Protein AF-A0A857D981-F1 (afdb_monomer_lite)

Foldseek 3Di:
DDDDDDDDDDDDDDDDDPCPPPQDPDPQDFDDPPDPPPDPDDFADVQAEEEEFEQFAPADAFFGFDARCLQVVLQQVVCVVPGNQLHYYYQVRWEPLLQFPPSQDCRHSGHLLVHQAYAYGDEWFADPQLKIKDFGRYYDDPPGGIDILQDLRRAHQLHFYAEYEYNYAQPAADPPPHHCCSRHVSRYDFHFKYKFWNGFAARDSPQSNQLVLQLVQVFASLRSNQVSSQLVDPQTKIKMKGAAPDPCVRVCNNGHHRDRDRGGHDNQKMKMKIKDFDDFDFFALDDDQFFKKFFFDALVVLLDDPVVLCVLLVHDFPDDPDFDDDPLRWGKTDDPQWIWIQTSLRKIKTFDADFPQPDQQAADPVLLQVLVVVVCVSSVVPVQFHKAWTTKMFIWMKMWGPPDPIDIGDGGGFKIKTKIATDDVNFGADNRNARMWIFIAGRVRDGGMIMGRRTHTDDIGLDDPPPPDDDDPDDDDPGDGQPDSVPQVVVLVVQVVVVLVVSVVVHHHFHFPDKDWDPSFWHWGWYDDRRMTFTKTKTKMWTGRDPRIIHIDIRIDTSHD

InterPro domains:
  IPR045926 Protein of unknown function DUF6345 [PF19872] (63-268)

Secondary structure (DSSP, 8-state):
--PPPPPPPPPPP-PPP----------S-PPPTTSTT--S------SSEEEEE-SS-SS-BS---SSHHHHHHHHHHHHTTTS--SEEEEGGG--GGGTSTTTS-TTSS-SGGGSSEEEEES--EE-TT--EEEE-SS--TTSTTEEETT-TT--BSSSS--EEEEESTTTT--STT--HHHHHTTTBSS--EEEEESSPPB--TTHHHHHHHHHHTT--HHHHHHHHHHHH-SSS-EEEEEEESSHHHHHHHHHH--S-------SSEEEEEEEEEEEEPPPP-SPPSS--EEEEPPTGGG---HHHHHHHHT------SS----TTS-EEEEETTEEEEE-TTS-EEEE-S---TT--SPPPHHHHHHHHHHHHHHTTTTSSS-EEEEEEEEEEEEEE-SSTTT-EEEEEEEEEEEEEEEEETTEEB-STTSSEEEEEEETTS-EEEEEE----EEEEESS-TT--SPPPSSS-----PPPPTHHHHHHHHHHHHHHHHHHHHT--B----EEEEPTT--EEEEEEETTEEEEEEEEEEEEEEETTEEEEEEEEEEEE-

Organism: NCBI:txid2686288

pLDDT: mean 87.05, std 18.16, range [25.62, 98.88]

Structure (mmCIF, N/CA/C/O backbone):
data_AF-A0A857D981-F1
#
_entry.id   AF-A0A857D981-F1
#
loop_
_atom_site.group_PDB
_atom_site.id
_atom_site.type_symbol
_atom_site.label_atom_id
_atom_site.label_alt_id
_atom_site.label_comp_id
_atom_site.label_asym_id
_atom_site.label_entity_id
_atom_site.label_seq_id
_atom_site.pdbx_PDB_ins_code
_atom_site.Cartn_x
_atom_site.Cartn_y
_atom_site.Cartn_z
_atom_site.occupancy
_atom_site.B_iso_or_equiv
_atom_site.auth_seq_id
_atom_site.auth_comp_id
_atom_site.auth_asym_id
_atom_site.auth_atom_id
_atom_site.pdbx_PDB_model_num
ATOM 1 N N . MET A 1 1 ? 34.653 -62.152 44.344 1.00 36.41 1 MET A N 1
ATOM 2 C CA . MET A 1 1 ? 33.461 -62.925 43.938 1.00 36.41 1 MET A CA 1
ATOM 3 C C . MET A 1 1 ? 32.248 -62.003 44.052 1.00 36.41 1 MET A C 1
ATOM 5 O O . MET A 1 1 ? 31.568 -62.022 45.062 1.00 36.41 1 MET A O 1
ATOM 9 N N . THR A 1 2 ? 32.201 -60.903 43.295 1.00 33.19 2 THR A N 1
ATOM 10 C CA . THR A 1 2 ? 31.538 -60.748 41.976 1.00 33.19 2 THR A CA 1
ATOM 11 C C . THR A 1 2 ? 30.067 -61.169 41.967 1.00 33.19 2 THR A C 1
ATOM 13 O O . THR A 1 2 ? 29.713 -62.260 41.534 1.00 33.19 2 THR A O 1
ATOM 16 N N . LEU A 1 3 ? 29.230 -60.241 42.441 1.00 29.20 3 LEU A N 1
ATOM 17 C CA . LEU A 1 3 ? 27.799 -60.143 42.159 1.00 29.20 3 LEU A CA 1
ATOM 18 C C . LEU A 1 3 ? 27.627 -59.544 40.754 1.00 29.20 3 LEU A C 1
ATOM 20 O O . LEU A 1 3 ? 28.087 -58.432 40.498 1.00 29.20 3 LEU A O 1
ATOM 24 N N . ALA A 1 4 ? 27.023 -60.308 39.844 1.00 32.66 4 ALA A N 1
ATOM 25 C CA . ALA A 1 4 ? 26.772 -59.907 38.464 1.00 32.66 4 ALA A CA 1
ATOM 26 C C . ALA A 1 4 ? 25.522 -59.016 38.372 1.00 32.66 4 ALA A C 1
ATOM 28 O O . ALA A 1 4 ? 24.454 -59.369 38.871 1.00 32.66 4 ALA A O 1
ATOM 29 N N . GLN A 1 5 ? 25.697 -57.852 37.745 1.00 34.41 5 GLN A N 1
ATOM 30 C CA . GLN A 1 5 ? 24.658 -56.872 37.438 1.00 34.41 5 GLN A CA 1
ATOM 31 C C . GLN A 1 5 ? 23.772 -57.326 36.262 1.00 34.41 5 GLN A C 1
ATOM 33 O O . GLN A 1 5 ? 24.254 -58.033 35.374 1.00 34.41 5 GLN A O 1
ATOM 38 N N . PRO A 1 6 ? 22.498 -56.894 36.228 1.00 31.22 6 PRO A N 1
ATOM 39 C CA . PRO A 1 6 ? 21.569 -57.201 35.149 1.00 31.22 6 PRO A CA 1
ATOM 40 C C . PRO A 1 6 ? 21.903 -56.431 33.864 1.00 31.22 6 PRO A C 1
ATOM 42 O O . PRO A 1 6 ? 22.200 -55.236 33.870 1.00 31.22 6 PRO A O 1
ATOM 45 N N . THR A 1 7 ? 21.844 -57.172 32.764 1.00 32.50 7 THR A N 1
ATOM 46 C CA . THR A 1 7 ? 22.188 -56.815 31.389 1.00 32.50 7 THR A CA 1
ATOM 47 C C . THR A 1 7 ? 21.354 -55.645 30.862 1.00 32.50 7 THR A C 1
ATOM 49 O O . THR A 1 7 ? 20.125 -55.670 30.899 1.00 32.50 7 THR A O 1
ATOM 52 N N . GLN A 1 8 ? 22.050 -54.630 30.345 1.00 31.56 8 GLN A N 1
ATOM 53 C CA . GLN A 1 8 ? 21.482 -53.472 29.660 1.00 31.56 8 GLN A CA 1
ATOM 54 C C . GLN A 1 8 ? 20.806 -53.870 28.342 1.00 31.56 8 GLN A C 1
ATOM 56 O O . GLN A 1 8 ? 21.332 -54.659 27.558 1.00 31.56 8 GLN A O 1
ATOM 61 N N . ILE A 1 9 ? 19.641 -53.269 28.113 1.00 31.62 9 ILE A N 1
ATOM 62 C CA . ILE A 1 9 ? 18.888 -53.290 26.859 1.00 31.62 9 ILE A CA 1
ATOM 63 C C . ILE A 1 9 ? 19.724 -52.566 25.783 1.00 31.62 9 ILE A C 1
ATOM 65 O O . ILE A 1 9 ? 20.224 -51.471 26.058 1.00 31.62 9 ILE A O 1
ATOM 69 N N . PRO A 1 10 ? 19.909 -53.147 24.584 1.00 32.53 10 PRO A N 1
ATOM 70 C CA . PRO A 1 10 ? 20.712 -52.541 23.529 1.00 32.53 10 PRO A CA 1
ATOM 71 C C . PRO A 1 10 ? 20.094 -51.223 23.023 1.00 32.53 10 PRO A C 1
ATOM 73 O O . PRO A 1 10 ? 18.867 -51.110 22.951 1.00 32.53 10 PRO A O 1
ATOM 76 N N . PRO A 1 11 ? 20.925 -50.228 22.660 1.00 30.89 11 PRO A N 1
ATOM 77 C CA . PRO A 1 11 ? 20.456 -48.958 22.125 1.00 30.89 11 PRO A CA 1
ATOM 78 C C . PRO A 1 11 ? 19.740 -49.169 20.788 1.00 30.89 11 PRO A C 1
ATOM 80 O O . PRO A 1 11 ? 20.165 -49.969 19.952 1.00 30.89 11 PRO A O 1
ATOM 83 N N . ALA A 1 12 ? 18.633 -48.445 20.618 1.00 30.91 12 ALA A N 1
ATOM 84 C CA . ALA A 1 12 ? 17.802 -48.468 19.427 1.00 30.91 12 ALA A CA 1
ATOM 85 C C . ALA A 1 12 ? 18.635 -48.230 18.159 1.00 30.91 12 ALA A C 1
ATOM 87 O O . ALA A 1 12 ? 19.417 -47.283 18.067 1.00 30.91 12 ALA A O 1
ATOM 88 N N . ALA A 1 13 ? 18.440 -49.114 17.187 1.00 30.27 13 ALA A N 1
ATOM 89 C CA . ALA A 1 13 ? 19.003 -49.011 15.857 1.00 30.27 13 ALA A CA 1
ATOM 90 C C . ALA A 1 13 ? 18.522 -47.729 15.153 1.00 30.27 13 ALA A C 1
ATOM 92 O O . ALA A 1 13 ? 17.328 -47.445 15.120 1.00 30.27 13 ALA A O 1
ATOM 93 N N . ASN A 1 14 ? 19.490 -46.994 14.598 1.00 30.09 14 ASN A N 1
ATOM 94 C CA . ASN A 1 14 ? 19.421 -46.053 13.477 1.00 30.09 14 ASN A CA 1
ATOM 95 C C . ASN A 1 14 ? 18.020 -45.580 13.049 1.00 30.09 14 ASN A C 1
ATOM 97 O O . ASN A 1 14 ? 17.410 -46.138 12.138 1.00 30.09 14 ASN A O 1
ATOM 101 N N . VAL A 1 15 ? 17.577 -44.465 13.631 1.00 30.97 15 VAL A N 1
ATOM 102 C CA . VAL A 1 15 ? 16.641 -43.553 12.965 1.00 30.97 15 VAL A CA 1
ATOM 103 C C . VAL A 1 15 ? 17.463 -42.730 11.964 1.00 30.97 15 VAL A C 1
ATOM 105 O O . VAL A 1 15 ? 18.447 -42.117 12.385 1.00 30.97 15 VAL A O 1
ATOM 108 N N . PRO A 1 16 ? 17.123 -42.703 10.664 1.00 25.62 16 PRO A N 1
ATOM 109 C CA . PRO A 1 16 ? 17.765 -41.795 9.722 1.00 25.62 16 PRO A CA 1
ATOM 110 C C . PRO A 1 16 ? 17.543 -40.362 10.208 1.00 25.62 16 PRO A C 1
ATOM 112 O O . PRO A 1 16 ? 16.399 -39.931 10.363 1.00 25.62 16 PRO A O 1
ATOM 115 N N . GLN A 1 17 ? 18.626 -39.632 10.481 1.00 28.70 17 GLN A N 1
ATOM 116 C CA . GLN A 1 17 ? 18.555 -38.183 10.617 1.00 28.70 17 GLN A CA 1
ATOM 117 C C . GLN A 1 17 ? 17.920 -37.650 9.332 1.00 28.70 17 GLN A C 1
ATOM 119 O O . GLN A 1 17 ? 18.423 -37.914 8.242 1.00 28.70 17 GLN A O 1
ATOM 124 N N . SER A 1 18 ? 16.791 -36.949 9.445 1.00 29.05 18 SER A N 1
ATOM 125 C CA . SER A 1 18 ? 16.273 -36.182 8.322 1.00 29.05 18 SER A CA 1
ATOM 126 C C . SER A 1 18 ? 17.322 -35.124 7.999 1.00 29.05 18 SER A C 1
ATOM 128 O O . SER A 1 18 ? 17.497 -34.171 8.763 1.00 29.05 18 SER A O 1
ATOM 130 N N . GLU A 1 19 ? 18.049 -35.329 6.906 1.00 27.36 19 GLU A N 1
ATOM 131 C CA . GLU A 1 19 ? 18.905 -34.325 6.293 1.00 27.36 19 GLU A CA 1
ATOM 132 C C . GLU A 1 19 ? 18.017 -33.137 5.918 1.00 27.36 19 GLU A C 1
ATOM 134 O O . GLU A 1 19 ? 17.393 -33.084 4.861 1.00 27.36 19 GLU A O 1
ATOM 139 N N . THR A 1 20 ? 17.908 -32.184 6.838 1.00 30.78 20 THR A N 1
ATOM 140 C CA . THR A 1 20 ? 17.583 -30.813 6.467 1.00 30.78 20 THR A CA 1
ATOM 141 C C . THR A 1 20 ? 18.778 -30.364 5.634 1.00 30.78 20 THR A C 1
ATOM 143 O O . THR A 1 20 ? 19.887 -30.403 6.170 1.00 30.78 20 THR A O 1
ATOM 146 N N . PRO A 1 21 ? 18.623 -30.001 4.349 1.00 27.59 21 PRO A N 1
ATOM 147 C CA . PRO A 1 21 ? 19.753 -29.507 3.582 1.00 27.59 21 PRO A CA 1
ATOM 148 C C . PRO A 1 21 ? 20.303 -28.280 4.310 1.00 27.59 21 PRO A C 1
ATOM 150 O O . PRO A 1 21 ? 19.577 -27.298 4.491 1.00 27.59 21 PRO A O 1
ATOM 153 N N . GLU A 1 22 ? 21.554 -28.339 4.766 1.00 27.67 22 GLU A N 1
ATOM 154 C CA . GLU A 1 22 ? 22.279 -27.138 5.160 1.00 27.67 22 GLU A CA 1
ATOM 155 C C . GLU A 1 22 ? 22.317 -26.229 3.931 1.00 27.67 22 GLU A C 1
ATOM 157 O O . GLU A 1 22 ? 22.969 -26.527 2.930 1.00 27.67 22 GLU A O 1
ATOM 162 N N . ILE A 1 23 ? 21.539 -25.147 3.979 1.00 33.31 23 ILE A N 1
ATOM 163 C CA . ILE A 1 23 ? 21.572 -24.103 2.960 1.00 33.31 23 ILE A CA 1
ATOM 164 C C . ILE A 1 23 ? 22.966 -23.475 3.063 1.00 33.31 23 ILE A C 1
ATOM 166 O O . ILE A 1 23 ? 23.283 -22.922 4.121 1.00 33.31 23 ILE A O 1
ATOM 170 N N . PRO A 1 24 ? 23.810 -23.546 2.018 1.00 28.92 24 PRO A N 1
ATOM 171 C CA . PRO A 1 24 ? 25.131 -22.943 2.066 1.00 28.92 24 PRO A CA 1
ATOM 172 C C . PRO A 1 24 ? 24.987 -21.448 2.353 1.00 28.92 24 PRO A C 1
ATOM 174 O O . PRO A 1 24 ? 24.271 -20.736 1.644 1.00 28.92 24 PRO A O 1
ATOM 177 N N . SER A 1 25 ? 25.667 -20.959 3.389 1.00 31.38 25 SER A N 1
ATOM 178 C CA . SER A 1 25 ? 25.792 -19.528 3.640 1.00 31.38 25 SER A CA 1
ATOM 179 C C . SER A 1 25 ? 26.698 -18.922 2.568 1.00 31.38 25 SER A C 1
ATOM 181 O O . SER A 1 25 ? 27.924 -18.959 2.685 1.00 31.38 25 SER A O 1
ATOM 183 N N . VAL A 1 26 ? 26.104 -18.393 1.501 1.00 37.59 26 VAL A N 1
ATOM 184 C CA . VAL A 1 26 ? 26.819 -17.528 0.555 1.00 37.59 26 VAL A CA 1
ATOM 185 C C . VAL A 1 26 ? 27.174 -16.227 1.295 1.00 37.59 26 VAL A C 1
ATOM 187 O O . VAL A 1 26 ? 26.309 -15.693 1.998 1.00 37.59 26 VAL A O 1
ATOM 190 N N . PRO A 1 27 ? 28.417 -15.717 1.209 1.00 36.06 27 PRO A N 1
ATOM 191 C CA . PRO A 1 27 ? 28.776 -14.447 1.831 1.00 36.06 27 PRO A CA 1
ATOM 192 C C . PRO A 1 27 ? 27.839 -13.333 1.343 1.00 36.06 27 PRO A C 1
ATOM 194 O O . PRO A 1 27 ? 27.668 -13.142 0.145 1.00 36.06 27 PRO A O 1
ATOM 197 N N . LEU A 1 28 ? 27.250 -12.584 2.278 1.00 41.31 28 LEU A N 1
ATOM 198 C CA . LEU A 1 28 ? 26.289 -11.493 2.039 1.00 41.31 28 LEU A CA 1
ATOM 199 C C . LEU A 1 28 ? 26.905 -10.218 1.424 1.00 41.31 28 LEU A C 1
ATOM 201 O O . LEU A 1 28 ? 26.258 -9.175 1.394 1.00 41.31 28 LEU A O 1
ATOM 205 N N . PHE A 1 29 ? 28.139 -10.284 0.931 1.00 41.31 29 PHE A N 1
ATOM 206 C CA . PHE A 1 29 ? 28.856 -9.146 0.368 1.00 41.31 29 PHE A CA 1
ATOM 207 C C . PHE A 1 29 ? 29.252 -9.478 -1.064 1.00 41.31 29 PHE A C 1
ATOM 209 O O . PHE A 1 29 ? 30.314 -10.044 -1.306 1.00 41.31 29 PHE A O 1
ATOM 216 N N . ALA A 1 30 ? 28.379 -9.155 -2.014 1.00 46.97 30 ALA A N 1
ATOM 217 C CA . ALA A 1 30 ? 28.773 -9.120 -3.411 1.00 46.97 30 ALA A CA 1
ATOM 218 C C . ALA A 1 30 ? 29.708 -7.907 -3.616 1.00 46.97 30 ALA A C 1
ATOM 220 O O . ALA A 1 30 ? 29.461 -6.811 -3.095 1.00 46.97 30 ALA A O 1
ATOM 221 N N . GLU A 1 31 ? 30.836 -8.120 -4.286 1.00 53.81 31 GLU A N 1
ATOM 222 C CA . GLU A 1 31 ? 31.901 -7.125 -4.419 1.00 53.81 31 GLU A CA 1
ATOM 223 C C . GLU A 1 31 ? 31.545 -6.079 -5.483 1.00 53.81 31 GLU A C 1
ATOM 225 O O . GLU A 1 31 ? 30.901 -6.380 -6.481 1.00 53.81 31 GLU A O 1
ATOM 230 N N . ASN A 1 32 ? 31.963 -4.827 -5.270 1.00 56.25 32 ASN A N 1
ATOM 231 C CA . ASN A 1 32 ? 31.886 -3.797 -6.307 1.00 56.25 32 ASN A CA 1
ATOM 232 C C . ASN A 1 32 ? 32.666 -4.289 -7.544 1.00 56.25 32 ASN A C 1
ATOM 234 O O . ASN A 1 32 ? 33.838 -4.636 -7.361 1.00 56.25 32 ASN A O 1
ATOM 238 N N . PRO A 1 33 ? 32.097 -4.237 -8.768 1.00 53.44 33 PRO A N 1
ATOM 239 C CA . PRO A 1 33 ? 32.754 -4.700 -9.999 1.00 53.44 33 PRO A CA 1
ATOM 240 C C . PRO A 1 33 ? 34.160 -4.126 -10.237 1.00 53.44 33 PRO A C 1
ATOM 242 O O . PRO A 1 33 ? 34.922 -4.662 -11.035 1.00 53.44 33 PRO A O 1
ATOM 245 N N . LEU A 1 34 ? 34.510 -3.017 -9.574 1.00 52.47 34 LEU A N 1
ATOM 246 C CA . LEU A 1 34 ? 35.788 -2.316 -9.712 1.00 52.47 34 LEU A CA 1
ATOM 247 C C . LEU A 1 34 ? 36.573 -2.174 -8.390 1.00 52.47 34 LEU A C 1
ATOM 249 O O . LEU A 1 34 ? 37.503 -1.369 -8.308 1.00 52.47 34 LEU A O 1
ATOM 253 N N . GLY A 1 35 ? 36.215 -2.916 -7.337 1.00 49.78 35 GLY A N 1
ATOM 254 C CA . GLY A 1 35 ? 37.035 -3.009 -6.125 1.00 49.78 35 GLY A CA 1
ATOM 255 C C . GLY A 1 35 ? 38.354 -3.745 -6.399 1.00 49.78 35 GLY A C 1
ATOM 256 O O . GLY A 1 35 ? 38.387 -4.691 -7.182 1.00 49.78 35 GLY A O 1
ATOM 257 N N . GLN A 1 36 ? 39.449 -3.346 -5.738 1.00 41.22 36 GLN A N 1
ATOM 258 C CA . GLN A 1 36 ? 40.773 -3.994 -5.855 1.00 41.22 36 GLN A CA 1
ATOM 259 C C . GLN A 1 36 ? 40.801 -5.483 -5.450 1.00 41.22 36 GLN A C 1
ATOM 261 O O . GLN A 1 36 ? 41.834 -6.127 -5.610 1.00 41.22 36 GLN A O 1
ATOM 266 N N . ASP A 1 37 ? 39.681 -6.025 -4.976 1.00 44.00 37 ASP A N 1
ATOM 267 C CA . ASP A 1 37 ? 39.526 -7.403 -4.527 1.00 44.00 37 ASP A CA 1
ATOM 268 C C . ASP A 1 37 ? 38.665 -8.264 -5.461 1.00 44.00 37 ASP A C 1
ATOM 270 O O . ASP A 1 37 ? 38.254 -9.322 -5.012 1.00 44.00 37 ASP A O 1
ATOM 274 N N . SER A 1 38 ? 38.433 -7.887 -6.733 1.00 44.28 38 SER A N 1
ATOM 275 C CA . SER A 1 38 ? 37.746 -8.763 -7.709 1.00 44.28 38 SER A CA 1
ATOM 276 C C . SER A 1 38 ? 38.535 -10.058 -7.954 1.00 44.28 38 SER A C 1
ATOM 278 O O . SER A 1 38 ? 39.293 -10.221 -8.910 1.00 44.28 38 SER A O 1
ATOM 280 N N . LYS A 1 39 ? 38.398 -11.005 -7.031 1.00 44.44 39 LYS A N 1
ATOM 281 C CA . LYS A 1 39 ? 38.874 -12.367 -7.197 1.00 44.44 39 LYS A CA 1
ATOM 282 C C . LYS A 1 39 ? 37.887 -13.032 -8.130 1.00 44.44 39 LYS A C 1
ATOM 284 O O . LYS A 1 39 ? 36.700 -13.071 -7.833 1.00 44.44 39 LYS A O 1
ATOM 289 N N . ASP A 1 40 ? 38.395 -13.567 -9.234 1.00 47.47 40 ASP A N 1
ATOM 290 C CA . ASP A 1 40 ? 37.682 -14.456 -10.151 1.00 47.47 40 ASP A CA 1
ATOM 291 C C . ASP A 1 40 ? 37.003 -15.609 -9.377 1.00 47.47 40 ASP A C 1
ATOM 293 O O . ASP A 1 40 ? 37.569 -16.688 -9.192 1.00 47.47 40 ASP A O 1
ATOM 297 N N . GLY A 1 41 ? 35.796 -15.365 -8.867 1.00 44.03 41 GLY A N 1
ATOM 298 C CA . GLY A 1 41 ? 35.116 -16.213 -7.899 1.00 44.03 41 GLY A CA 1
ATOM 299 C C . GLY A 1 41 ? 33.606 -16.136 -8.080 1.00 44.03 41 GLY A C 1
ATOM 300 O O . GLY A 1 41 ? 32.998 -15.117 -7.792 1.00 44.03 41 GLY A O 1
ATOM 301 N N . LEU A 1 42 ? 33.030 -17.242 -8.563 1.00 43.75 42 LEU A N 1
ATOM 302 C CA . LEU A 1 42 ? 31.592 -17.521 -8.705 1.00 43.75 42 LEU A CA 1
ATOM 303 C C . LEU A 1 42 ? 30.757 -16.385 -9.329 1.00 43.75 42 LEU A C 1
ATOM 305 O O . LEU A 1 42 ? 30.109 -15.605 -8.640 1.00 43.75 42 LEU A O 1
ATOM 309 N N . ARG A 1 43 ? 30.683 -16.383 -10.665 1.00 52.44 43 ARG A N 1
ATOM 310 C CA . ARG A 1 43 ? 29.620 -15.674 -11.391 1.00 52.44 43 ARG A CA 1
ATOM 311 C C . ARG A 1 43 ? 28.283 -16.405 -11.200 1.00 52.44 43 ARG A C 1
ATOM 313 O O . ARG A 1 43 ? 28.212 -17.618 -11.415 1.00 52.44 43 ARG A O 1
ATOM 320 N N . GLY A 1 44 ? 27.246 -15.660 -10.824 1.00 59.25 44 GLY A N 1
ATOM 321 C CA . GLY A 1 44 ? 25.852 -16.101 -10.749 1.00 59.25 44 GLY A CA 1
ATOM 322 C C . GLY A 1 44 ? 25.337 -16.415 -9.337 1.00 59.25 44 GLY A C 1
ATOM 323 O O . GLY A 1 44 ? 25.947 -17.169 -8.582 1.00 59.25 44 GLY A O 1
ATOM 324 N N . GLY A 1 45 ? 24.163 -15.864 -8.999 1.00 68.62 45 GLY A N 1
ATOM 325 C CA . GLY A 1 45 ? 23.403 -16.180 -7.780 1.00 68.62 45 GLY A CA 1
ATOM 326 C C . GLY A 1 45 ? 22.200 -17.104 -8.033 1.00 68.62 45 GLY A C 1
ATOM 327 O O . GLY A 1 45 ? 22.041 -17.681 -9.110 1.00 68.62 45 GLY A O 1
ATOM 328 N N . ALA A 1 46 ? 21.288 -17.219 -7.057 1.00 80.62 46 ALA A N 1
ATOM 329 C CA . ALA A 1 46 ? 20.008 -17.929 -7.244 1.00 80.62 46 ALA A CA 1
ATOM 330 C C . ALA A 1 46 ? 19.142 -17.299 -8.356 1.00 80.62 46 ALA A C 1
ATOM 332 O O . ALA A 1 46 ? 18.267 -17.947 -8.939 1.00 80.62 46 ALA A O 1
ATOM 333 N N . ASN A 1 47 ? 19.424 -16.034 -8.668 1.00 88.44 47 ASN A N 1
ATOM 334 C CA . ASN A 1 47 ? 18.813 -15.202 -9.690 1.00 88.44 47 ASN A CA 1
ATOM 335 C C . ASN A 1 47 ? 17.302 -15.106 -9.503 1.00 88.44 47 ASN A C 1
ATOM 337 O O . ASN A 1 47 ? 16.506 -15.321 -10.426 1.00 88.44 47 ASN A O 1
ATOM 341 N N . LEU A 1 48 ? 16.923 -14.871 -8.247 1.00 93.06 48 LEU A N 1
ATOM 342 C CA . LEU A 1 48 ? 15.541 -14.824 -7.794 1.00 93.06 48 LEU A CA 1
ATOM 343 C C . LEU A 1 48 ? 15.254 -13.522 -7.064 1.00 93.06 48 LEU A C 1
ATOM 345 O O . LEU A 1 48 ? 14.364 -12.795 -7.495 1.00 93.06 48 LEU A O 1
ATOM 349 N N . TYR A 1 49 ? 16.009 -13.222 -6.008 1.00 96.25 49 TYR A N 1
ATOM 350 C CA . TYR A 1 49 ? 15.677 -12.147 -5.078 1.00 96.25 49 TYR A CA 1
ATOM 351 C C . TYR A 1 49 ? 16.894 -11.294 -4.755 1.00 96.25 49 TYR A C 1
ATOM 353 O O . TYR A 1 49 ? 17.957 -11.824 -4.431 1.00 96.25 49 TYR A O 1
ATOM 361 N N . GLY A 1 50 ? 16.714 -9.982 -4.796 1.00 96.12 50 GLY A N 1
ATOM 362 C CA . GLY A 1 50 ? 17.719 -9.014 -4.381 1.00 96.12 50 GLY A CA 1
ATOM 363 C C . GLY A 1 50 ? 17.063 -7.735 -3.894 1.00 96.12 50 GLY A C 1
ATOM 364 O O . GLY A 1 50 ? 15.879 -7.493 -4.153 1.00 96.12 50 GLY A O 1
ATOM 365 N N . GLY A 1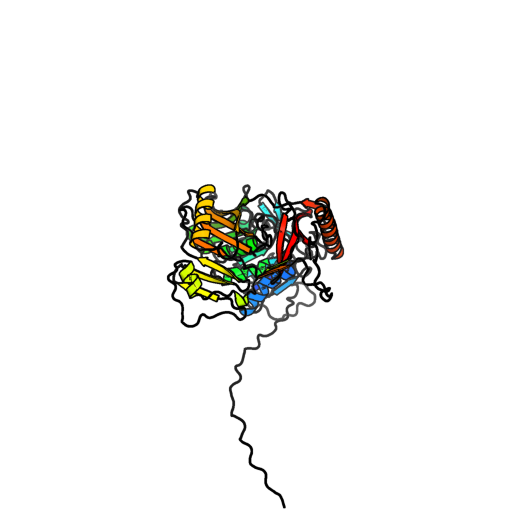 51 ? 17.815 -6.911 -3.177 1.00 97.31 51 GLY A N 1
ATOM 366 C CA . GLY A 1 51 ? 17.277 -5.638 -2.733 1.00 97.31 51 GLY A CA 1
ATOM 367 C C . GLY A 1 51 ? 18.302 -4.615 -2.289 1.00 97.31 51 GLY A C 1
ATOM 368 O O . GLY A 1 51 ? 19.480 -4.908 -2.073 1.00 97.31 51 GLY A O 1
ATOM 369 N N . CYS A 1 52 ? 17.817 -3.391 -2.139 1.00 98.19 52 CYS A N 1
ATOM 370 C CA . CYS A 1 52 ? 18.566 -2.248 -1.658 1.00 98.19 52 CYS A CA 1
ATOM 371 C C . CYS A 1 52 ? 17.753 -1.473 -0.620 1.00 98.19 52 CYS A C 1
ATOM 373 O O . CYS A 1 52 ? 16.529 -1.367 -0.716 1.00 98.19 52 CYS A O 1
ATOM 375 N N . SER A 1 53 ? 18.446 -0.885 0.348 1.00 98.12 53 SER A N 1
ATOM 376 C CA . SER A 1 53 ? 17.849 0.052 1.303 1.00 98.12 53 SER A CA 1
ATOM 377 C C . SER A 1 53 ? 18.814 1.181 1.625 1.00 98.12 53 SER A C 1
ATOM 379 O O . SER A 1 53 ? 19.991 0.910 1.866 1.00 98.12 53 SER A O 1
ATOM 381 N N . ILE A 1 54 ? 18.334 2.420 1.633 1.00 96.38 54 ILE A N 1
ATOM 382 C CA . ILE A 1 54 ? 19.166 3.607 1.843 1.00 96.38 54 ILE A CA 1
ATOM 383 C C . ILE A 1 54 ? 18.570 4.478 2.947 1.00 96.38 54 ILE A C 1
ATOM 385 O O . ILE A 1 54 ? 17.507 5.075 2.768 1.00 96.38 54 ILE A O 1
ATOM 389 N N . GLU A 1 55 ? 19.301 4.616 4.051 1.00 94.00 55 GLU A N 1
ATOM 390 C CA . GLU A 1 55 ? 18.985 5.558 5.125 1.00 94.00 55 GLU A CA 1
ATOM 391 C C . GLU A 1 55 ? 19.922 6.749 5.136 1.00 94.00 55 GLU A C 1
ATOM 393 O O . GLU A 1 55 ? 19.472 7.860 5.402 1.00 94.00 55 GLU A O 1
ATOM 398 N N . VAL A 1 56 ? 21.201 6.543 4.823 1.00 91.56 56 VAL A N 1
ATOM 399 C CA . VAL A 1 56 ? 22.218 7.597 4.886 1.00 91.56 56 VAL A CA 1
ATOM 400 C C . VAL A 1 56 ? 22.979 7.738 3.575 1.00 91.56 56 VAL A C 1
ATOM 402 O O . VAL A 1 56 ? 23.233 6.772 2.854 1.00 91.56 56 VAL A O 1
ATOM 405 N N . GLY A 1 57 ? 23.364 8.975 3.258 1.00 88.69 57 GLY A N 1
ATOM 406 C CA . GLY A 1 57 ? 24.193 9.299 2.100 1.00 88.69 57 GLY A CA 1
ATOM 407 C C . GLY A 1 57 ? 25.689 9.238 2.409 1.00 88.69 57 GLY A C 1
ATOM 408 O O . GLY A 1 57 ? 26.198 10.010 3.220 1.00 88.69 57 GLY A O 1
ATOM 409 N N . CYS A 1 58 ? 26.421 8.383 1.703 1.00 89.81 58 CYS A N 1
ATOM 410 C CA . CYS A 1 58 ? 27.875 8.244 1.755 1.00 89.81 58 CYS A CA 1
ATOM 411 C C . CYS A 1 58 ? 28.576 9.107 0.695 1.00 89.81 58 CYS A C 1
ATOM 413 O O . CYS A 1 58 ? 29.269 8.605 -0.193 1.00 89.81 58 CYS A O 1
ATOM 415 N N . GLY A 1 59 ? 28.381 10.424 0.788 1.00 86.44 59 GLY A N 1
ATOM 416 C CA . GLY A 1 59 ? 28.885 11.409 -0.181 1.00 86.44 59 GLY A CA 1
ATOM 417 C C . GLY A 1 59 ? 27.815 11.951 -1.132 1.00 86.44 59 GLY A C 1
ATOM 418 O O . GLY A 1 59 ? 28.095 12.871 -1.896 1.00 86.44 59 GLY A O 1
ATOM 419 N N . CYS A 1 60 ? 26.591 11.431 -1.049 1.00 90.06 60 CYS A N 1
ATOM 420 C CA . CYS A 1 60 ? 25.406 11.981 -1.699 1.00 90.06 60 CYS A CA 1
ATOM 421 C C . CYS A 1 60 ? 24.504 12.697 -0.689 1.00 90.06 60 CYS A C 1
ATOM 423 O O . CYS A 1 60 ? 24.500 12.363 0.495 1.00 90.06 60 CYS A O 1
ATOM 425 N N . SER A 1 61 ? 23.745 13.689 -1.164 1.00 86.94 61 SER A N 1
ATOM 426 C CA . SER A 1 61 ? 22.872 14.513 -0.325 1.00 86.94 61 SER A CA 1
ATOM 427 C C . SER A 1 61 ? 21.411 14.394 -0.747 1.00 86.94 61 SER A C 1
ATOM 429 O O . SER A 1 61 ? 21.000 15.030 -1.718 1.00 86.94 61 SER A O 1
ATOM 431 N N . PHE A 1 62 ? 20.629 13.609 -0.008 1.00 86.44 62 PHE A N 1
ATOM 432 C CA . PHE A 1 62 ? 19.204 13.383 -0.288 1.00 86.44 62 PHE A CA 1
ATOM 433 C C . PHE A 1 62 ? 18.312 13.343 0.961 1.00 86.44 62 PHE A C 1
ATOM 435 O O . PHE A 1 62 ? 17.101 13.206 0.810 1.00 86.44 62 PHE A O 1
ATOM 442 N N . GLY A 1 63 ? 18.880 13.518 2.160 1.00 87.81 63 GLY A N 1
ATOM 443 C CA . GLY A 1 63 ? 18.131 13.421 3.410 1.00 87.81 63 GLY A CA 1
ATOM 444 C C . GLY A 1 63 ? 18.286 12.073 4.094 1.00 87.81 63 GLY A C 1
ATOM 445 O O . GLY A 1 63 ? 18.278 11.034 3.441 1.00 87.81 63 GLY A O 1
ATOM 446 N N . THR A 1 64 ? 18.425 12.095 5.417 1.00 91.19 64 THR A N 1
ATOM 447 C CA . THR A 1 64 ? 18.526 10.869 6.211 1.00 91.19 64 THR A CA 1
ATOM 448 C C . THR A 1 64 ? 17.146 10.304 6.539 1.00 91.19 64 THR A C 1
ATOM 450 O O . THR A 1 64 ? 16.252 11.039 6.967 1.00 91.19 64 THR A O 1
ATOM 453 N N . LEU A 1 65 ? 16.993 8.988 6.380 1.00 93.50 65 LEU A N 1
ATOM 454 C CA . LEU A 1 65 ? 15.803 8.215 6.747 1.00 93.50 65 LEU A CA 1
ATOM 455 C C . LEU A 1 65 ? 16.074 7.317 7.960 1.00 93.50 65 LEU A C 1
ATOM 457 O O . LEU A 1 65 ? 17.199 7.244 8.462 1.00 93.50 65 LEU A O 1
ATOM 461 N N . ARG A 1 66 ? 15.023 6.675 8.476 1.00 92.38 66 ARG A N 1
ATOM 462 C CA . ARG A 1 66 ? 15.094 5.866 9.696 1.00 92.38 66 ARG A CA 1
ATOM 463 C C . ARG A 1 66 ? 14.749 4.394 9.515 1.00 92.38 66 ARG A C 1
ATOM 465 O O . ARG A 1 66 ? 15.205 3.624 10.352 1.00 92.38 66 ARG A O 1
ATOM 472 N N . TYR A 1 67 ? 13.885 4.053 8.558 1.00 96.25 67 TYR A N 1
ATOM 473 C CA . TYR A 1 67 ? 13.243 2.736 8.546 1.00 96.25 67 TYR A CA 1
ATOM 474 C C . TYR A 1 67 ? 13.316 1.992 7.211 1.00 96.25 67 TYR A C 1
ATOM 476 O O . TYR A 1 67 ? 12.549 1.055 6.971 1.00 96.25 67 TYR A O 1
ATOM 484 N N . THR A 1 68 ? 14.198 2.409 6.305 1.00 97.38 68 THR A N 1
ATOM 485 C CA . THR A 1 68 ? 14.277 1.769 4.982 1.00 97.38 68 THR A CA 1
ATOM 486 C C . THR A 1 68 ? 14.956 0.409 5.057 1.00 97.38 68 THR A C 1
ATOM 488 O O . THR A 1 68 ? 14.659 -0.474 4.247 1.00 97.38 68 THR A O 1
ATOM 491 N N . HIS A 1 69 ? 15.844 0.214 6.038 1.00 98.00 69 HIS A N 1
ATOM 492 C CA . HIS A 1 69 ? 16.483 -1.071 6.271 1.00 98.00 69 HIS A CA 1
ATOM 493 C C . HIS A 1 69 ? 15.473 -2.100 6.758 1.00 98.00 69 HIS A C 1
ATOM 495 O O . HIS A 1 69 ? 15.383 -3.170 6.165 1.00 98.00 69 HIS A O 1
ATOM 501 N N . GLU A 1 70 ? 14.684 -1.778 7.781 1.00 98.44 70 GLU A N 1
ATOM 502 C CA . GLU A 1 70 ? 13.648 -2.664 8.308 1.00 98.44 70 GLU A CA 1
ATOM 503 C C . GLU A 1 70 ? 12.565 -2.957 7.267 1.00 98.44 70 GLU A C 1
ATOM 505 O O . GLU A 1 70 ? 12.125 -4.102 7.156 1.00 98.44 70 GLU A O 1
ATOM 510 N N . ASP A 1 71 ? 12.192 -1.962 6.457 1.00 98.56 71 ASP A N 1
ATOM 511 C CA . ASP A 1 71 ? 11.252 -2.147 5.355 1.00 98.56 71 ASP A CA 1
ATOM 512 C C . ASP A 1 71 ? 11.747 -3.204 4.350 1.00 98.56 71 ASP A C 1
ATOM 514 O O . ASP A 1 71 ? 11.093 -4.234 4.135 1.00 98.56 71 ASP A O 1
ATOM 518 N N . ALA A 1 72 ? 12.939 -2.998 3.775 1.00 98.62 72 ALA A N 1
ATOM 519 C CA . ALA A 1 72 ? 13.525 -3.959 2.841 1.00 98.62 72 ALA A CA 1
ATOM 520 C C . ALA A 1 72 ? 13.773 -5.321 3.503 1.00 98.62 72 ALA A C 1
ATOM 522 O O . ALA A 1 72 ? 13.496 -6.366 2.910 1.00 98.62 72 ALA A O 1
ATOM 523 N N . GLN A 1 73 ? 14.238 -5.322 4.752 1.00 98.50 73 GLN A N 1
ATOM 524 C CA . GLN A 1 73 ? 14.495 -6.530 5.522 1.00 98.50 73 GLN A CA 1
ATOM 525 C C . GLN A 1 73 ? 13.221 -7.366 5.699 1.00 98.50 73 GLN A C 1
ATOM 527 O O . GLN A 1 73 ? 13.278 -8.583 5.512 1.00 98.50 73 GLN A O 1
ATOM 532 N N . GLY A 1 74 ? 12.077 -6.737 5.985 1.00 97.81 74 GLY A N 1
ATOM 533 C CA . GLY A 1 74 ? 10.787 -7.415 6.109 1.00 97.81 74 GLY A CA 1
ATOM 534 C C . GLY A 1 74 ? 10.343 -8.106 4.817 1.00 97.81 74 GLY A C 1
ATOM 535 O O . GLY A 1 74 ? 9.786 -9.206 4.866 1.00 97.81 74 GLY A O 1
ATOM 536 N N . TRP A 1 75 ? 10.638 -7.512 3.655 1.00 98.56 75 TRP A N 1
ATOM 537 C CA . TRP A 1 75 ? 10.386 -8.154 2.363 1.00 98.56 75 TRP A CA 1
ATOM 538 C C . TRP A 1 75 ? 11.344 -9.328 2.117 1.00 98.56 75 TRP A C 1
ATOM 540 O O . TRP A 1 75 ? 10.920 -10.424 1.737 1.00 98.56 75 TRP A O 1
ATOM 550 N N . LEU A 1 76 ? 12.638 -9.105 2.358 1.00 98.12 76 LEU A N 1
ATOM 551 C CA . LEU A 1 76 ? 13.711 -10.050 2.057 1.00 98.12 76 LEU A CA 1
ATOM 552 C C . LEU A 1 76 ? 13.682 -11.293 2.959 1.00 98.12 76 LEU A C 1
ATOM 554 O O . LEU A 1 76 ? 13.891 -12.405 2.477 1.00 98.12 76 LEU A O 1
ATOM 558 N N . ASP A 1 77 ? 13.373 -11.149 4.248 1.00 97.31 77 ASP A N 1
ATOM 559 C CA . ASP A 1 77 ? 13.283 -12.290 5.173 1.00 97.31 77 ASP A CA 1
ATOM 560 C C . ASP A 1 77 ? 12.152 -13.251 4.835 1.00 97.31 77 ASP A C 1
ATOM 562 O O . ASP A 1 77 ? 12.225 -14.443 5.146 1.00 97.31 77 ASP A O 1
ATOM 566 N N . TYR A 1 78 ? 11.100 -12.765 4.179 1.00 96.31 78 TYR A N 1
ATOM 567 C CA . TYR A 1 78 ? 10.045 -13.644 3.715 1.00 96.31 78 TYR A CA 1
ATOM 568 C C . TYR A 1 78 ? 10.521 -14.514 2.547 1.00 96.31 78 TYR A C 1
ATOM 570 O O . TYR A 1 78 ? 10.360 -15.733 2.596 1.00 96.31 78 TYR A O 1
ATOM 578 N N . VAL A 1 79 ? 11.143 -13.917 1.525 1.00 96.06 79 VAL A N 1
ATOM 579 C CA . VAL A 1 79 ? 11.574 -14.658 0.326 1.00 96.06 79 VAL A CA 1
ATOM 580 C C . VAL A 1 79 ? 12.763 -15.591 0.587 1.00 96.06 79 VAL A C 1
ATOM 582 O O . VAL A 1 79 ? 12.841 -16.656 -0.029 1.00 96.06 79 VAL A O 1
ATOM 585 N N . LYS A 1 80 ? 13.617 -15.269 1.574 1.00 94.12 80 LYS A N 1
ATOM 586 C CA . LYS A 1 80 ? 14.718 -16.135 2.049 1.00 94.12 80 LYS A CA 1
ATOM 587 C C . LYS A 1 80 ? 14.267 -17.526 2.496 1.00 94.12 80 LYS A C 1
ATOM 589 O O . LYS A 1 80 ? 15.062 -18.459 2.486 1.00 94.12 80 LYS A O 1
ATOM 594 N N . LYS A 1 81 ? 12.993 -17.686 2.870 1.00 93.25 81 LYS A N 1
ATOM 595 C CA . LYS A 1 81 ? 12.410 -18.987 3.238 1.00 93.25 81 LYS A CA 1
ATOM 596 C C . LYS A 1 81 ? 12.345 -19.961 2.058 1.00 93.25 81 LYS A C 1
ATOM 598 O O . LYS A 1 81 ? 12.216 -21.159 2.287 1.00 93.25 81 LYS A O 1
ATOM 603 N N . PHE A 1 82 ? 12.395 -19.454 0.824 1.00 91.88 82 PHE A N 1
ATOM 604 C CA . PHE A 1 82 ? 12.249 -20.247 -0.399 1.00 91.88 82 PHE A CA 1
ATOM 605 C C . PHE A 1 82 ? 13.552 -20.370 -1.192 1.00 91.88 82 PHE A C 1
ATOM 607 O O . PHE A 1 82 ? 13.787 -21.405 -1.808 1.00 91.88 82 PHE A O 1
ATOM 614 N N . ALA A 1 83 ? 14.387 -19.329 -1.198 1.00 90.81 83 ALA A N 1
ATOM 615 C CA . ALA A 1 83 ? 15.688 -19.342 -1.860 1.00 90.81 83 ALA A CA 1
ATOM 616 C C . ALA A 1 83 ? 16.644 -18.325 -1.218 1.00 90.81 83 ALA A C 1
ATOM 618 O O . ALA A 1 83 ? 16.177 -17.295 -0.724 1.00 90.81 83 ALA A O 1
ATOM 619 N N . PRO A 1 84 ? 17.969 -18.562 -1.253 1.00 89.62 84 PRO A N 1
ATOM 620 C CA . PRO A 1 84 ? 18.935 -17.563 -0.811 1.00 89.62 84 PRO A CA 1
ATOM 621 C C . PRO A 1 84 ? 18.831 -16.288 -1.660 1.00 89.62 84 PRO A C 1
ATOM 623 O O . PRO A 1 84 ? 18.474 -16.334 -2.840 1.00 89.62 84 PRO A O 1
ATOM 626 N N . LEU A 1 85 ? 19.150 -15.145 -1.049 1.00 90.25 85 LEU A N 1
ATOM 627 C CA . LEU A 1 85 ? 19.257 -13.884 -1.781 1.00 90.25 85 LEU A CA 1
ATOM 628 C C . LEU A 1 85 ? 20.476 -13.909 -2.702 1.00 90.25 85 LEU A C 1
ATOM 630 O O . LEU A 1 85 ? 21.510 -14.465 -2.338 1.00 90.25 85 LEU A O 1
ATOM 634 N N . ASN A 1 86 ? 20.375 -13.229 -3.842 1.00 90.56 86 ASN A N 1
ATOM 635 C CA . ASN A 1 86 ? 21.551 -12.862 -4.624 1.00 90.56 86 ASN A CA 1
ATOM 636 C C . ASN A 1 86 ? 22.367 -11.802 -3.882 1.00 90.56 86 ASN A C 1
ATOM 638 O O . ASN A 1 86 ? 23.563 -11.970 -3.684 1.00 90.56 86 ASN A O 1
ATOM 642 N N . PHE A 1 87 ? 21.698 -10.738 -3.435 1.00 91.38 87 PHE A N 1
ATOM 643 C CA . PHE A 1 87 ? 22.330 -9.631 -2.732 1.00 91.38 87 PHE A CA 1
ATOM 644 C C . PHE A 1 87 ? 21.334 -8.878 -1.851 1.00 91.38 87 PHE A C 1
ATOM 646 O O . PHE A 1 87 ? 20.122 -8.882 -2.087 1.00 91.38 87 PHE A O 1
ATOM 653 N N . TRP A 1 88 ? 21.872 -8.169 -0.864 1.00 93.94 88 TRP A N 1
ATOM 654 C CA . TRP A 1 88 ? 21.190 -7.064 -0.206 1.00 93.94 88 TRP A CA 1
ATOM 655 C C . TRP A 1 88 ? 22.209 -5.978 0.122 1.00 93.94 88 TRP A C 1
ATOM 657 O O . TRP A 1 88 ? 23.097 -6.190 0.944 1.00 93.94 88 TRP A O 1
ATOM 667 N N . TYR A 1 89 ? 22.086 -4.823 -0.532 1.00 95.31 89 TYR A N 1
ATOM 668 C CA . TYR A 1 89 ? 22.968 -3.684 -0.283 1.00 95.31 89 TYR A CA 1
ATOM 669 C C . TYR A 1 89 ? 22.293 -2.621 0.574 1.00 95.31 89 TYR A C 1
ATOM 671 O O . TYR A 1 89 ? 21.124 -2.279 0.379 1.00 95.31 89 TYR A O 1
ATOM 679 N N . GLN A 1 90 ? 23.068 -2.062 1.498 1.00 95.44 90 GLN A N 1
ATOM 680 C CA . GLN A 1 90 ? 22.642 -0.984 2.379 1.00 95.44 90 GLN A CA 1
ATOM 681 C C . GLN A 1 90 ? 23.553 0.227 2.202 1.00 95.44 90 GLN A C 1
ATOM 683 O O . GLN A 1 90 ? 24.761 0.070 1.991 1.00 95.44 90 GLN A O 1
ATOM 688 N N . ASP A 1 91 ? 22.962 1.420 2.269 1.00 94.31 91 ASP A N 1
ATOM 689 C CA . ASP A 1 91 ? 23.660 2.708 2.255 1.00 94.31 91 ASP A CA 1
ATOM 690 C C . ASP A 1 91 ? 24.778 2.758 1.213 1.00 94.31 91 ASP A C 1
ATOM 692 O O . ASP A 1 91 ? 24.492 2.612 0.030 1.00 94.31 91 ASP A O 1
ATOM 696 N N . CYS A 1 92 ? 26.045 2.921 1.618 1.00 91.31 92 CYS A N 1
ATOM 697 C CA . CYS A 1 92 ? 27.185 3.114 0.719 1.00 91.31 92 CYS A CA 1
ATOM 698 C C . CYS A 1 92 ? 27.363 1.995 -0.323 1.00 91.31 92 CYS A C 1
ATOM 700 O O . CYS A 1 92 ? 28.054 2.201 -1.328 1.00 91.31 92 CYS A O 1
ATOM 702 N N . GLY A 1 93 ? 26.802 0.809 -0.068 1.00 91.56 93 GLY A N 1
ATOM 703 C CA . GLY A 1 93 ? 26.768 -0.300 -1.020 1.00 91.56 93 GLY A CA 1
ATOM 704 C C . GLY A 1 93 ? 25.820 -0.054 -2.197 1.00 91.56 93 GLY A C 1
ATOM 705 O O . GLY A 1 93 ? 25.970 -0.683 -3.235 1.00 91.56 93 GLY A O 1
ATOM 706 N N . VAL A 1 94 ? 24.883 0.885 -2.065 1.00 94.56 94 VAL A N 1
ATOM 707 C CA . VAL A 1 94 ? 23.902 1.245 -3.087 1.00 94.56 94 VAL A CA 1
ATOM 708 C C . VAL A 1 94 ? 24.417 2.415 -3.926 1.00 94.56 94 VAL A C 1
ATOM 710 O O . VAL A 1 94 ? 24.493 3.563 -3.476 1.00 94.56 94 VAL A O 1
ATOM 713 N N . GLN A 1 95 ? 24.782 2.099 -5.163 1.00 94.38 95 GLN A N 1
ATOM 714 C CA . GLN A 1 95 ? 25.439 2.985 -6.121 1.00 94.38 95 GLN A CA 1
ATOM 715 C C . GLN A 1 95 ? 24.808 2.833 -7.516 1.00 94.38 95 GLN A C 1
ATOM 717 O O . GLN A 1 95 ? 24.201 1.797 -7.789 1.00 94.38 95 GLN A O 1
ATOM 722 N N . PRO A 1 96 ? 24.983 3.819 -8.420 1.00 94.19 96 PRO A N 1
ATOM 723 C CA . PRO A 1 96 ? 24.377 3.801 -9.755 1.00 94.19 96 PRO A CA 1
ATOM 724 C C . PRO A 1 96 ? 24.622 2.536 -10.590 1.00 94.19 96 PRO A C 1
ATOM 726 O O . PRO A 1 96 ? 23.727 2.124 -11.320 1.00 94.19 96 PRO A O 1
ATOM 729 N N . TRP A 1 97 ? 25.790 1.897 -10.472 1.00 89.81 97 TRP A N 1
ATOM 730 C CA . TRP A 1 97 ? 26.131 0.699 -11.255 1.00 89.81 97 TRP A CA 1
ATOM 731 C C . TRP A 1 97 ? 25.187 -0.485 -11.023 1.00 89.81 97 TRP A C 1
ATOM 733 O O . TRP A 1 97 ? 25.047 -1.313 -11.907 1.00 89.81 97 TRP A O 1
ATOM 743 N N . LEU A 1 98 ? 24.489 -0.547 -9.883 1.00 93.06 98 LEU A N 1
ATOM 744 C CA . LEU A 1 98 ? 23.485 -1.587 -9.621 1.00 93.06 98 LEU A CA 1
ATOM 745 C C . LEU A 1 98 ? 22.269 -1.508 -10.553 1.00 93.06 98 LEU A C 1
ATOM 747 O O . LEU A 1 98 ? 21.470 -2.435 -10.575 1.00 93.06 98 LEU A O 1
ATOM 751 N N . TYR A 1 99 ? 22.084 -0.381 -11.237 1.00 95.44 99 TYR A N 1
ATOM 752 C CA . TYR A 1 99 ? 20.879 -0.068 -12.003 1.00 95.44 99 TYR A CA 1
ATOM 753 C C . TYR A 1 99 ? 21.170 0.236 -13.470 1.00 95.44 99 TYR A C 1
ATOM 755 O O . TYR A 1 99 ? 20.235 0.359 -14.256 1.00 95.44 99 TYR A O 1
ATOM 763 N N . TYR A 1 100 ? 22.436 0.471 -13.811 1.00 94.44 100 TYR A N 1
ATOM 764 C CA . TYR A 1 100 ? 22.846 0.956 -15.117 1.00 94.44 100 TYR A CA 1
ATOM 765 C C . TYR A 1 100 ? 23.701 -0.073 -15.846 1.00 94.44 100 TYR A C 1
ATOM 767 O O . TYR A 1 100 ? 24.688 -0.587 -15.320 1.00 94.44 100 TYR A O 1
ATOM 775 N N . GLU A 1 101 ? 23.366 -0.282 -17.113 1.00 90.00 101 GLU A N 1
ATOM 776 C CA . GLU A 1 101 ? 24.197 -1.013 -18.062 1.00 90.00 101 GLU A CA 1
ATOM 777 C C . GLU A 1 101 ? 25.583 -0.346 -18.214 1.00 90.00 101 GLU A C 1
ATOM 779 O O . GLU A 1 101 ? 25.694 0.889 -18.163 1.00 90.00 101 GLU A O 1
ATOM 784 N N . PRO A 1 102 ? 26.659 -1.124 -18.439 1.00 87.88 102 PRO A N 1
ATOM 785 C CA . PRO A 1 102 ? 26.687 -2.582 -18.605 1.00 87.88 102 PRO A CA 1
ATOM 786 C C . PRO A 1 102 ? 26.883 -3.382 -17.301 1.00 87.88 102 PRO A C 1
ATOM 788 O O . PRO A 1 102 ? 27.314 -4.524 -17.368 1.00 87.88 102 PRO A O 1
ATOM 791 N N . TYR A 1 103 ? 26.693 -2.775 -16.125 1.00 87.00 103 TYR A N 1
ATOM 792 C CA . TYR A 1 103 ? 27.017 -3.408 -14.832 1.00 87.00 103 TYR A CA 1
ATOM 793 C C . TYR A 1 103 ? 25.801 -4.030 -14.145 1.00 87.00 103 TYR A C 1
ATOM 795 O O . TYR A 1 103 ? 25.947 -4.849 -13.241 1.00 87.00 103 TYR A O 1
ATOM 803 N N . ASP A 1 104 ? 24.606 -3.611 -14.550 1.00 83.94 104 ASP A N 1
ATOM 804 C CA . ASP A 1 104 ? 23.359 -4.271 -14.206 1.00 83.94 104 ASP A CA 1
ATOM 805 C C . ASP A 1 104 ? 23.159 -5.487 -15.120 1.00 83.94 104 ASP A C 1
ATOM 807 O O . ASP A 1 104 ? 22.465 -5.385 -16.128 1.00 83.94 104 ASP A O 1
ATOM 811 N N . ASP A 1 105 ? 23.824 -6.604 -14.805 1.00 81.81 105 ASP A N 1
ATOM 812 C CA . ASP A 1 105 ? 23.792 -7.810 -15.636 1.00 81.81 105 ASP A CA 1
ATOM 813 C C . ASP A 1 105 ? 23.432 -9.092 -14.875 1.00 81.81 105 ASP A C 1
ATOM 815 O O . ASP A 1 105 ? 23.596 -9.222 -13.663 1.00 81.81 105 ASP A O 1
ATOM 819 N N . TRP A 1 106 ? 22.937 -10.085 -15.611 1.00 79.00 106 TRP A N 1
ATOM 820 C CA . TRP A 1 106 ? 22.451 -11.339 -15.056 1.00 79.00 106 TRP A CA 1
ATOM 821 C C . TRP A 1 106 ? 23.517 -12.339 -14.644 1.00 79.00 106 TRP A C 1
ATOM 823 O O . TRP A 1 106 ? 23.192 -13.332 -13.979 1.00 79.00 106 TRP A O 1
ATOM 833 N N . GLN A 1 107 ? 24.738 -12.168 -15.142 1.00 78.50 107 GLN A N 1
ATOM 834 C CA . GLN A 1 107 ? 25.842 -13.086 -14.897 1.00 78.50 107 GLN A CA 1
ATOM 835 C C . GLN A 1 107 ? 26.433 -12.861 -13.514 1.00 78.50 107 GLN A C 1
ATOM 837 O O . GLN A 1 107 ? 26.995 -13.796 -12.938 1.00 78.50 107 GLN A O 1
ATOM 842 N N . ASP A 1 108 ? 26.266 -11.663 -12.975 1.00 77.94 108 ASP A N 1
ATOM 843 C CA . ASP A 1 108 ? 26.763 -11.294 -11.670 1.00 77.94 108 ASP A CA 1
ATOM 844 C C . ASP A 1 108 ? 25.804 -11.667 -10.526 1.00 77.94 108 ASP A C 1
ATOM 846 O O . ASP A 1 108 ? 24.691 -12.180 -10.688 1.00 77.94 108 ASP A O 1
ATOM 850 N N . THR A 1 109 ? 26.300 -11.506 -9.301 1.00 78.06 109 THR A N 1
ATOM 851 C CA . THR A 1 109 ? 25.532 -11.740 -8.068 1.00 78.06 109 THR A CA 1
ATOM 852 C C . THR A 1 109 ? 24.817 -10.479 -7.581 1.00 78.06 109 THR A C 1
ATOM 854 O O . THR A 1 109 ? 24.133 -10.526 -6.562 1.00 78.06 109 THR A O 1
ATOM 857 N N . TYR A 1 110 ? 24.932 -9.374 -8.315 1.00 82.50 110 TYR A N 1
ATOM 858 C CA . TYR A 1 110 ? 24.385 -8.049 -8.030 1.00 82.50 110 TYR A CA 1
ATOM 859 C C . TYR A 1 110 ? 23.669 -7.485 -9.260 1.00 82.50 110 TYR A C 1
ATOM 861 O O . TYR A 1 110 ? 23.773 -8.056 -10.332 1.00 82.50 110 TYR A O 1
ATOM 869 N N . GLY A 1 111 ? 22.991 -6.345 -9.116 1.00 91.00 111 GLY A N 1
ATOM 870 C CA . GLY A 1 111 ? 22.265 -5.700 -10.215 1.00 91.00 111 GLY A CA 1
ATOM 871 C C . GLY A 1 111 ? 20.764 -5.977 -10.157 1.00 91.00 111 GLY A C 1
ATOM 872 O O . GLY A 1 111 ? 20.323 -7.048 -9.727 1.00 91.00 111 GLY A O 1
ATOM 873 N N . VAL A 1 112 ? 19.955 -4.990 -10.531 1.00 94.75 112 VAL A N 1
ATOM 874 C CA . VAL A 1 112 ? 18.498 -5.134 -10.614 1.00 94.75 112 VAL A CA 1
ATOM 875 C C . VAL A 1 112 ? 18.109 -6.263 -11.570 1.00 94.75 112 VAL A C 1
ATOM 877 O O . VAL A 1 112 ? 17.286 -7.099 -11.192 1.00 94.75 112 VAL A O 1
ATOM 880 N N . ASP A 1 113 ? 18.712 -6.338 -12.756 1.00 93.75 113 ASP A N 1
ATOM 881 C CA . ASP A 1 113 ? 18.428 -7.327 -13.799 1.00 93.75 113 ASP A CA 1
ATOM 882 C C . ASP A 1 113 ? 19.096 -8.698 -13.568 1.00 93.75 113 ASP A C 1
ATOM 884 O O . ASP A 1 113 ? 18.833 -9.650 -14.309 1.00 93.75 113 ASP A O 1
ATOM 888 N N . ALA A 1 114 ? 19.844 -8.866 -12.466 1.00 92.94 114 ALA A N 1
ATOM 889 C CA . ALA A 1 114 ? 20.337 -10.168 -12.001 1.00 92.94 114 ALA A CA 1
ATOM 890 C C . ALA A 1 114 ? 19.302 -11.019 -11.267 1.00 92.94 114 ALA A C 1
ATOM 892 O O . ALA A 1 114 ? 19.434 -12.245 -11.151 1.00 92.94 114 ALA A O 1
ATOM 893 N N . VAL A 1 115 ? 18.239 -10.394 -10.770 1.00 95.50 115 VAL A N 1
ATOM 894 C CA . VAL A 1 115 ? 17.220 -11.049 -9.947 1.00 95.50 115 VAL A CA 1
ATOM 895 C C . VAL A 1 115 ? 15.863 -10.988 -10.618 1.00 95.50 115 VAL A C 1
ATOM 897 O O . VAL A 1 115 ? 15.577 -10.089 -11.389 1.00 95.50 115 VAL A O 1
ATOM 900 N N . MET A 1 116 ? 14.986 -11.946 -10.322 1.00 97.19 116 MET A N 1
ATOM 901 C CA . MET A 1 116 ? 13.622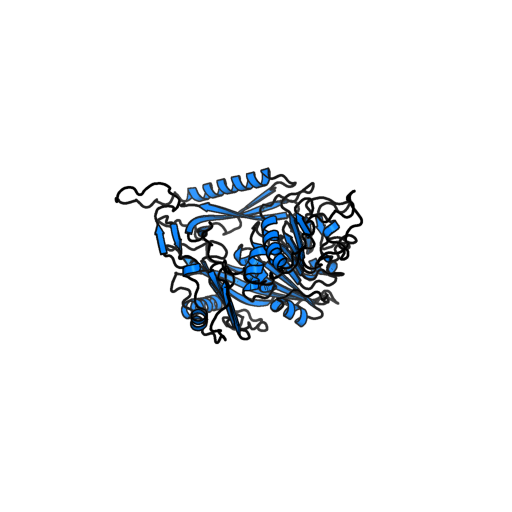 -11.947 -10.859 1.00 97.19 116 MET A CA 1
ATOM 902 C C . MET A 1 116 ? 12.729 -10.908 -10.169 1.00 97.19 116 MET A C 1
ATOM 904 O O . MET A 1 116 ? 11.890 -10.281 -10.820 1.00 97.19 116 MET A O 1
ATOM 908 N N . ALA A 1 117 ? 12.890 -10.743 -8.857 1.00 98.38 117 ALA A N 1
ATOM 909 C CA . ALA A 1 117 ? 12.176 -9.764 -8.058 1.00 98.38 117 ALA A CA 1
ATOM 910 C C . ALA A 1 117 ? 13.164 -8.918 -7.249 1.00 98.38 117 ALA A C 1
ATOM 912 O O . ALA A 1 117 ? 13.979 -9.446 -6.487 1.00 98.38 117 ALA A O 1
ATOM 913 N N . PHE A 1 118 ? 13.060 -7.605 -7.427 1.00 98.56 118 PHE A N 1
ATOM 914 C CA . PHE A 1 118 ? 13.938 -6.611 -6.832 1.00 98.56 118 PHE A CA 1
ATOM 915 C C . PHE A 1 118 ? 13.149 -5.671 -5.916 1.00 98.56 118 PHE A C 1
ATOM 917 O O . PHE A 1 118 ? 12.085 -5.180 -6.302 1.00 98.56 118 PHE A O 1
ATOM 924 N N . TYR A 1 119 ? 13.677 -5.409 -4.719 1.00 98.81 119 TYR A N 1
ATOM 925 C CA . TYR A 1 119 ? 13.081 -4.490 -3.748 1.00 98.81 119 TYR A CA 1
ATOM 926 C C . TYR A 1 119 ? 14.018 -3.329 -3.427 1.00 98.81 119 TYR A C 1
ATOM 928 O O . TYR A 1 119 ? 15.137 -3.548 -2.973 1.00 98.81 119 TYR A O 1
ATOM 936 N N . HIS A 1 120 ? 13.552 -2.095 -3.594 1.00 98.69 120 HIS A N 1
ATOM 937 C CA . HIS A 1 120 ? 14.275 -0.891 -3.199 1.00 98.69 120 HIS A CA 1
ATOM 938 C C . HIS A 1 120 ? 13.465 -0.089 -2.178 1.00 98.69 120 HIS A C 1
ATOM 940 O O . HIS A 1 120 ? 12.339 0.311 -2.474 1.00 98.69 120 HIS A O 1
ATOM 946 N N . SER A 1 121 ? 14.056 0.218 -1.022 1.00 98.56 121 SER A N 1
ATOM 947 C CA . SER A 1 121 ? 13.505 1.171 -0.049 1.00 98.56 121 SER A CA 1
ATOM 948 C C . SER A 1 121 ? 14.414 2.383 0.115 1.00 98.56 121 SER A C 1
ATOM 950 O O . SER A 1 121 ? 15.629 2.252 0.255 1.00 98.56 121 SER A O 1
ATOM 952 N N . GLY A 1 122 ? 13.826 3.576 0.081 1.00 97.00 122 GLY A N 1
ATOM 953 C CA . GLY A 1 122 ? 14.592 4.817 0.092 1.00 97.00 122 GLY A CA 1
ATOM 954 C C . GLY A 1 122 ? 13.768 6.069 -0.189 1.00 97.00 122 GLY A C 1
ATOM 955 O O . GLY A 1 122 ? 12.532 6.108 -0.074 1.00 97.00 122 GLY A O 1
ATOM 956 N N . HIS A 1 123 ? 14.483 7.116 -0.588 1.00 96.50 123 HIS A N 1
ATOM 957 C CA . HIS A 1 123 ? 13.898 8.298 -1.206 1.00 96.50 123 HIS A CA 1
ATOM 958 C C . HIS A 1 123 ? 13.566 8.049 -2.675 1.00 96.50 123 HIS A C 1
ATOM 960 O O . HIS A 1 123 ? 14.077 7.134 -3.302 1.00 96.50 123 HIS A O 1
ATOM 966 N N . GLY A 1 124 ? 12.708 8.895 -3.227 1.00 96.88 124 GLY A N 1
ATOM 967 C CA . GLY A 1 124 ? 12.409 8.972 -4.649 1.00 96.88 124 GLY A CA 1
ATOM 968 C C . GLY A 1 124 ? 11.736 10.306 -4.929 1.00 96.88 124 GLY A C 1
ATOM 969 O O . GLY A 1 124 ? 11.295 10.994 -3.999 1.00 96.88 124 GLY A O 1
ATOM 970 N N . GLY A 1 125 ? 11.671 10.687 -6.192 1.00 96.56 125 GLY A N 1
ATOM 971 C CA . GLY A 1 125 ? 10.891 11.837 -6.606 1.00 96.56 125 GLY A CA 1
ATOM 972 C C . GLY A 1 125 ? 10.630 11.817 -8.102 1.00 96.56 125 GLY A C 1
ATOM 973 O O . GLY A 1 125 ? 11.263 11.074 -8.846 1.00 96.56 125 GLY A O 1
ATOM 974 N N . MET A 1 126 ? 9.664 12.611 -8.544 1.00 97.25 126 MET A N 1
ATOM 975 C CA . MET A 1 126 ? 9.329 12.726 -9.958 1.00 97.25 126 MET A CA 1
ATOM 976 C C . MET A 1 126 ? 9.055 14.180 -10.302 1.00 97.25 126 MET A C 1
ATOM 978 O O . MET A 1 126 ? 8.293 14.856 -9.607 1.00 97.25 126 MET A O 1
ATOM 982 N N . ASP A 1 127 ? 9.663 14.644 -11.388 1.00 95.06 127 ASP A N 1
ATOM 983 C CA . ASP A 1 127 ? 9.454 15.997 -11.883 1.00 95.06 127 ASP A CA 1
ATOM 984 C C . ASP A 1 127 ? 8.135 16.131 -12.675 1.00 95.06 127 ASP A C 1
ATOM 986 O O . ASP A 1 127 ? 7.406 15.165 -12.922 1.00 95.06 127 ASP A O 1
ATOM 990 N N . ALA A 1 128 ? 7.816 17.352 -13.107 1.00 93.88 128 ALA A N 1
ATOM 991 C CA . ALA A 1 128 ? 6.629 17.620 -13.923 1.00 93.88 128 ALA A CA 1
ATOM 992 C C . ALA A 1 128 ? 6.699 16.992 -15.332 1.00 93.88 128 ALA A C 1
ATOM 994 O O . ALA A 1 128 ? 5.665 16.812 -15.985 1.00 93.88 128 ALA A O 1
ATOM 995 N N . ASN A 1 129 ? 7.898 16.627 -15.800 1.00 94.25 129 ASN A N 1
ATOM 996 C CA . ASN A 1 129 ? 8.106 15.948 -17.076 1.00 94.25 129 ASN A CA 1
ATOM 997 C C . ASN A 1 129 ? 7.837 14.439 -16.992 1.00 94.25 129 ASN A C 1
ATOM 999 O O . ASN A 1 129 ? 7.756 13.783 -18.031 1.00 94.25 129 ASN A O 1
ATOM 1003 N N . GLY A 1 130 ? 7.600 13.911 -15.789 1.00 95.56 130 GLY A N 1
ATOM 1004 C CA . GLY A 1 130 ? 7.395 12.488 -15.553 1.00 95.56 130 GLY A CA 1
ATOM 1005 C C . GLY A 1 130 ? 8.702 11.713 -15.432 1.00 95.56 130 GLY A C 1
ATOM 1006 O O . GLY A 1 130 ? 8.659 10.485 -15.449 1.00 95.56 130 GLY A O 1
ATOM 1007 N N . VAL A 1 131 ? 9.839 12.404 -15.298 1.00 97.06 131 VAL A N 1
ATOM 1008 C CA . VAL A 1 131 ? 11.138 11.787 -15.038 1.00 97.06 131 VAL A CA 1
ATOM 1009 C C . VAL A 1 131 ? 11.223 11.491 -13.549 1.00 97.06 131 VAL A C 1
ATOM 1011 O O . VAL A 1 131 ? 11.322 12.390 -12.713 1.00 97.06 131 VAL A O 1
ATOM 1014 N N . PHE A 1 132 ? 11.161 10.207 -13.221 1.00 97.88 132 PHE A N 1
ATOM 1015 C CA . PHE A 1 132 ? 11.482 9.704 -11.896 1.00 97.88 132 PHE A CA 1
ATOM 1016 C C . PHE A 1 132 ? 12.994 9.724 -11.671 1.00 97.88 132 PHE A C 1
ATOM 1018 O O . PHE A 1 132 ? 13.757 9.338 -12.564 1.00 97.88 132 PHE A O 1
ATOM 1025 N N . TYR A 1 133 ? 13.402 10.141 -10.479 1.00 96.50 133 TYR A N 1
ATOM 1026 C CA . TYR A 1 133 ? 14.778 10.174 -10.018 1.00 96.50 133 TYR A CA 1
ATOM 1027 C C . TYR A 1 133 ? 14.888 9.486 -8.652 1.00 96.50 133 TYR A C 1
ATOM 1029 O O . TYR A 1 133 ? 14.060 9.679 -7.756 1.00 96.50 133 TYR A O 1
ATOM 1037 N N . LEU A 1 134 ? 15.920 8.658 -8.505 1.00 96.19 134 LEU A N 1
ATOM 1038 C CA . LEU A 1 134 ? 16.154 7.830 -7.327 1.00 96.19 134 LEU A CA 1
ATOM 1039 C C . LEU A 1 134 ? 17.584 8.070 -6.827 1.00 96.19 134 LEU A C 1
ATOM 1041 O O . LEU A 1 134 ? 18.539 7.762 -7.549 1.00 96.19 134 LEU A O 1
ATOM 1045 N N . PRO A 1 135 ? 17.757 8.649 -5.628 1.00 95.06 135 PRO A N 1
ATOM 1046 C CA . PRO A 1 135 ? 19.074 8.958 -5.109 1.00 95.06 135 PRO A CA 1
ATOM 1047 C C . PRO A 1 135 ? 19.760 7.686 -4.618 1.00 95.06 135 PRO A C 1
ATOM 1049 O O . PRO A 1 135 ? 19.166 6.863 -3.927 1.00 95.06 135 PRO A O 1
ATOM 1052 N N . MET A 1 136 ? 21.032 7.561 -4.957 1.00 94.94 136 MET A N 1
ATOM 1053 C CA . MET A 1 136 ? 21.954 6.549 -4.465 1.00 94.94 136 MET A CA 1
ATOM 1054 C C . MET A 1 136 ? 22.708 7.090 -3.254 1.00 94.94 136 MET A C 1
ATOM 1056 O O . MET A 1 136 ? 22.854 8.303 -3.083 1.00 94.94 136 MET A O 1
ATOM 1060 N N . SER A 1 137 ? 23.236 6.197 -2.419 1.00 92.62 137 SER A N 1
ATOM 1061 C CA . SER A 1 137 ? 23.969 6.621 -1.226 1.00 92.62 137 SER A CA 1
ATOM 1062 C C . SER A 1 137 ? 25.340 7.198 -1.567 1.00 92.62 137 SER A C 1
ATOM 1064 O O . SER A 1 137 ? 25.795 8.151 -0.934 1.00 92.62 137 SER A O 1
ATOM 1066 N N . LYS A 1 138 ? 26.006 6.635 -2.577 1.00 91.88 138 LYS A N 1
ATOM 1067 C CA . LYS A 1 138 ? 27.379 6.981 -2.943 1.00 91.88 138 LYS A CA 1
ATOM 1068 C C . LYS A 1 138 ? 27.480 7.241 -4.448 1.00 91.88 138 LYS A C 1
ATOM 1070 O O . LYS A 1 138 ? 26.852 6.511 -5.219 1.00 91.88 138 LYS A O 1
ATOM 1075 N N . PRO A 1 139 ? 28.262 8.249 -4.885 1.00 90.75 139 PRO A N 1
ATOM 1076 C CA . PRO A 1 139 ? 28.467 8.461 -6.303 1.00 90.75 139 PRO A CA 1
ATOM 1077 C C . PRO A 1 139 ? 29.297 7.331 -6.903 1.00 90.75 139 PRO A C 1
ATOM 1079 O O . PRO A 1 139 ? 30.117 6.713 -6.217 1.00 90.75 139 PRO A O 1
ATOM 1082 N N . TRP A 1 140 ? 29.129 7.102 -8.199 1.00 86.88 140 TRP A N 1
ATOM 1083 C CA . TRP A 1 140 ? 29.938 6.130 -8.921 1.00 86.88 140 TRP A CA 1
ATOM 1084 C C . TRP A 1 140 ? 30.337 6.649 -10.300 1.00 86.88 140 TRP A C 1
ATOM 1086 O O . TRP A 1 140 ? 29.491 7.080 -11.085 1.00 86.88 140 TRP A O 1
ATOM 1096 N N . GLY A 1 141 ? 31.646 6.634 -10.569 1.00 83.50 141 GLY A N 1
ATOM 1097 C CA . GLY A 1 141 ? 32.221 7.182 -11.794 1.00 83.50 141 GLY A CA 1
ATOM 1098 C C . GLY A 1 141 ? 31.706 8.594 -12.092 1.00 83.50 141 GLY A C 1
ATOM 1099 O O . GLY A 1 141 ? 31.711 9.466 -11.223 1.00 83.50 141 GLY A O 1
ATOM 1100 N N . ASN A 1 142 ? 31.220 8.785 -13.319 1.00 85.12 142 ASN A N 1
ATOM 1101 C CA . ASN A 1 142 ? 30.627 10.041 -13.786 1.00 85.12 142 ASN A CA 1
ATOM 1102 C C . ASN A 1 142 ? 29.089 10.077 -13.665 1.00 85.12 142 ASN A C 1
ATOM 1104 O O . ASN A 1 142 ? 28.485 11.070 -14.060 1.00 85.12 142 ASN A O 1
ATOM 1108 N N . GLU A 1 143 ? 28.445 9.032 -13.127 1.00 86.06 143 GLU A N 1
ATOM 1109 C CA . GLU A 1 143 ? 26.974 8.954 -13.009 1.00 86.06 143 GLU A CA 1
ATOM 1110 C C . GLU A 1 143 ? 26.424 9.799 -11.848 1.00 86.06 143 GLU A C 1
ATOM 1112 O O . GLU A 1 143 ? 25.227 10.070 -11.765 1.00 86.06 143 GLU A O 1
ATOM 1117 N N . GLY A 1 144 ? 27.295 10.230 -10.932 1.00 90.31 144 GLY A N 1
ATOM 1118 C CA . GLY A 1 144 ? 26.896 11.003 -9.762 1.00 90.31 144 GLY A CA 1
ATOM 11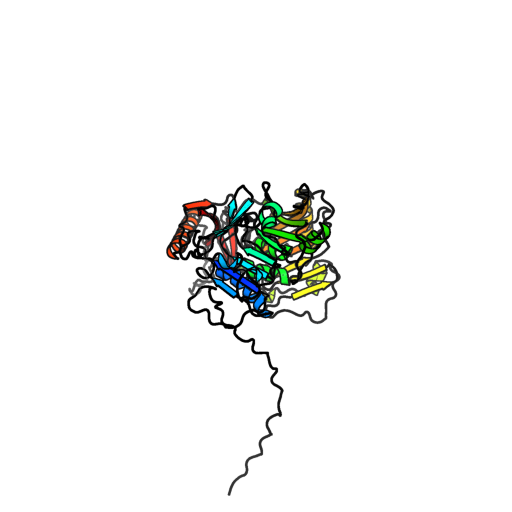19 C C . GLY A 1 144 ? 26.032 10.193 -8.794 1.00 90.31 144 GLY A C 1
ATOM 1120 O O . GLY A 1 144 ? 26.249 9.001 -8.603 1.00 90.31 144 GLY A O 1
ATOM 1121 N N . CYS A 1 145 ? 25.090 10.868 -8.135 1.00 91.44 145 CYS A N 1
ATOM 1122 C CA . CYS A 1 145 ? 24.346 10.364 -6.976 1.00 91.44 145 CYS A CA 1
ATOM 1123 C C . CYS A 1 145 ? 22.901 9.953 -7.264 1.00 91.44 145 CYS A C 1
ATOM 1125 O O . CYS A 1 145 ? 22.171 9.657 -6.326 1.00 91.44 145 CYS A O 1
ATOM 1127 N N . THR A 1 146 ? 22.451 9.984 -8.514 1.00 93.75 146 THR A N 1
ATOM 1128 C CA . THR A 1 146 ? 21.027 9.848 -8.830 1.00 93.75 146 THR A CA 1
ATOM 1129 C C . THR A 1 146 ? 20.867 9.025 -10.090 1.00 93.75 146 THR A C 1
ATOM 1131 O O . THR A 1 146 ? 21.430 9.381 -11.123 1.00 93.75 146 THR A O 1
ATOM 1134 N N . ILE A 1 147 ? 20.061 7.966 -10.024 1.00 95.44 147 ILE A N 1
ATOM 1135 C CA . ILE A 1 147 ? 19.584 7.307 -11.239 1.00 95.44 147 ILE A CA 1
ATOM 1136 C C . ILE A 1 147 ? 18.320 8.010 -11.735 1.00 95.44 147 ILE A C 1
ATOM 1138 O O . ILE A 1 147 ? 17.530 8.515 -10.931 1.00 95.44 147 ILE A O 1
ATOM 1142 N N . VAL A 1 148 ? 18.104 8.037 -13.046 1.00 96.19 148 VAL A N 1
ATOM 1143 C CA . VAL A 1 148 ? 16.922 8.663 -13.647 1.00 96.19 148 VAL A CA 1
ATOM 1144 C C . VAL A 1 148 ? 16.252 7.724 -14.640 1.00 96.19 148 VAL A C 1
ATOM 1146 O O . VAL A 1 148 ? 16.906 7.084 -15.456 1.00 96.19 148 VAL A O 1
ATOM 1149 N N . SER A 1 149 ? 14.924 7.675 -14.585 1.00 96.62 149 SER A N 1
ATOM 1150 C CA . SER A 1 149 ? 14.080 6.836 -15.458 1.00 96.62 149 SER A CA 1
ATOM 1151 C C . SER A 1 149 ? 14.227 7.122 -16.956 1.00 96.62 149 SER A C 1
ATOM 1153 O O . SER A 1 149 ? 13.948 6.250 -17.774 1.00 96.62 149 SER A O 1
ATOM 1155 N N . SER A 1 150 ? 14.679 8.325 -17.316 1.00 94.38 150 SER A N 1
ATOM 1156 C CA . SER A 1 150 ? 14.921 8.745 -18.697 1.00 94.38 150 SER A CA 1
ATOM 1157 C C . SER A 1 150 ? 16.323 8.417 -19.219 1.00 94.38 150 SER A C 1
ATOM 1159 O O . SER A 1 150 ? 16.605 8.713 -20.380 1.00 94.38 150 SER A O 1
ATOM 1161 N N . SER A 1 151 ? 17.212 7.854 -18.392 1.00 95.19 151 SER A N 1
ATOM 1162 C CA . SER A 1 151 ? 18.558 7.474 -18.828 1.00 95.19 151 SER A CA 1
ATOM 1163 C C . SER A 1 151 ? 18.497 6.308 -19.812 1.00 95.19 151 SER A C 1
ATOM 1165 O O . SER A 1 151 ? 17.767 5.343 -19.606 1.00 95.19 151 SER A O 1
ATOM 1167 N N . ASP A 1 152 ? 19.319 6.375 -20.856 1.00 93.94 152 ASP A N 1
ATOM 1168 C CA . ASP A 1 152 ? 19.549 5.291 -21.812 1.00 93.94 152 ASP A CA 1
ATOM 1169 C C . ASP A 1 152 ? 20.277 4.083 -21.201 1.00 93.94 152 ASP A C 1
ATOM 1171 O O . ASP A 1 152 ? 20.203 2.988 -21.756 1.00 93.94 152 ASP A O 1
ATOM 1175 N N . LYS A 1 153 ? 20.934 4.268 -20.050 1.00 94.56 153 LYS A N 1
ATOM 1176 C CA . LYS A 1 153 ? 21.598 3.206 -19.281 1.00 94.56 153 LYS A CA 1
ATOM 1177 C C . LYS A 1 153 ? 20.650 2.461 -18.351 1.00 94.56 153 LYS A C 1
ATOM 1179 O O . LYS A 1 153 ? 20.998 1.379 -17.892 1.00 94.56 153 LYS A O 1
ATOM 1184 N N . LEU A 1 154 ? 19.476 3.027 -18.054 1.00 95.88 154 LEU A N 1
ATOM 1185 C CA . LEU A 1 154 ? 18.463 2.353 -17.250 1.00 95.88 154 LEU A CA 1
ATOM 1186 C C . LEU A 1 154 ? 17.685 1.387 -18.140 1.00 95.88 154 LEU A C 1
ATOM 1188 O O . LEU A 1 154 ? 16.713 1.768 -18.796 1.00 95.88 154 LEU A O 1
ATOM 1192 N N . VAL A 1 155 ? 18.117 0.135 -18.166 1.00 95.19 155 VAL A N 1
ATOM 1193 C CA . VAL A 1 155 ? 17.532 -0.895 -19.018 1.00 95.19 155 VAL A CA 1
ATOM 1194 C C . VAL A 1 155 ? 17.116 -2.044 -18.114 1.00 95.19 155 VAL A C 1
ATOM 1196 O O . VAL A 1 155 ? 17.949 -2.795 -17.644 1.00 95.19 155 VAL A O 1
ATOM 1199 N N . TRP A 1 156 ? 15.824 -2.134 -17.798 1.00 95.75 156 TRP A N 1
ATOM 1200 C CA . TRP A 1 156 ? 15.324 -3.153 -16.877 1.00 95.75 156 TRP A CA 1
ATOM 1201 C C . TRP A 1 156 ? 14.480 -4.190 -17.602 1.00 95.75 156 TRP A C 1
ATOM 1203 O O . TRP A 1 156 ? 13.503 -3.871 -18.295 1.00 95.75 156 TRP A O 1
ATOM 1213 N N . GLY A 1 157 ? 14.790 -5.456 -17.353 1.00 96.00 157 GLY A N 1
ATOM 1214 C CA . GLY A 1 157 ? 14.004 -6.601 -17.790 1.00 96.00 157 GLY A CA 1
ATOM 1215 C C . GLY A 1 157 ? 14.365 -7.073 -19.193 1.00 96.00 157 GLY A C 1
ATOM 1216 O O . GLY A 1 157 ? 13.614 -7.858 -19.778 1.00 96.00 157 GLY A O 1
ATOM 1217 N N . ASN A 1 158 ? 15.491 -6.612 -19.743 1.00 94.69 158 ASN A N 1
ATOM 1218 C CA . ASN A 1 158 ? 16.133 -7.252 -20.889 1.00 94.69 158 ASN A CA 1
ATOM 1219 C C . ASN A 1 158 ? 16.674 -8.626 -20.494 1.00 94.69 158 ASN A C 1
ATOM 1221 O O . ASN A 1 158 ? 16.716 -9.510 -21.351 1.00 94.69 158 ASN A O 1
ATOM 1225 N N . GLU A 1 159 ? 16.983 -8.826 -19.212 1.00 93.44 159 GLU A N 1
ATOM 1226 C CA . GLU A 1 159 ? 17.597 -10.038 -18.694 1.00 93.44 159 GLU A CA 1
ATOM 1227 C C . GLU A 1 159 ? 16.676 -10.772 -17.712 1.00 93.44 159 GLU A C 1
ATOM 1229 O O . GLU A 1 159 ? 15.806 -11.509 -18.188 1.00 93.44 159 GLU A O 1
ATOM 1234 N N . ARG A 1 160 ? 16.775 -10.620 -16.381 1.00 95.00 160 ARG A N 1
ATOM 1235 C CA . ARG A 1 160 ? 16.002 -11.433 -15.412 1.00 95.00 160 ARG A CA 1
ATOM 1236 C C . ARG A 1 160 ? 14.928 -10.707 -14.611 1.00 95.00 160 ARG A C 1
ATOM 1238 O O . ARG A 1 160 ? 13.978 -11.392 -14.224 1.00 95.00 160 ARG A O 1
ATOM 1245 N N . VAL A 1 161 ? 14.992 -9.396 -14.390 1.00 97.88 161 VAL A N 1
ATOM 1246 C CA . VAL A 1 161 ? 14.013 -8.675 -13.566 1.00 97.88 161 VAL A CA 1
ATOM 1247 C C . VAL A 1 161 ? 12.642 -8.668 -14.206 1.00 97.88 161 VAL A C 1
ATOM 1249 O O . VAL A 1 161 ? 12.450 -8.368 -15.387 1.00 97.88 161 VAL A O 1
ATOM 1252 N N . ARG A 1 162 ? 11.656 -9.057 -13.399 1.00 98.56 162 ARG A N 1
ATOM 1253 C CA . ARG A 1 162 ? 10.242 -9.123 -13.767 1.00 98.56 162 ARG A CA 1
ATOM 1254 C C . ARG A 1 162 ? 9.359 -8.365 -12.789 1.00 98.56 162 ARG A C 1
ATOM 1256 O O . ARG A 1 162 ? 8.320 -7.864 -13.209 1.00 98.56 162 ARG A O 1
ATOM 1263 N N . TYR A 1 163 ? 9.763 -8.251 -11.529 1.00 98.81 163 TYR A N 1
ATOM 1264 C CA . TYR A 1 163 ? 8.987 -7.579 -10.491 1.00 98.81 163 TYR A CA 1
ATOM 1265 C C . TYR A 1 163 ? 9.857 -6.561 -9.779 1.00 98.81 163 TYR A C 1
ATOM 1267 O O . TYR A 1 163 ? 10.895 -6.913 -9.225 1.00 98.81 163 TYR A O 1
ATOM 1275 N N . ILE A 1 164 ? 9.422 -5.308 -9.797 1.00 98.81 164 ILE A N 1
ATOM 1276 C CA . ILE A 1 164 ? 10.191 -4.194 -9.251 1.00 98.81 164 ILE A CA 1
ATOM 1277 C C . ILE A 1 164 ? 9.348 -3.518 -8.178 1.00 98.81 164 ILE A C 1
ATOM 1279 O O . ILE A 1 164 ? 8.286 -2.969 -8.469 1.00 98.81 164 ILE A O 1
ATOM 1283 N N . PHE A 1 165 ? 9.816 -3.555 -6.938 1.00 98.81 165 PHE A N 1
ATOM 1284 C CA . PHE A 1 165 ? 9.160 -2.920 -5.804 1.00 98.81 165 PHE A CA 1
ATOM 1285 C C . PHE A 1 165 ? 9.941 -1.670 -5.415 1.00 98.81 165 PHE A C 1
ATOM 1287 O O . PHE A 1 165 ? 11.057 -1.761 -4.908 1.00 98.81 165 PHE A O 1
ATOM 1294 N N . LEU A 1 166 ? 9.357 -0.499 -5.660 1.00 98.62 166 LEU A N 1
ATOM 1295 C CA . LEU A 1 166 ? 9.937 0.793 -5.312 1.00 98.62 166 LEU A CA 1
ATOM 1296 C C . LEU A 1 166 ? 9.189 1.369 -4.110 1.00 98.62 166 LEU A C 1
ATOM 1298 O O . LEU A 1 166 ? 8.223 2.126 -4.259 1.00 98.62 166 LEU A O 1
ATOM 1302 N N . SER A 1 167 ? 9.665 1.030 -2.910 1.00 98.19 167 SER A N 1
ATOM 1303 C CA . SER A 1 167 ? 9.221 1.610 -1.637 1.00 98.19 167 SER A CA 1
ATOM 1304 C C . SER A 1 167 ? 9.793 3.021 -1.449 1.00 98.19 167 SER A C 1
ATOM 1306 O O . SER A 1 167 ? 10.574 3.327 -0.547 1.00 98.19 167 SER A O 1
ATOM 1308 N N . THR A 1 168 ? 9.451 3.897 -2.393 1.00 97.50 168 THR A N 1
ATOM 1309 C CA . THR A 1 168 ? 9.999 5.246 -2.533 1.00 97.50 168 THR A CA 1
ATOM 1310 C C . THR A 1 168 ? 8.908 6.223 -2.953 1.00 97.50 168 THR A C 1
ATOM 1312 O O . THR A 1 168 ? 7.856 5.842 -3.464 1.00 97.50 168 THR A O 1
ATOM 1315 N N . CYS A 1 169 ? 9.107 7.504 -2.658 1.00 97.31 169 CYS A N 1
ATOM 1316 C CA . CYS A 1 169 ? 8.118 8.538 -2.947 1.00 97.31 169 CYS A CA 1
ATOM 1317 C C . CYS A 1 169 ? 7.966 8.745 -4.454 1.00 97.31 169 CYS A C 1
ATOM 1319 O O . CYS A 1 169 ? 8.969 8.790 -5.164 1.00 97.31 169 CYS A O 1
ATOM 1321 N N . LEU A 1 170 ? 6.730 8.955 -4.918 1.00 97.25 170 LEU A N 1
ATOM 1322 C CA . LEU A 1 170 ? 6.434 9.358 -6.299 1.00 97.25 170 LEU A CA 1
ATOM 1323 C C . LEU A 1 170 ? 6.984 8.396 -7.374 1.00 97.25 170 LEU A C 1
ATOM 1325 O O . LEU A 1 170 ? 7.190 8.806 -8.514 1.00 97.25 170 LEU A O 1
ATOM 1329 N N . SER A 1 171 ? 7.237 7.132 -7.029 1.00 97.56 171 SER A N 1
ATOM 1330 C CA . SER A 1 171 ? 7.835 6.137 -7.929 1.00 97.56 171 SER A CA 1
ATOM 1331 C C . SER A 1 171 ? 6.909 5.669 -9.042 1.00 97.56 171 SER A C 1
ATOM 1333 O O . SER A 1 171 ? 7.366 5.182 -10.075 1.00 97.56 171 SER A O 1
ATOM 1335 N N . LEU A 1 172 ? 5.600 5.836 -8.872 1.00 98.00 172 LEU A N 1
ATOM 1336 C CA . LEU A 1 172 ? 4.624 5.409 -9.859 1.00 98.00 172 LEU A CA 1
ATOM 1337 C C . LEU A 1 172 ? 3.423 6.354 -9.861 1.00 98.00 172 LEU A C 1
ATOM 1339 O O . LEU A 1 172 ? 2.346 6.043 -9.349 1.00 98.00 172 LEU A O 1
ATOM 1343 N N . ARG A 1 173 ? 3.626 7.531 -10.457 1.00 97.75 173 ARG A N 1
ATOM 1344 C CA . ARG A 1 173 ? 2.566 8.526 -10.611 1.00 97.75 173 ARG A CA 1
ATOM 1345 C C . ARG A 1 173 ? 1.618 8.195 -11.767 1.00 97.75 173 ARG A C 1
ATOM 1347 O O . ARG A 1 173 ? 2.038 7.827 -12.863 1.00 97.75 173 ARG A O 1
ATOM 1354 N N . VAL A 1 174 ? 0.330 8.333 -11.493 1.00 97.00 174 VAL A N 1
ATOM 1355 C CA . VAL A 1 174 ? -0.843 7.993 -12.303 1.00 97.00 174 VAL A CA 1
ATOM 1356 C C . VAL A 1 174 ? -1.907 9.104 -12.296 1.00 97.00 174 VAL A C 1
ATOM 1358 O O . VAL A 1 174 ? -2.911 8.984 -12.995 1.00 97.00 174 VAL A O 1
ATOM 1361 N N . LEU A 1 175 ? -1.717 10.175 -11.512 1.00 94.56 175 LEU A N 1
ATOM 1362 C CA . LEU A 1 175 ? -2.602 11.344 -11.458 1.00 94.56 175 LEU A CA 1
ATOM 1363 C C . LEU A 1 175 ? -1.924 12.599 -12.031 1.00 94.56 175 LEU A C 1
ATOM 1365 O O . LEU A 1 175 ? -0.725 12.635 -12.299 1.00 94.56 175 LEU A O 1
ATOM 1369 N N . GLY A 1 176 ? -2.706 13.663 -12.244 1.00 91.56 176 GLY A N 1
ATOM 1370 C CA . GLY A 1 176 ? -2.178 14.963 -12.682 1.00 91.56 176 GLY A CA 1
ATOM 1371 C C . GLY A 1 176 ? -1.507 14.938 -14.063 1.00 91.56 176 GLY A C 1
ATOM 1372 O O . GLY A 1 176 ? -0.554 15.676 -14.290 1.00 91.56 176 GLY A O 1
ATOM 1373 N N . GLY A 1 177 ? -1.963 14.065 -14.968 1.00 91.00 177 GLY A N 1
ATOM 1374 C CA . GLY A 1 177 ? -1.368 13.882 -16.299 1.00 91.00 177 GLY A CA 1
ATOM 1375 C C . GLY A 1 177 ? -0.107 13.006 -16.321 1.00 91.00 177 GLY A C 1
ATOM 1376 O O . GLY A 1 177 ? 0.517 12.854 -17.374 1.00 91.00 177 GLY A O 1
ATOM 137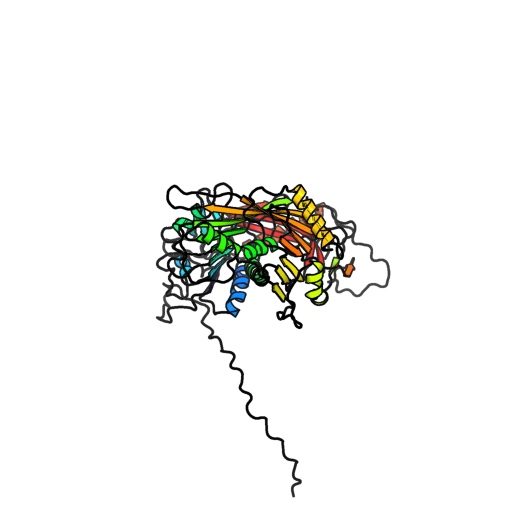7 N N . HIS A 1 178 ? 0.281 12.420 -15.185 1.00 96.50 178 HIS A N 1
ATOM 1378 C CA . HIS A 1 178 ? 1.288 11.364 -15.136 1.00 96.50 178 HIS A CA 1
ATOM 1379 C C . HIS A 1 178 ? 0.657 9.999 -15.408 1.00 96.50 178 HIS A C 1
ATOM 1381 O O . HIS A 1 178 ? -0.516 9.769 -15.124 1.00 96.50 178 HIS A O 1
ATOM 1387 N N . ASN A 1 179 ? 1.446 9.097 -15.983 1.00 96.81 179 ASN A N 1
ATOM 1388 C CA . ASN A 1 179 ? 1.093 7.695 -16.147 1.00 96.81 179 ASN A CA 1
ATOM 1389 C C . ASN A 1 179 ? 2.377 6.850 -16.248 1.00 96.81 179 ASN A C 1
ATOM 1391 O O . ASN A 1 179 ? 3.443 7.388 -16.569 1.00 96.81 179 ASN A O 1
ATOM 1395 N N . PRO A 1 180 ? 2.292 5.527 -16.028 1.00 97.50 180 PRO A N 1
ATOM 1396 C CA . PRO A 1 180 ? 3.468 4.662 -16.023 1.00 97.50 180 PRO A CA 1
ATOM 1397 C C . PRO A 1 180 ? 4.187 4.581 -17.371 1.00 97.50 180 PRO A C 1
ATOM 1399 O O . PRO A 1 180 ? 5.393 4.357 -17.394 1.00 97.50 180 PRO A O 1
ATOM 1402 N N . ILE A 1 181 ? 3.476 4.768 -18.487 1.00 96.94 181 ILE A N 1
ATOM 1403 C CA . ILE A 1 181 ? 4.066 4.722 -19.831 1.00 96.94 181 ILE A CA 1
ATOM 1404 C C . ILE A 1 181 ? 5.062 5.872 -19.984 1.00 96.94 181 ILE A C 1
ATOM 1406 O O . ILE A 1 181 ? 6.211 5.652 -20.354 1.00 96.94 181 ILE A O 1
ATOM 1410 N N . ARG A 1 182 ? 4.648 7.089 -19.621 1.00 95.19 182 ARG A N 1
ATOM 1411 C CA . ARG A 1 182 ? 5.480 8.296 -19.692 1.00 95.19 182 ARG A CA 1
ATOM 1412 C C . ARG A 1 182 ? 6.780 8.170 -18.894 1.00 95.19 182 ARG A C 1
ATOM 1414 O O . ARG A 1 182 ? 7.811 8.642 -19.358 1.00 95.19 182 ARG A O 1
ATOM 1421 N N . THR A 1 183 ? 6.727 7.556 -17.713 1.00 97.50 183 THR A N 1
ATOM 1422 C CA . THR A 1 183 ? 7.893 7.424 -16.825 1.00 97.50 183 THR A CA 1
ATOM 1423 C C . THR A 1 183 ? 8.753 6.211 -17.161 1.00 97.50 183 THR A C 1
ATOM 1425 O O . THR A 1 183 ? 9.972 6.318 -17.203 1.00 97.50 183 THR A O 1
ATOM 1428 N N . TRP A 1 184 ? 8.138 5.050 -17.387 1.00 97.81 184 TRP A N 1
ATOM 1429 C CA . TRP A 1 184 ? 8.837 3.762 -17.345 1.00 97.81 184 TRP A CA 1
ATOM 1430 C C . TRP A 1 184 ? 8.906 3.036 -18.690 1.00 97.81 184 TRP A C 1
ATOM 1432 O O . TRP A 1 184 ? 9.577 2.012 -18.789 1.00 97.81 184 TRP A O 1
ATOM 1442 N N . ASN A 1 185 ? 8.240 3.515 -19.746 1.00 95.81 185 ASN A N 1
ATOM 1443 C CA . ASN A 1 185 ? 8.389 2.903 -21.070 1.00 95.81 185 ASN A CA 1
ATOM 1444 C C . ASN A 1 185 ? 9.822 2.971 -21.629 1.00 95.81 185 ASN A C 1
ATOM 1446 O O . ASN A 1 185 ? 10.278 1.942 -22.139 1.00 95.81 185 ASN A O 1
ATOM 1450 N N . PRO A 1 186 ? 10.571 4.086 -21.481 1.00 94.44 186 PRO A N 1
ATOM 1451 C CA . PRO A 1 186 ? 11.947 4.162 -21.970 1.00 94.44 186 PRO A CA 1
ATOM 1452 C C . PRO A 1 186 ? 12.866 3.085 -21.387 1.00 94.44 186 PRO A C 1
ATOM 1454 O O . PRO A 1 186 ? 13.673 2.532 -22.134 1.00 94.44 186 PRO A O 1
ATOM 1457 N N . SER A 1 187 ? 12.693 2.734 -20.109 1.00 95.25 187 SER A N 1
ATOM 1458 C CA . SER A 1 187 ? 13.523 1.758 -19.392 1.00 95.25 187 SER A CA 1
ATOM 1459 C C . SER A 1 187 ? 12.966 0.334 -19.377 1.00 95.25 187 SER A C 1
ATOM 1461 O O . SER A 1 187 ? 13.695 -0.609 -19.081 1.00 95.25 187 SER A O 1
ATOM 1463 N N . ASN A 1 188 ? 11.691 0.125 -19.725 1.00 97.00 188 ASN A N 1
ATOM 1464 C CA . ASN A 1 188 ? 11.109 -1.214 -19.756 1.00 97.00 188 ASN A CA 1
ATOM 1465 C C . ASN A 1 188 ? 11.573 -2.006 -20.981 1.00 97.00 188 ASN A C 1
ATOM 1467 O O . ASN A 1 188 ? 11.245 -1.664 -22.125 1.00 97.00 188 ASN A O 1
ATOM 1471 N N . ARG A 1 189 ? 12.266 -3.119 -20.742 1.00 96.31 189 ARG A N 1
ATOM 1472 C CA . ARG A 1 189 ? 12.601 -4.113 -21.765 1.00 96.31 189 ARG A CA 1
ATOM 1473 C C . ARG A 1 189 ? 11.929 -5.456 -21.579 1.00 96.31 189 ARG A C 1
ATOM 1475 O O . ARG A 1 189 ? 12.028 -6.276 -22.489 1.00 96.31 189 ARG A O 1
ATOM 1482 N N . GLY A 1 190 ? 11.172 -5.678 -20.514 1.00 96.38 190 GLY A N 1
ATOM 1483 C CA . GLY A 1 190 ? 10.506 -6.963 -20.339 1.00 96.38 190 GLY A CA 1
ATOM 1484 C C . GLY A 1 190 ? 9.979 -7.284 -18.953 1.00 96.38 190 GLY A C 1
ATOM 1485 O O . GLY A 1 190 ? 9.607 -8.439 -18.714 1.00 96.38 190 GLY A O 1
ATOM 1486 N N . TRP A 1 191 ? 9.951 -6.310 -18.041 1.00 98.06 191 TRP A N 1
ATOM 1487 C CA . TRP A 1 191 ? 9.434 -6.546 -16.703 1.00 98.06 191 TRP A CA 1
ATOM 1488 C C . TRP A 1 191 ? 7.906 -6.669 -16.713 1.00 98.06 191 TRP A C 1
ATOM 1490 O O . TRP A 1 191 ? 7.203 -6.114 -17.559 1.00 98.06 191 TRP A O 1
ATOM 1500 N N . ARG A 1 192 ? 7.387 -7.446 -15.762 1.00 98.62 192 ARG A N 1
ATOM 1501 C CA . ARG A 1 192 ? 5.977 -7.830 -15.649 1.00 98.62 192 ARG A CA 1
ATOM 1502 C C . ARG A 1 192 ? 5.176 -6.823 -14.849 1.00 98.62 192 ARG A C 1
ATOM 1504 O O . ARG A 1 192 ? 4.100 -6.435 -15.298 1.00 98.62 192 ARG A O 1
ATOM 1511 N N . MET A 1 193 ? 5.678 -6.429 -13.677 1.00 98.88 193 MET A N 1
ATOM 1512 C CA . MET A 1 193 ? 4.987 -5.513 -12.769 1.00 98.88 193 MET A CA 1
ATOM 1513 C C . MET A 1 193 ? 5.952 -4.570 -12.047 1.00 98.88 193 MET A C 1
ATOM 1515 O O . MET A 1 193 ? 7.051 -4.974 -11.660 1.00 98.88 193 MET A O 1
ATOM 1519 N N . LEU A 1 194 ? 5.496 -3.339 -11.813 1.00 98.88 194 LEU A N 1
ATOM 1520 C CA . LEU A 1 194 ? 6.166 -2.355 -10.967 1.00 98.88 194 LEU A CA 1
ATOM 1521 C C . LEU A 1 194 ? 5.191 -1.860 -9.894 1.00 98.88 194 LEU A C 1
ATOM 1523 O O . LEU A 1 194 ? 4.040 -1.528 -10.188 1.00 98.88 194 LEU A O 1
ATOM 1527 N N . PHE A 1 195 ? 5.666 -1.830 -8.652 1.00 98.88 195 PHE A N 1
ATOM 1528 C CA . PHE A 1 195 ? 4.918 -1.447 -7.459 1.00 98.88 195 PHE A CA 1
ATOM 1529 C C . PHE A 1 195 ? 5.516 -0.164 -6.887 1.00 98.88 195 PHE A C 1
ATOM 1531 O O . PHE A 1 195 ? 6.732 -0.081 -6.708 1.00 98.88 195 PHE A O 1
ATOM 1538 N N . GLY A 1 196 ? 4.682 0.837 -6.620 1.00 98.38 196 GLY A N 1
ATOM 1539 C CA . GLY A 1 196 ? 5.158 2.146 -6.193 1.00 98.38 196 GLY A CA 1
ATOM 1540 C C . GLY A 1 196 ? 4.067 3.027 -5.600 1.00 98.38 196 GLY A C 1
ATOM 1541 O O . GLY A 1 196 ? 3.056 2.532 -5.092 1.00 98.38 196 GLY A O 1
ATOM 1542 N N . TYR A 1 197 ? 4.300 4.339 -5.654 1.00 98.19 197 TYR A N 1
ATOM 1543 C CA . TYR A 1 197 ? 3.424 5.349 -5.061 1.00 98.19 197 TYR A CA 1
ATOM 1544 C C . TYR A 1 197 ? 3.181 6.528 -6.002 1.00 98.19 197 TYR A C 1
ATOM 1546 O O . TYR A 1 197 ? 4.113 7.061 -6.608 1.00 98.19 197 TYR A O 1
ATOM 1554 N N . GLU A 1 198 ? 1.930 6.986 -6.053 1.00 97.19 198 GLU A N 1
ATOM 1555 C CA . GLU A 1 198 ? 1.549 8.288 -6.615 1.00 97.19 198 GLU A CA 1
ATOM 1556 C C . GLU A 1 198 ? 1.974 9.437 -5.694 1.00 97.19 198 GLU A C 1
ATOM 1558 O O . GLU A 1 198 ? 2.286 10.526 -6.164 1.00 97.19 198 GLU A O 1
ATOM 1563 N N . THR A 1 199 ? 1.992 9.208 -4.382 1.00 95.75 199 THR A N 1
ATOM 1564 C CA . THR A 1 199 ? 2.236 10.236 -3.363 1.00 95.75 199 THR A CA 1
ATOM 1565 C C . THR A 1 199 ? 3.624 10.123 -2.735 1.00 95.75 199 THR A C 1
ATOM 1567 O O . THR A 1 199 ? 4.392 9.190 -2.984 1.00 95.75 199 THR A O 1
ATOM 1570 N N . VAL A 1 200 ? 3.943 11.078 -1.859 1.00 96.25 200 VAL A N 1
ATOM 1571 C CA . VAL A 1 200 ? 5.026 10.927 -0.884 1.00 96.25 200 VAL A CA 1
ATOM 1572 C C . VAL A 1 200 ? 4.682 9.750 0.034 1.00 96.25 200 VAL A C 1
ATOM 1574 O O . VAL A 1 200 ? 3.593 9.714 0.607 1.00 96.25 200 VAL A O 1
ATOM 1577 N N . SER A 1 201 ? 5.585 8.774 0.131 1.00 94.75 201 SER A N 1
ATOM 1578 C CA . SER A 1 201 ? 5.442 7.628 1.029 1.00 94.75 201 SER A CA 1
ATOM 1579 C C . SER A 1 201 ? 5.945 7.965 2.433 1.00 94.75 201 SER A C 1
ATOM 1581 O O . SER A 1 201 ? 6.672 8.939 2.663 1.00 94.75 201 SER A O 1
ATOM 1583 N N . TRP A 1 202 ? 5.545 7.144 3.393 1.00 96.12 202 TRP A N 1
ATOM 1584 C CA . TRP A 1 202 ? 5.941 7.281 4.792 1.00 96.12 202 TRP A CA 1
ATOM 1585 C C . TRP A 1 202 ? 7.278 6.608 5.085 1.00 96.12 202 TRP A C 1
ATOM 1587 O O . TRP A 1 202 ? 7.594 5.587 4.481 1.00 96.12 202 TRP A O 1
ATOM 1597 N N . ASP A 1 203 ? 8.062 7.162 6.009 1.00 96.00 203 ASP A N 1
ATOM 1598 C CA . ASP A 1 203 ? 9.217 6.467 6.584 1.00 96.00 203 ASP A CA 1
ATOM 1599 C C . ASP A 1 203 ? 8.705 5.459 7.617 1.00 96.00 203 ASP A C 1
ATOM 1601 O O . ASP A 1 203 ? 8.337 5.829 8.735 1.00 96.00 203 ASP A O 1
ATOM 1605 N N . ASN A 1 204 ? 8.556 4.197 7.213 1.00 96.31 204 ASN A N 1
ATOM 1606 C CA . ASN A 1 204 ? 7.945 3.167 8.044 1.00 96.31 204 ASN A CA 1
ATOM 1607 C C . ASN A 1 204 ? 8.600 1.798 7.813 1.00 96.31 204 ASN A C 1
ATOM 1609 O O . ASN A 1 204 ? 8.800 1.430 6.656 1.00 96.31 204 ASN A O 1
ATOM 1613 N N . PRO A 1 205 ? 8.849 1.016 8.879 1.00 97.19 205 PRO A N 1
ATOM 1614 C CA . PRO A 1 205 ? 9.587 -0.242 8.776 1.00 97.19 205 PRO A CA 1
ATOM 1615 C C . PRO A 1 205 ? 8.781 -1.411 8.193 1.00 97.19 205 PRO A C 1
ATOM 1617 O O . PRO A 1 205 ? 9.327 -2.494 8.018 1.00 97.19 205 PRO A O 1
ATOM 1620 N N . ASN A 1 206 ? 7.473 -1.261 7.955 1.00 96.81 206 ASN A N 1
ATOM 1621 C CA . ASN A 1 206 ? 6.593 -2.417 7.775 1.00 96.81 206 ASN A CA 1
ATOM 1622 C C . ASN A 1 206 ? 6.077 -2.661 6.348 1.00 96.81 206 ASN A C 1
ATOM 1624 O O . ASN A 1 206 ? 5.361 -3.645 6.180 1.00 96.81 206 ASN A O 1
ATOM 1628 N N . TYR A 1 207 ? 6.400 -1.859 5.319 1.00 97.88 207 TYR A N 1
ATOM 1629 C CA . TYR A 1 207 ? 5.823 -2.090 3.976 1.00 97.88 207 TYR A CA 1
ATOM 1630 C C . TYR A 1 207 ? 6.148 -3.487 3.434 1.00 97.88 207 TYR A C 1
ATOM 1632 O O . TYR A 1 207 ? 5.235 -4.236 3.078 1.00 97.88 207 TYR A O 1
ATOM 1640 N N . GLY A 1 208 ? 7.425 -3.872 3.438 1.00 98.19 208 GLY A N 1
ATOM 1641 C CA . GLY A 1 208 ? 7.881 -5.173 2.962 1.00 98.19 208 GLY A CA 1
ATOM 1642 C C . GLY A 1 208 ? 7.273 -6.345 3.733 1.00 98.19 208 GLY A C 1
ATOM 1643 O O . GLY A 1 208 ? 6.814 -7.321 3.136 1.00 98.19 208 GLY A O 1
ATOM 1644 N N . LYS A 1 209 ? 7.201 -6.228 5.065 1.00 97.12 209 LYS A N 1
ATOM 1645 C CA . LYS A 1 209 ? 6.561 -7.222 5.941 1.00 97.12 209 LYS A CA 1
ATOM 1646 C C . LYS A 1 209 ? 5.062 -7.344 5.650 1.00 97.12 209 LYS A C 1
ATOM 1648 O O . LYS A 1 209 ? 4.560 -8.449 5.436 1.00 97.12 209 LYS A O 1
ATOM 1653 N N . PHE A 1 210 ? 4.345 -6.221 5.633 1.00 97.44 210 PHE A N 1
ATOM 1654 C CA . PHE A 1 210 ? 2.896 -6.197 5.443 1.00 97.44 210 PHE A CA 1
ATOM 1655 C C . PHE A 1 210 ? 2.491 -6.675 4.053 1.00 97.44 210 PHE A C 1
ATOM 1657 O O . PHE A 1 210 ? 1.477 -7.358 3.941 1.00 97.44 210 PHE A O 1
ATOM 1664 N N . PHE A 1 211 ? 3.295 -6.416 3.018 1.00 98.44 211 PHE A N 1
ATOM 1665 C CA . PHE A 1 211 ? 3.058 -6.957 1.679 1.00 98.44 211 PHE A CA 1
ATOM 1666 C C . PHE A 1 211 ? 2.908 -8.481 1.707 1.00 98.44 211 PHE A C 1
ATOM 1668 O O . PHE A 1 211 ? 1.942 -9.028 1.170 1.00 98.44 211 PHE A O 1
ATOM 1675 N N . TRP A 1 212 ? 3.822 -9.177 2.384 1.00 96.94 212 TRP A N 1
ATOM 1676 C CA . TRP A 1 212 ? 3.767 -10.632 2.474 1.00 96.94 212 TRP A CA 1
ATOM 1677 C C . TRP A 1 212 ? 2.651 -11.134 3.382 1.00 96.94 212 TRP A C 1
ATOM 1679 O O . TRP A 1 212 ? 2.030 -12.152 3.075 1.00 96.94 212 TRP A O 1
ATOM 1689 N N . GLU A 1 213 ? 2.352 -10.433 4.475 1.00 95.44 213 GLU A N 1
ATOM 1690 C CA . GLU A 1 213 ? 1.185 -10.746 5.306 1.00 95.44 213 GLU A CA 1
ATOM 1691 C C . GLU A 1 213 ? -0.114 -10.670 4.494 1.00 95.44 213 GLU A C 1
ATOM 1693 O O . GLU A 1 213 ? -0.904 -11.612 4.538 1.00 95.44 213 GLU A O 1
ATOM 1698 N N . GLU A 1 214 ? -0.299 -9.627 3.682 1.00 96.62 214 GLU A N 1
ATOM 1699 C CA . GLU A 1 214 ? -1.465 -9.486 2.805 1.00 96.62 214 GLU A CA 1
ATOM 1700 C C . GLU A 1 214 ? -1.480 -10.525 1.676 1.00 96.62 214 GLU A C 1
ATOM 1702 O O . GLU A 1 214 ? -2.515 -11.126 1.377 1.00 96.62 214 GLU A O 1
ATOM 1707 N N . TRP A 1 215 ? -0.326 -10.822 1.079 1.00 96.50 215 TRP A N 1
ATOM 1708 C CA . TRP A 1 215 ? -0.211 -11.851 0.047 1.00 96.50 215 TRP A CA 1
ATOM 1709 C C . TRP A 1 215 ? -0.599 -13.249 0.555 1.00 96.50 215 TRP A C 1
ATOM 1711 O O . TRP A 1 215 ? -1.287 -14.006 -0.150 1.00 96.50 215 TRP A O 1
ATOM 1721 N N . ASN A 1 216 ? -0.208 -13.591 1.791 1.00 93.94 216 ASN A N 1
ATOM 1722 C CA . ASN A 1 216 ? -0.533 -14.874 2.424 1.00 93.94 216 ASN A CA 1
ATOM 1723 C C . ASN A 1 216 ? -2.051 -15.085 2.570 1.00 93.94 216 ASN A C 1
ATOM 1725 O O . ASN A 1 216 ? -2.520 -16.225 2.497 1.00 93.94 216 ASN A O 1
ATOM 1729 N N . LYS A 1 217 ? -2.836 -14.001 2.640 1.00 92.69 217 LYS A N 1
ATOM 1730 C CA . LYS A 1 217 ? -4.309 -14.003 2.715 1.00 92.69 217 LYS A CA 1
ATOM 1731 C C . LYS A 1 217 ? -5.017 -14.253 1.376 1.00 92.69 217 LYS A C 1
ATOM 1733 O O . LYS A 1 217 ? -6.192 -13.954 1.227 1.00 92.69 217 LYS A O 1
ATOM 1738 N N . ASN A 1 218 ? -4.322 -14.809 0.386 1.00 92.00 218 ASN A N 1
ATOM 1739 C CA . ASN A 1 218 ? -4.845 -15.059 -0.963 1.00 92.00 218 ASN A CA 1
ATOM 1740 C C . ASN A 1 218 ? -5.090 -13.813 -1.843 1.00 92.00 218 ASN A C 1
ATOM 1742 O O . ASN A 1 218 ? -5.739 -13.916 -2.884 1.00 92.00 218 ASN A O 1
ATOM 1746 N N . LYS A 1 219 ? -4.433 -12.680 -1.564 1.00 95.12 219 LYS A N 1
ATOM 1747 C CA . LYS A 1 219 ? -4.476 -11.473 -2.419 1.00 95.12 219 LYS A CA 1
ATOM 1748 C C . LYS A 1 219 ? -3.434 -11.466 -3.549 1.00 95.12 219 LYS A C 1
ATOM 1750 O O . LYS A 1 219 ? -2.279 -11.818 -3.302 1.00 95.12 219 LYS A O 1
ATOM 1755 N N . SER A 1 220 ? -3.819 -11.101 -4.778 1.00 97.31 220 SER A N 1
ATOM 1756 C CA . SER A 1 220 ? -2.862 -10.880 -5.884 1.00 97.31 220 SER A CA 1
ATOM 1757 C C . SER A 1 220 ? -1.788 -9.871 -5.495 1.00 97.31 220 SER A C 1
ATOM 1759 O O . SER A 1 220 ? -1.986 -9.096 -4.560 1.00 97.31 220 SER A O 1
ATOM 1761 N N . PHE A 1 221 ? -0.651 -9.858 -6.195 1.00 98.75 221 PHE A N 1
ATOM 1762 C CA . PHE A 1 221 ? 0.440 -8.950 -5.843 1.00 98.75 221 PHE A CA 1
ATOM 1763 C C . PHE A 1 221 ? -0.008 -7.488 -5.812 1.00 98.75 221 PHE A C 1
ATOM 1765 O O . PHE A 1 221 ? 0.391 -6.756 -4.911 1.00 98.75 221 PHE A O 1
ATOM 1772 N N . SER A 1 222 ? -0.870 -7.064 -6.745 1.00 98.62 222 SER A N 1
ATOM 1773 C CA . SER A 1 222 ? -1.357 -5.684 -6.736 1.00 98.62 222 SER A CA 1
ATOM 1774 C C . SER A 1 222 ? -2.211 -5.389 -5.507 1.00 98.62 222 SER A C 1
ATOM 1776 O O . SER A 1 222 ? -1.924 -4.434 -4.798 1.00 98.62 222 SER A O 1
ATOM 1778 N N . THR A 1 223 ? -3.207 -6.223 -5.199 1.00 97.81 223 THR A N 1
ATOM 1779 C CA . THR A 1 223 ? -4.059 -6.027 -4.019 1.00 97.81 223 THR A CA 1
ATOM 1780 C C . THR A 1 223 ? -3.246 -6.109 -2.726 1.00 97.81 223 THR A C 1
ATOM 1782 O O . THR A 1 223 ? -3.440 -5.286 -1.841 1.00 97.81 223 THR A O 1
ATOM 1785 N N . ALA A 1 224 ? -2.292 -7.041 -2.632 1.00 98.44 224 ALA A N 1
ATOM 1786 C CA . ALA A 1 224 ? -1.413 -7.164 -1.474 1.00 98.44 224 ALA A CA 1
ATOM 1787 C C . ALA A 1 224 ? -0.568 -5.900 -1.255 1.00 98.44 224 ALA A C 1
ATOM 1789 O O . ALA A 1 224 ? -0.464 -5.441 -0.124 1.00 98.44 224 ALA A O 1
ATOM 1790 N N . TRP A 1 225 ? -0.017 -5.305 -2.321 1.00 98.69 225 TRP A N 1
ATOM 1791 C CA . TRP A 1 225 ? 0.707 -4.032 -2.236 1.00 98.69 225 TRP A CA 1
ATOM 1792 C C . TRP A 1 225 ? -0.199 -2.889 -1.780 1.00 98.69 225 TRP A C 1
ATOM 1794 O O . TRP A 1 225 ? 0.115 -2.215 -0.804 1.00 98.69 225 TRP A O 1
ATOM 1804 N N . LEU A 1 226 ? -1.348 -2.708 -2.441 1.00 97.94 226 LEU A N 1
ATOM 1805 C CA . LEU A 1 226 ? -2.278 -1.624 -2.118 1.00 97.94 226 LEU A CA 1
ATOM 1806 C C . LEU A 1 226 ? -2.772 -1.711 -0.664 1.00 97.94 226 LEU A C 1
ATOM 1808 O O . LEU A 1 226 ? -2.748 -0.711 0.054 1.00 97.94 226 LEU A O 1
ATOM 1812 N N . ASP A 1 227 ? -3.171 -2.903 -0.214 1.00 96.50 227 ASP A N 1
ATOM 1813 C CA . ASP A 1 227 ? -3.683 -3.124 1.139 1.00 96.50 227 ASP A CA 1
ATOM 1814 C C . ASP A 1 227 ? -2.578 -3.010 2.202 1.00 96.50 227 ASP A C 1
ATOM 1816 O O . ASP A 1 227 ? -2.821 -2.448 3.272 1.00 96.50 227 ASP A O 1
ATOM 1820 N N . ALA A 1 228 ? -1.364 -3.494 1.915 1.00 96.88 228 ALA A N 1
ATOM 1821 C CA . ALA A 1 228 ? -0.223 -3.386 2.822 1.00 96.88 228 ALA A CA 1
ATOM 1822 C C . ALA A 1 228 ? 0.203 -1.934 3.029 1.00 96.88 228 ALA A C 1
ATOM 1824 O O . ALA A 1 228 ? 0.401 -1.509 4.166 1.00 96.88 228 ALA A O 1
ATOM 1825 N N . SER A 1 229 ? 0.278 -1.147 1.954 1.00 96.88 229 SER A N 1
ATOM 1826 C CA . SER A 1 229 ? 0.523 0.289 2.053 1.00 96.88 229 SER A CA 1
ATOM 1827 C C . SER A 1 229 ? -0.581 0.974 2.861 1.00 96.88 229 SER A C 1
ATOM 1829 O O . SER A 1 229 ? -0.289 1.804 3.719 1.00 96.88 229 SER A O 1
ATOM 1831 N N . TRP A 1 230 ? -1.847 0.591 2.678 1.00 92.56 230 TRP A N 1
ATOM 1832 C CA . TRP A 1 230 ? -2.945 1.173 3.456 1.00 92.56 230 TRP A CA 1
ATOM 1833 C C . TRP A 1 230 ? -2.868 0.864 4.952 1.00 92.56 230 TRP A C 1
ATOM 1835 O O . TRP A 1 230 ? -3.243 1.707 5.761 1.00 92.56 230 TRP A O 1
ATOM 1845 N N . ARG A 1 231 ? -2.307 -0.286 5.347 1.00 93.00 231 ARG A N 1
ATOM 1846 C CA . ARG A 1 231 ? -2.018 -0.580 6.762 1.00 93.00 231 ARG A CA 1
ATOM 1847 C C . ARG A 1 231 ? -0.988 0.372 7.377 1.00 93.00 231 ARG A C 1
ATOM 1849 O O . ARG A 1 231 ? -0.939 0.460 8.594 1.00 93.00 231 ARG A O 1
ATOM 1856 N N . ILE A 1 232 ? -0.185 1.087 6.584 1.00 94.12 232 ILE A N 1
ATOM 1857 C CA . ILE A 1 232 ? 0.809 2.058 7.081 1.00 94.12 232 ILE A CA 1
ATOM 1858 C C . ILE A 1 232 ? 0.197 3.437 7.310 1.00 94.12 232 ILE A C 1
ATOM 1860 O O . ILE A 1 232 ? 0.423 4.078 8.340 1.00 94.12 232 ILE A O 1
ATOM 1864 N N . ALA A 1 233 ? -0.536 3.916 6.314 1.00 91.38 233 ALA A N 1
ATOM 1865 C CA . ALA A 1 233 ? -1.175 5.218 6.329 1.00 91.38 233 ALA A CA 1
ATOM 1866 C C . ALA A 1 233 ? -2.225 5.289 5.226 1.00 91.38 233 ALA A C 1
ATOM 1868 O O . ALA A 1 233 ? -2.080 4.676 4.168 1.00 91.38 233 ALA A O 1
ATOM 1869 N N . HIS A 1 234 ? -3.259 6.081 5.478 1.00 88.94 234 HIS A N 1
ATOM 1870 C CA . HIS A 1 234 ? -4.438 6.175 4.626 1.00 88.94 234 HIS A CA 1
ATOM 1871 C C . HIS A 1 234 ? -4.466 7.448 3.761 1.00 88.94 234 HIS A C 1
ATOM 1873 O O . HIS A 1 234 ? -5.460 7.695 3.095 1.00 88.94 234 HIS A O 1
ATOM 1879 N N . ASP A 1 235 ? -3.446 8.303 3.823 1.00 86.81 235 ASP A N 1
ATOM 1880 C CA . ASP A 1 235 ? -3.326 9.572 3.077 1.00 86.81 235 ASP A CA 1
ATOM 1881 C C . ASP A 1 235 ? -2.285 9.503 1.941 1.00 86.81 235 ASP A C 1
ATOM 1883 O O . ASP A 1 235 ? -1.961 10.511 1.304 1.00 86.81 235 ASP A O 1
ATOM 1887 N N . GLN A 1 236 ? -1.721 8.317 1.727 1.00 91.25 236 GLN A N 1
ATOM 1888 C CA . GLN A 1 236 ? -0.904 7.998 0.565 1.00 91.25 236 GLN A CA 1
ATOM 1889 C C . GLN A 1 236 ? -1.785 7.461 -0.566 1.00 91.25 236 GLN A C 1
ATOM 1891 O O . GLN A 1 236 ? -2.974 7.262 -0.375 1.00 91.25 236 GLN A O 1
ATOM 1896 N N . ALA A 1 237 ? -1.218 7.226 -1.743 1.00 95.62 237 ALA A N 1
ATOM 1897 C CA . ALA A 1 237 ? -1.877 6.532 -2.843 1.00 95.62 237 ALA A CA 1
ATOM 1898 C C . ALA A 1 237 ? -0.879 5.530 -3.450 1.00 95.62 237 ALA A C 1
ATOM 1900 O O . ALA A 1 237 ? -0.043 5.920 -4.270 1.00 95.62 237 ALA A O 1
ATOM 1901 N N . PRO A 1 238 ? -0.885 4.255 -3.012 1.00 97.75 238 PRO A N 1
ATOM 1902 C CA . PRO A 1 238 ? -0.084 3.217 -3.625 1.00 97.75 238 PRO A CA 1
ATOM 1903 C C . PRO A 1 238 ? -0.651 2.915 -5.006 1.00 97.75 238 PRO A C 1
ATOM 1905 O O . PRO A 1 238 ? -1.863 2.977 -5.242 1.00 97.75 238 PRO A O 1
ATOM 1908 N N . SER A 1 239 ? 0.238 2.564 -5.917 1.00 98.56 239 SER A N 1
ATOM 1909 C CA . SER A 1 239 ? -0.091 2.254 -7.296 1.00 98.56 239 SER A CA 1
ATOM 1910 C C . SER A 1 239 ? 0.713 1.049 -7.759 1.00 98.56 239 SER A C 1
ATOM 1912 O O . SER A 1 239 ? 1.795 0.743 -7.249 1.00 98.56 239 SER A O 1
ATOM 1914 N N . VAL A 1 240 ? 0.152 0.328 -8.722 1.00 98.88 240 VAL A N 1
ATOM 1915 C CA . VAL A 1 240 ? 0.776 -0.849 -9.324 1.00 98.88 240 VAL A CA 1
ATOM 1916 C C . VAL A 1 240 ? 0.482 -0.836 -10.808 1.00 98.88 240 VAL A C 1
ATOM 1918 O O . VAL A 1 240 ? -0.657 -0.591 -11.205 1.00 98.88 240 VAL A O 1
ATOM 1921 N N . VAL A 1 241 ? 1.490 -1.131 -11.621 1.00 98.88 241 VAL A N 1
ATOM 1922 C CA . VAL A 1 241 ? 1.350 -1.305 -13.066 1.00 98.88 241 VAL A CA 1
ATOM 1923 C C . VAL A 1 241 ? 1.797 -2.699 -13.473 1.00 98.88 241 VAL A C 1
ATOM 1925 O O . VAL A 1 241 ? 2.762 -3.233 -12.930 1.00 98.88 241 VAL A O 1
ATOM 1928 N N . ALA A 1 242 ? 1.100 -3.278 -14.442 1.00 98.81 242 ALA A N 1
ATOM 1929 C CA . ALA A 1 242 ? 1.483 -4.493 -15.134 1.00 98.81 242 ALA A CA 1
ATOM 1930 C C . ALA A 1 242 ? 1.606 -4.225 -16.637 1.00 98.81 242 ALA A C 1
ATOM 1932 O O . ALA A 1 242 ? 0.861 -3.413 -17.188 1.00 98.81 242 ALA A O 1
ATOM 1933 N N . CYS A 1 243 ? 2.521 -4.930 -17.296 1.00 98.62 243 CYS A N 1
ATOM 1934 C CA . CYS A 1 243 ? 2.708 -4.869 -18.747 1.00 98.62 243 CYS A CA 1
ATOM 1935 C C . CYS A 1 243 ? 2.193 -6.135 -19.425 1.00 98.62 243 CYS A C 1
ATOM 1937 O O . CYS A 1 243 ? 2.075 -7.160 -18.761 1.00 98.62 243 CYS A O 1
ATOM 1939 N N . GLY A 1 244 ? 1.916 -6.088 -20.727 1.00 97.94 244 GLY A N 1
ATOM 1940 C CA . GLY A 1 244 ? 1.533 -7.243 -21.541 1.00 97.94 244 GLY A CA 1
ATOM 1941 C C . GLY A 1 244 ? 1.506 -6.925 -23.037 1.00 97.94 244 GLY A C 1
ATOM 1942 O O . GLY A 1 244 ? 1.697 -5.783 -23.454 1.00 97.94 244 GLY A O 1
ATOM 1943 N N . ALA A 1 245 ? 1.259 -7.938 -23.868 1.00 97.25 245 ALA A N 1
ATOM 1944 C CA . ALA A 1 245 ? 1.097 -7.760 -25.312 1.00 97.25 245 ALA A CA 1
ATOM 1945 C C . ALA A 1 245 ? -0.244 -7.106 -25.684 1.00 97.25 245 ALA A C 1
ATOM 1947 O O . ALA A 1 245 ? -0.368 -6.540 -26.767 1.00 97.25 245 ALA A O 1
ATOM 1948 N N . SER A 1 246 ? -1.234 -7.173 -24.791 1.00 97.38 246 SER A N 1
ATOM 1949 C CA . SER A 1 246 ? -2.571 -6.597 -24.956 1.00 97.38 246 SER A CA 1
ATOM 1950 C C . SER A 1 246 ? -3.103 -6.021 -23.640 1.00 97.38 246 SER A C 1
ATOM 1952 O O . SER A 1 246 ? -2.569 -6.316 -22.564 1.00 97.38 246 SER A O 1
ATOM 1954 N N . ALA A 1 247 ? -4.185 -5.241 -23.734 1.00 97.00 247 ALA A N 1
ATOM 1955 C CA . ALA A 1 247 ? -4.923 -4.734 -22.579 1.00 97.00 247 ALA A CA 1
ATOM 1956 C C . ALA A 1 247 ? -5.387 -5.854 -21.648 1.00 97.00 247 ALA A C 1
ATOM 1958 O O . ALA A 1 247 ? -5.114 -5.798 -20.449 1.00 97.00 247 ALA A O 1
ATOM 1959 N N . ASP A 1 248 ? -5.993 -6.904 -22.202 1.00 97.25 248 ASP A N 1
ATOM 1960 C CA . ASP A 1 248 ? -6.506 -8.031 -21.424 1.00 97.25 248 ASP A CA 1
ATOM 1961 C C . ASP A 1 248 ? -5.392 -8.788 -20.701 1.00 97.25 248 ASP A C 1
ATOM 1963 O O . ASP A 1 248 ? -5.544 -9.150 -19.536 1.00 97.25 248 ASP A O 1
ATOM 1967 N N . GLU A 1 249 ? -4.242 -8.991 -21.349 1.00 98.12 249 GLU A N 1
ATOM 1968 C CA . GLU A 1 249 ? -3.109 -9.673 -20.723 1.00 98.12 249 GLU A CA 1
ATOM 1969 C C . GLU A 1 249 ? -2.537 -8.857 -19.553 1.00 98.12 249 GLU A C 1
ATOM 1971 O O . GLU A 1 249 ? -2.334 -9.393 -18.459 1.00 98.12 249 GLU A O 1
ATOM 1976 N N . ALA A 1 250 ? -2.316 -7.554 -19.764 1.00 98.44 250 ALA A N 1
ATOM 1977 C CA . ALA A 1 250 ? -1.824 -6.650 -18.728 1.00 98.44 250 ALA A CA 1
ATOM 1978 C C . ALA A 1 250 ? -2.825 -6.530 -17.564 1.00 98.44 250 ALA A C 1
ATOM 1980 O O . ALA A 1 250 ? -2.431 -6.616 -16.399 1.00 98.44 250 ALA A O 1
ATOM 1981 N N . LYS A 1 251 ? -4.127 -6.410 -17.862 1.00 97.62 251 LYS A N 1
ATOM 1982 C CA . LYS A 1 251 ? -5.206 -6.344 -16.867 1.00 97.62 251 LYS A CA 1
ATOM 1983 C C . LYS A 1 251 ? -5.309 -7.648 -16.075 1.00 97.62 251 LYS A C 1
ATOM 1985 O O . LYS A 1 251 ? -5.291 -7.621 -14.845 1.00 97.62 251 LYS A O 1
ATOM 1990 N N . ASN A 1 252 ? -5.342 -8.800 -16.746 1.00 97.62 252 ASN A N 1
ATOM 1991 C CA . ASN A 1 252 ? -5.384 -10.108 -16.090 1.00 97.62 252 ASN A CA 1
ATOM 1992 C C . ASN A 1 252 ? -4.205 -10.288 -15.124 1.00 97.62 252 ASN A C 1
ATOM 1994 O O . ASN A 1 252 ? -4.396 -10.661 -13.967 1.00 97.62 252 ASN A O 1
ATOM 1998 N N . ARG A 1 253 ? -2.993 -9.949 -15.572 1.00 98.06 253 ARG A N 1
ATOM 1999 C CA . ARG A 1 253 ? -1.788 -9.975 -14.740 1.00 98.06 253 ARG A CA 1
ATOM 2000 C C . ARG A 1 253 ? -1.919 -9.088 -13.512 1.00 98.06 253 ARG A C 1
ATOM 2002 O O . ARG A 1 253 ? -1.700 -9.557 -12.397 1.00 98.06 253 ARG A O 1
ATOM 2009 N N . LEU A 1 254 ? -2.327 -7.834 -13.708 1.00 98.19 254 LEU A N 1
ATOM 2010 C CA . LEU A 1 254 ? -2.470 -6.873 -12.623 1.00 98.19 254 LEU A CA 1
ATOM 2011 C C . LEU A 1 254 ? -3.392 -7.394 -11.518 1.00 98.19 254 LEU A C 1
ATOM 2013 O O . LEU A 1 254 ? -3.076 -7.238 -10.342 1.00 98.19 254 LEU A O 1
ATOM 2017 N N . PHE A 1 255 ? -4.519 -8.013 -11.871 1.00 97.00 255 PHE A N 1
ATOM 2018 C CA . PHE A 1 255 ? -5.526 -8.414 -10.890 1.00 97.00 255 PHE A CA 1
ATOM 2019 C C . PHE A 1 255 ? -5.357 -9.825 -10.332 1.00 97.00 255 PHE A C 1
ATOM 2021 O O . PHE A 1 255 ? -5.821 -10.057 -9.214 1.00 97.00 255 PHE A O 1
ATOM 2028 N N . ASN A 1 256 ? -4.698 -10.734 -11.054 1.00 96.81 256 ASN A N 1
ATOM 2029 C CA . ASN A 1 256 ? -4.706 -12.161 -10.720 1.00 96.81 256 ASN A CA 1
ATOM 2030 C C . ASN A 1 256 ? -3.318 -12.749 -10.427 1.00 96.81 256 ASN A C 1
ATOM 2032 O O . ASN A 1 256 ? -3.234 -13.810 -9.809 1.00 96.81 256 ASN A O 1
ATOM 2036 N N . GLU A 1 257 ? -2.220 -12.097 -10.822 1.00 98.25 257 GLU A N 1
ATOM 2037 C CA . GLU A 1 257 ? -0.887 -12.671 -10.631 1.00 98.25 257 GLU A CA 1
ATOM 2038 C C . GLU A 1 257 ? -0.492 -12.700 -9.143 1.00 98.25 257 GLU A C 1
ATOM 2040 O O . GLU A 1 257 ? -0.558 -11.697 -8.427 1.00 98.25 257 GLU A O 1
ATOM 2045 N N . ARG A 1 258 ? -0.117 -13.893 -8.667 1.00 96.94 258 ARG A N 1
ATOM 2046 C CA . ARG A 1 258 ? 0.236 -14.180 -7.264 1.00 96.94 258 ARG A CA 1
ATOM 2047 C C . ARG A 1 258 ? 1.623 -14.778 -7.088 1.00 96.94 258 ARG A C 1
ATOM 2049 O O . ARG A 1 258 ? 2.119 -14.821 -5.971 1.00 96.94 258 ARG A O 1
ATOM 2056 N N . TYR A 1 259 ? 2.205 -15.321 -8.142 1.00 97.12 259 TYR A N 1
ATOM 2057 C CA . TYR A 1 259 ? 3.475 -16.026 -8.071 1.00 97.12 259 TYR A CA 1
ATOM 2058 C C . TYR A 1 259 ? 4.428 -15.380 -9.047 1.00 97.12 259 TYR A C 1
ATOM 2060 O O . TYR A 1 259 ? 4.026 -14.975 -10.139 1.00 97.12 259 TYR A O 1
ATOM 2068 N N . PHE A 1 260 ? 5.685 -15.274 -8.637 1.00 97.75 260 PHE A N 1
ATOM 2069 C CA . PHE A 1 260 ? 6.696 -14.736 -9.518 1.00 97.75 260 PHE A CA 1
ATOM 2070 C C . PHE A 1 260 ? 6.943 -15.692 -10.691 1.00 97.75 260 PHE A C 1
ATOM 2072 O O . PHE A 1 260 ? 7.114 -16.896 -10.506 1.00 97.75 260 PHE A O 1
ATOM 2079 N N . SER A 1 261 ? 6.974 -15.132 -11.894 1.00 96.75 261 SER A N 1
ATOM 2080 C CA . SER A 1 261 ? 7.274 -15.796 -13.155 1.00 96.75 261 SER A CA 1
ATOM 2081 C C . SER A 1 261 ? 8.557 -15.228 -13.748 1.00 96.75 261 SER A C 1
ATOM 2083 O O . SER A 1 261 ? 8.792 -14.021 -13.720 1.00 96.75 261 SER A O 1
ATOM 2085 N N . ARG A 1 262 ? 9.372 -16.112 -14.328 1.00 95.44 262 ARG A N 1
ATOM 2086 C CA . ARG A 1 262 ? 10.629 -15.758 -15.005 1.00 95.44 262 ARG A CA 1
ATOM 2087 C C . ARG A 1 262 ? 10.404 -15.184 -16.407 1.00 95.44 262 ARG A C 1
ATOM 2089 O O . ARG A 1 262 ? 11.307 -14.583 -16.992 1.00 95.44 262 ARG A O 1
ATOM 2096 N N . GLU A 1 263 ? 9.218 -15.382 -16.972 1.00 94.81 263 GLU A N 1
ATOM 2097 C CA . GLU A 1 263 ? 8.937 -15.037 -18.361 1.00 94.81 263 GLU A CA 1
ATOM 2098 C C . GLU A 1 263 ? 8.883 -13.526 -18.562 1.00 94.81 263 GLU A C 1
ATOM 2100 O O . GLU A 1 263 ? 8.124 -12.813 -17.894 1.00 94.81 263 GLU A O 1
ATOM 2105 N N . ARG A 1 264 ? 9.684 -13.060 -19.523 1.00 96.19 264 ARG A N 1
ATOM 2106 C CA . ARG A 1 264 ? 9.613 -11.706 -20.070 1.00 96.19 264 ARG A CA 1
ATOM 2107 C C . ARG A 1 264 ? 8.239 -11.473 -20.689 1.00 96.19 264 ARG A C 1
ATOM 2109 O O . ARG A 1 264 ? 7.687 -12.374 -21.317 1.00 96.19 264 ARG A O 1
ATOM 2116 N N . VAL A 1 265 ? 7.727 -10.252 -20.563 1.00 97.19 265 VAL A N 1
ATOM 2117 C CA . VAL A 1 265 ? 6.484 -9.834 -21.226 1.00 97.19 265 VAL A CA 1
ATOM 2118 C C . VAL A 1 265 ? 6.734 -8.704 -22.211 1.00 97.19 265 VAL A C 1
ATOM 2120 O O . VAL A 1 265 ? 7.746 -8.006 -22.152 1.00 97.19 265 VAL A O 1
ATOM 2123 N N . SER A 1 266 ? 5.795 -8.533 -23.135 1.00 96.69 266 SER A N 1
ATOM 2124 C CA . SER A 1 266 ? 5.773 -7.366 -24.007 1.00 96.69 266 SER A CA 1
ATOM 2125 C C . SER A 1 266 ? 5.491 -6.097 -23.197 1.00 96.69 266 SER A C 1
ATOM 2127 O O . SER A 1 266 ? 4.689 -6.109 -22.265 1.00 96.69 266 SER A O 1
ATOM 2129 N N . ASN A 1 267 ? 6.126 -4.994 -23.587 1.00 95.12 267 ASN A N 1
ATOM 2130 C CA . ASN A 1 267 ? 5.826 -3.642 -23.116 1.00 95.12 267 ASN A CA 1
ATOM 2131 C C . ASN A 1 267 ? 4.872 -2.906 -24.082 1.00 95.12 267 ASN A C 1
ATOM 2133 O O . ASN A 1 267 ? 4.801 -1.680 -24.069 1.00 95.12 267 ASN A O 1
ATOM 2137 N N . ALA A 1 268 ? 4.158 -3.635 -24.947 1.00 96.81 268 ALA A N 1
ATOM 2138 C CA . ALA A 1 268 ? 3.211 -3.050 -25.893 1.00 96.81 268 ALA A CA 1
ATOM 2139 C C . ALA A 1 268 ? 1.992 -2.437 -25.198 1.00 96.81 268 ALA A C 1
ATOM 2141 O O . ALA A 1 268 ? 1.426 -1.476 -25.713 1.00 96.81 268 ALA A O 1
ATOM 2142 N N . TRP A 1 269 ? 1.589 -2.966 -24.044 1.00 98.25 269 TRP A N 1
ATOM 2143 C CA . TRP A 1 269 ? 0.473 -2.449 -23.267 1.00 98.25 269 TRP A CA 1
ATOM 2144 C C . 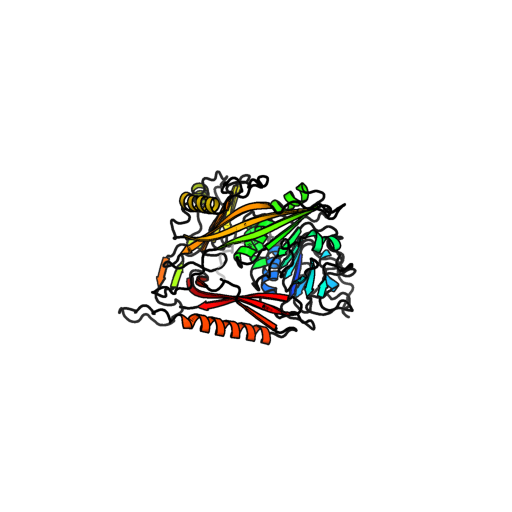TRP A 1 269 ? 0.798 -2.384 -21.779 1.00 98.25 269 TRP A C 1
ATOM 2146 O O . TRP A 1 269 ? 1.500 -3.245 -21.251 1.00 98.25 269 TRP A O 1
ATOM 2156 N N . TYR A 1 270 ? 0.243 -1.375 -21.111 1.00 98.69 270 TYR A N 1
ATOM 2157 C CA . TYR A 1 270 ? 0.328 -1.146 -19.674 1.00 98.69 270 TYR A CA 1
ATOM 2158 C C . TYR A 1 270 ? -1.086 -1.066 -19.100 1.00 98.69 270 TYR A C 1
ATOM 2160 O O . TYR A 1 270 ? -1.952 -0.400 -19.664 1.00 98.69 270 TYR A O 1
ATOM 2168 N N . TRP A 1 271 ? -1.316 -1.705 -17.959 1.00 98.69 271 TRP A N 1
ATOM 2169 C CA . TRP A 1 271 ? -2.527 -1.527 -17.158 1.00 98.69 271 TRP A CA 1
ATOM 2170 C C . TRP A 1 271 ? -2.121 -1.246 -15.721 1.00 98.69 271 TRP A C 1
ATOM 2172 O O . TRP A 1 271 ? -1.269 -1.948 -15.173 1.00 98.69 271 TRP A O 1
ATOM 2182 N N . TRP A 1 272 ? -2.693 -0.222 -15.102 1.00 98.75 272 TRP A N 1
ATOM 2183 C CA . TRP A 1 272 ? -2.348 0.171 -13.742 1.00 98.75 272 TRP A CA 1
ATOM 2184 C C . TRP A 1 272 ? -3.575 0.438 -12.893 1.00 98.75 272 TRP A C 1
ATOM 2186 O O . TRP A 1 272 ? -4.654 0.749 -13.389 1.00 98.75 272 TRP A O 1
ATOM 2196 N N . ARG A 1 273 ? -3.388 0.305 -11.583 1.00 98.12 273 ARG A N 1
ATOM 2197 C CA . ARG A 1 273 ? -4.416 0.551 -10.578 1.00 98.12 273 ARG A CA 1
ATOM 2198 C C . ARG A 1 273 ? -3.832 1.215 -9.346 1.00 98.12 273 ARG A C 1
ATOM 2200 O O . ARG A 1 273 ? -2.643 1.066 -9.064 1.00 98.12 273 ARG A O 1
ATOM 2207 N N . TRP A 1 274 ? -4.677 1.924 -8.614 1.00 98.19 274 TRP A N 1
ATOM 2208 C CA . TRP A 1 274 ? -4.298 2.628 -7.395 1.00 98.19 274 TRP A CA 1
ATOM 2209 C C . TRP A 1 274 ? -5.485 2.760 -6.442 1.00 98.19 274 TRP A C 1
ATOM 2211 O O . TRP A 1 274 ? -6.647 2.626 -6.843 1.00 98.19 274 TRP A O 1
ATOM 2221 N N . TYR A 1 275 ? -5.171 3.042 -5.180 1.00 96.38 275 TYR A N 1
ATOM 2222 C CA . TYR A 1 275 ? -6.141 3.534 -4.205 1.00 96.38 275 TYR A CA 1
ATOM 2223 C C . TYR A 1 275 ? -5.999 5.038 -4.039 1.00 96.38 275 TYR A C 1
ATOM 2225 O O . TYR A 1 275 ? -4.892 5.571 -4.051 1.00 96.38 275 TYR A O 1
ATOM 2233 N N . ASN A 1 276 ? -7.128 5.719 -3.866 1.00 93.62 276 ASN A N 1
ATOM 2234 C CA . ASN A 1 276 ? -7.144 7.127 -3.498 1.00 93.62 276 ASN A CA 1
ATOM 2235 C C . ASN A 1 276 ? -8.305 7.419 -2.546 1.00 93.62 276 ASN A C 1
ATOM 2237 O O . ASN A 1 276 ? -9.411 6.916 -2.746 1.00 93.62 276 ASN A O 1
ATOM 2241 N N . VAL A 1 277 ? -8.081 8.248 -1.529 1.00 94.06 277 VAL A N 1
ATOM 2242 C CA . VAL A 1 277 ? -9.159 8.681 -0.630 1.00 94.06 277 VAL A CA 1
ATOM 2243 C C . VAL A 1 277 ? -10.044 9.698 -1.340 1.00 94.06 277 VAL A C 1
ATOM 2245 O O . VAL A 1 277 ? -9.552 10.685 -1.880 1.00 94.06 277 VAL A O 1
ATOM 2248 N N . ALA A 1 278 ? -11.358 9.480 -1.298 1.00 95.00 278 ALA A N 1
ATOM 2249 C CA . ALA A 1 278 ? -12.348 10.427 -1.811 1.00 95.00 278 ALA A CA 1
ATOM 2250 C C . ALA A 1 278 ? -13.012 11.253 -0.706 1.00 95.00 278 ALA A C 1
ATOM 2252 O O . ALA A 1 278 ? -13.354 12.415 -0.919 1.00 95.00 278 ALA A O 1
ATOM 2253 N N . ARG A 1 279 ? -13.218 10.659 0.474 1.00 95.50 279 ARG A N 1
ATOM 2254 C CA . ARG A 1 279 ? -13.890 11.304 1.609 1.00 95.50 279 ARG A CA 1
ATOM 2255 C C . ARG A 1 279 ? -13.350 10.737 2.915 1.00 95.50 279 ARG A C 1
ATOM 2257 O O . ARG A 1 279 ? -13.183 9.528 3.009 1.00 95.50 279 ARG A O 1
ATOM 2264 N N . SER A 1 280 ? -13.168 11.588 3.919 1.00 94.75 280 SER A N 1
ATOM 2265 C CA . SER A 1 280 ? -12.798 11.190 5.283 1.00 94.75 280 SER A CA 1
ATOM 2266 C C . SER A 1 280 ? -13.707 11.864 6.307 1.00 94.75 280 SER A C 1
ATOM 2268 O O . SER A 1 280 ? -14.232 12.952 6.058 1.00 94.75 280 SER A O 1
ATOM 2270 N N . SER A 1 281 ? -13.870 11.234 7.466 1.00 93.56 281 SER A N 1
ATOM 2271 C CA . SER A 1 281 ? -14.430 11.834 8.668 1.00 93.56 281 SER A CA 1
ATOM 2272 C C . SER A 1 281 ? -13.524 12.958 9.160 1.00 93.56 281 SER A C 1
ATOM 2274 O O . SER A 1 281 ? -12.320 12.967 8.893 1.00 93.56 281 SER A O 1
ATOM 2276 N N . GLN A 1 282 ? -14.098 13.891 9.916 1.00 92.88 282 GLN A N 1
ATOM 2277 C CA . GLN A 1 282 ? -13.299 14.908 10.588 1.00 92.88 282 GLN A CA 1
ATOM 2278 C C . GLN A 1 282 ? -12.420 14.259 11.668 1.00 92.88 282 GLN A C 1
ATOM 2280 O O . GLN A 1 282 ? -12.907 13.365 12.367 1.00 92.88 282 GLN A O 1
ATOM 2285 N N . PRO A 1 283 ? -11.156 14.689 11.820 1.00 92.56 283 PRO A N 1
ATOM 2286 C CA . PRO A 1 283 ? -10.308 14.212 12.901 1.00 92.56 283 PRO A CA 1
ATOM 2287 C C . PRO A 1 283 ? -10.901 14.554 14.270 1.00 92.56 283 PRO A C 1
ATOM 2289 O O . PRO A 1 283 ? -11.389 15.666 14.493 1.00 92.56 283 PRO A O 1
ATOM 2292 N N . GLN A 1 284 ? -10.821 13.613 15.207 1.00 93.00 284 GLN A N 1
ATOM 2293 C CA . GLN A 1 284 ? -11.162 13.866 16.603 1.00 93.00 284 GLN A CA 1
ATOM 2294 C C . GLN A 1 284 ? -10.063 14.711 17.259 1.00 93.00 284 GLN A C 1
ATOM 2296 O O . GLN A 1 284 ? -8.923 14.277 17.365 1.00 93.00 284 GLN A O 1
ATOM 2301 N N . LEU A 1 285 ? -10.401 15.909 17.736 1.00 91.75 285 LEU A N 1
ATOM 2302 C CA . LEU A 1 285 ? -9.462 16.806 18.438 1.00 91.75 285 LEU A CA 1
ATOM 2303 C C . LEU A 1 285 ? -9.842 17.044 19.904 1.00 91.75 285 LEU A C 1
ATOM 2305 O O . LEU A 1 285 ? -9.119 17.712 20.642 1.00 91.75 285 LEU A O 1
ATOM 2309 N N . VAL A 1 286 ? -10.996 16.525 20.326 1.00 88.00 286 VAL A N 1
ATOM 2310 C CA . VAL A 1 286 ? -11.518 16.716 21.678 1.00 88.00 286 VAL A CA 1
ATOM 2311 C C . VAL A 1 286 ? -11.035 15.578 22.570 1.00 88.00 286 VAL A C 1
ATOM 2313 O O . VAL A 1 286 ? -11.275 14.403 22.278 1.00 88.00 286 VAL A O 1
ATOM 2316 N N . LEU A 1 287 ? -10.379 15.943 23.671 1.00 85.56 287 LEU A N 1
ATOM 2317 C CA . LEU A 1 287 ? -9.969 15.009 24.716 1.00 85.56 287 LEU A CA 1
ATOM 2318 C C . LEU A 1 287 ? -11.202 14.372 25.381 1.00 85.56 287 LEU A C 1
ATOM 2320 O O . LEU A 1 287 ? -12.162 15.087 25.688 1.00 85.56 287 LEU A O 1
ATOM 2324 N N . PRO A 1 288 ? -11.193 13.055 25.648 1.00 85.75 288 PRO A N 1
ATOM 2325 C CA . PRO A 1 288 ? -12.238 12.440 26.453 1.00 85.75 288 PRO A CA 1
ATOM 2326 C C . PRO A 1 288 ? -12.188 12.972 27.893 1.00 85.75 288 PRO A C 1
ATOM 2328 O O . PRO A 1 288 ? -11.124 13.308 28.410 1.00 85.75 288 PRO A O 1
ATOM 2331 N N . GLN A 1 289 ? -13.345 13.003 28.564 1.00 82.38 289 GLN A N 1
ATOM 2332 C CA . GLN A 1 289 ? -13.454 13.474 29.956 1.00 82.38 289 GLN A CA 1
ATOM 2333 C C . GLN A 1 289 ? -12.582 12.663 30.925 1.00 82.38 289 GLN A C 1
ATOM 2335 O O . GLN A 1 289 ? -12.063 13.199 31.904 1.00 82.38 289 GLN A O 1
ATOM 2340 N N . HIS A 1 290 ? -12.422 11.371 30.641 1.00 82.31 290 HIS A N 1
ATOM 2341 C CA . HIS A 1 290 ? -11.592 10.456 31.407 1.00 82.31 290 HIS A CA 1
ATOM 2342 C C . HIS A 1 290 ? -10.520 9.872 30.501 1.00 82.31 290 HIS A C 1
ATOM 2344 O O . HIS A 1 290 ? -10.828 9.212 29.506 1.00 82.31 290 HIS A O 1
ATOM 2350 N N . LEU A 1 291 ? -9.262 10.098 30.871 1.00 86.06 291 LEU A N 1
ATOM 2351 C CA . LEU A 1 291 ? -8.136 9.450 30.225 1.00 86.06 291 LEU A CA 1
ATOM 2352 C C . LEU A 1 291 ? -8.015 8.036 30.797 1.00 86.06 291 LEU A C 1
ATOM 2354 O O . LEU A 1 291 ? -7.717 7.859 31.977 1.00 86.06 291 LEU A O 1
ATOM 2358 N N . LEU A 1 292 ? -8.327 7.036 29.977 1.00 87.94 292 LEU A N 1
ATOM 2359 C CA . LEU A 1 292 ? -8.327 5.627 30.362 1.00 87.94 292 LEU A CA 1
ATOM 2360 C C . LEU A 1 292 ? -7.462 4.835 29.388 1.00 87.94 292 LEU A C 1
ATOM 2362 O O . LEU A 1 292 ? -7.458 5.130 28.195 1.00 87.94 292 LEU A O 1
ATOM 2366 N N . VAL A 1 293 ? -6.789 3.806 29.889 1.00 89.38 293 VAL A N 1
ATOM 2367 C CA . VAL A 1 293 ? -6.096 2.797 29.080 1.00 89.38 293 VAL A CA 1
ATOM 2368 C C . VAL A 1 293 ? -7.023 1.598 28.902 1.00 89.38 293 VAL A C 1
ATOM 2370 O O . VAL A 1 293 ? -7.640 1.145 29.870 1.00 89.38 293 VAL A O 1
ATOM 2373 N N . GLY A 1 294 ? -7.136 1.096 27.675 1.00 91.56 294 GLY A N 1
ATOM 2374 C CA . GLY A 1 294 ? -7.881 -0.122 27.367 1.00 91.56 294 GLY A CA 1
ATOM 2375 C C . GLY A 1 294 ? -6.990 -1.359 27.390 1.00 91.56 294 GLY A C 1
ATOM 2376 O O . GLY A 1 294 ? -5.849 -1.308 26.941 1.00 91.56 294 GLY A O 1
ATOM 2377 N N . ARG A 1 295 ? -7.523 -2.480 27.876 1.00 93.12 295 ARG A N 1
ATOM 2378 C CA . ARG A 1 295 ? -6.964 -3.818 27.656 1.00 93.12 295 ARG A CA 1
ATOM 2379 C C . ARG A 1 295 ? -7.858 -4.562 26.676 1.00 93.12 295 ARG A C 1
ATOM 2381 O O . ARG A 1 295 ? -9.049 -4.723 26.938 1.00 93.12 295 ARG A O 1
ATOM 2388 N N . LEU A 1 296 ? -7.287 -4.984 25.561 1.00 92.88 296 LEU A N 1
ATOM 2389 C CA . LEU A 1 296 ? -7.953 -5.751 24.518 1.00 92.88 296 LEU A CA 1
ATOM 2390 C C . LEU A 1 296 ? -7.805 -7.248 24.786 1.00 92.88 296 LEU A C 1
ATOM 2392 O O . LEU A 1 296 ? -6.821 -7.682 25.380 1.00 92.88 296 LEU A O 1
ATOM 2396 N N . GLN A 1 297 ? -8.756 -8.039 24.296 1.00 91.31 297 GLN A N 1
ATOM 2397 C CA . GLN A 1 297 ? -8.660 -9.495 24.358 1.00 91.31 297 GLN A CA 1
ATOM 2398 C C . GLN A 1 297 ? -7.430 -9.985 23.585 1.00 91.31 297 GLN A C 1
ATOM 2400 O O . GLN A 1 297 ? -7.255 -9.561 22.434 1.00 91.31 297 GLN A O 1
ATOM 2405 N N . PRO A 1 298 ? -6.602 -10.881 24.154 1.00 87.69 298 PRO A N 1
ATOM 2406 C CA . PRO A 1 298 ? -5.435 -11.430 23.471 1.00 87.69 298 PRO A CA 1
ATOM 2407 C C . PRO A 1 298 ? -5.793 -12.088 22.133 1.00 87.69 298 PRO A C 1
ATOM 2409 O O . PRO A 1 298 ? -6.846 -12.715 21.987 1.00 87.69 298 PRO A O 1
ATOM 2412 N N . LEU A 1 299 ? -4.896 -11.989 21.149 1.00 84.56 299 LEU A N 1
ATOM 2413 C CA . LEU A 1 299 ? -5.128 -12.539 19.805 1.00 84.56 299 LEU A CA 1
ATOM 2414 C C . LEU A 1 299 ? -5.411 -14.050 19.822 1.00 84.56 299 LEU A C 1
ATOM 2416 O O . LEU A 1 299 ? -6.369 -14.506 19.202 1.00 84.56 299 LEU A O 1
ATOM 2420 N N . ASP A 1 300 ? -4.653 -14.821 20.603 1.00 73.94 300 ASP A N 1
ATOM 2421 C CA . ASP A 1 300 ? -4.841 -16.275 20.689 1.00 73.94 300 ASP A CA 1
ATOM 2422 C C . ASP A 1 300 ? -6.202 -16.664 21.286 1.00 73.94 300 ASP A C 1
ATOM 2424 O O . ASP A 1 300 ? -6.784 -17.676 20.897 1.00 73.94 300 ASP A O 1
ATOM 2428 N N . ALA A 1 301 ? -6.741 -15.840 22.193 1.00 65.81 301 ALA A N 1
ATOM 2429 C CA . ALA A 1 301 ? -8.055 -16.056 22.797 1.00 65.81 301 ALA A CA 1
ATOM 2430 C C . ALA A 1 301 ? -9.213 -15.749 21.831 1.00 65.81 301 ALA A C 1
ATOM 2432 O O . ALA A 1 301 ? -10.328 -16.224 22.038 1.00 65.81 301 ALA A O 1
ATOM 2433 N N . THR A 1 302 ? -8.952 -14.975 20.773 1.00 68.06 302 THR A N 1
ATOM 2434 C CA . THR A 1 302 ? -9.962 -14.481 19.822 1.00 68.06 302 THR A CA 1
ATOM 2435 C C . THR A 1 302 ? -9.903 -15.166 18.467 1.00 68.06 302 THR A C 1
ATOM 2437 O O . THR A 1 302 ? -10.670 -14.806 17.575 1.00 68.06 302 THR A O 1
ATOM 2440 N N . ARG A 1 303 ? -9.031 -16.169 18.287 1.00 82.94 303 ARG A N 1
ATOM 2441 C CA . ARG A 1 303 ? -8.928 -16.909 17.026 1.00 82.94 303 ARG A CA 1
ATOM 2442 C C . ARG A 1 303 ? -10.271 -17.582 16.704 1.00 82.94 303 ARG A C 1
ATOM 2444 O O . ARG A 1 303 ? -10.635 -18.566 17.353 1.00 82.94 303 ARG A O 1
ATOM 2451 N N . PRO A 1 304 ? -11.000 -17.123 15.673 1.00 85.06 304 PRO A N 1
ATOM 2452 C CA . PRO A 1 304 ? -12.305 -17.676 15.366 1.00 85.06 304 PRO A CA 1
ATOM 2453 C C . PRO A 1 304 ? -12.145 -19.023 14.659 1.00 85.06 304 PRO A C 1
ATOM 2455 O O . PRO A 1 304 ? -11.238 -19.219 13.840 1.00 85.06 304 PRO A O 1
ATOM 2458 N N . ALA A 1 305 ? -13.057 -19.952 14.941 1.00 89.06 305 ALA A N 1
ATOM 2459 C CA . ALA A 1 305 ? -13.156 -21.186 14.177 1.00 89.06 305 ALA A CA 1
ATOM 2460 C C . ALA A 1 305 ? -13.563 -20.877 12.726 1.00 89.06 305 ALA A C 1
ATOM 2462 O O . ALA A 1 305 ? -14.459 -20.066 12.482 1.00 89.06 305 ALA A O 1
ATOM 2463 N N . ALA A 1 306 ? -12.942 -21.565 11.764 1.00 92.31 306 ALA A N 1
ATOM 2464 C CA . ALA A 1 306 ? -13.207 -21.369 10.340 1.00 92.31 306 ALA A CA 1
ATOM 2465 C C . ALA A 1 306 ? -14.693 -21.543 9.978 1.00 92.31 306 ALA A C 1
ATOM 2467 O O . ALA A 1 306 ? -15.240 -20.731 9.236 1.00 92.31 306 ALA A O 1
ATOM 2468 N N . HIS A 1 307 ? -15.362 -22.551 10.554 1.00 93.31 307 HIS A N 1
ATOM 2469 C CA . HIS A 1 307 ? -16.801 -22.768 10.368 1.00 93.31 307 HIS A CA 1
ATOM 2470 C C . HIS A 1 307 ? -17.641 -21.587 10.863 1.00 93.31 307 HIS A C 1
ATOM 2472 O O . HIS A 1 307 ? -18.589 -21.194 10.189 1.00 93.31 307 HIS A O 1
ATOM 2478 N N . SER A 1 308 ? -17.283 -20.993 12.005 1.00 92.81 308 SER A N 1
ATOM 2479 C CA . SER A 1 308 ? -17.996 -19.833 12.549 1.00 92.81 308 SER A CA 1
ATOM 2480 C C . SER A 1 308 ? -17.844 -18.610 11.648 1.00 92.81 308 SER A C 1
ATOM 2482 O O . SER A 1 308 ? -18.820 -17.898 11.427 1.00 92.81 308 SER A O 1
ATOM 2484 N N . LEU A 1 309 ? -16.652 -18.385 11.081 1.00 93.88 309 LEU A N 1
ATOM 2485 C CA . LEU A 1 309 ? -16.455 -17.323 10.090 1.00 93.88 309 LEU A CA 1
ATOM 2486 C C . LEU A 1 309 ? -17.246 -17.591 8.808 1.00 93.88 309 LEU A C 1
ATOM 2488 O O . LEU A 1 309 ? -17.967 -16.709 8.353 1.00 93.88 309 LEU A O 1
ATOM 2492 N N . ALA A 1 310 ? -17.158 -18.795 8.242 1.00 95.81 310 ALA A N 1
ATOM 2493 C CA . ALA A 1 310 ? -17.899 -19.134 7.030 1.00 95.81 310 ALA A CA 1
ATOM 2494 C C . ALA A 1 310 ? -19.411 -18.944 7.229 1.00 95.81 310 ALA A C 1
ATOM 2496 O O . ALA A 1 310 ? -20.053 -18.274 6.424 1.00 95.81 310 ALA A O 1
ATOM 2497 N N . ALA A 1 311 ? -19.961 -19.420 8.351 1.00 95.94 311 ALA A N 1
ATOM 2498 C CA . ALA A 1 311 ? -21.368 -19.237 8.696 1.00 95.94 311 ALA A CA 1
ATOM 2499 C C . ALA A 1 311 ? -21.745 -17.755 8.860 1.00 95.94 311 ALA A C 1
ATOM 2501 O O . ALA A 1 311 ? -22.761 -17.320 8.321 1.00 95.94 311 ALA A O 1
ATOM 2502 N N . ARG A 1 312 ? -20.910 -16.965 9.549 1.00 95.62 312 ARG A N 1
ATOM 2503 C CA . ARG A 1 312 ? -21.113 -15.519 9.745 1.00 95.62 312 ARG A CA 1
ATOM 2504 C C . ARG A 1 312 ? -21.245 -14.763 8.423 1.00 95.62 312 ARG A C 1
ATOM 2506 O O . ARG A 1 312 ? -22.063 -13.854 8.321 1.00 95.62 312 ARG A O 1
ATOM 2513 N N . PHE A 1 313 ? -20.449 -15.138 7.426 1.00 96.88 313 PHE A N 1
ATOM 2514 C CA . PHE A 1 313 ? -20.437 -14.499 6.109 1.00 96.88 313 PHE A CA 1
ATOM 2515 C C . PHE A 1 313 ? -21.297 -15.223 5.063 1.00 96.88 313 PHE A C 1
ATOM 2517 O O . PHE A 1 313 ? -21.357 -14.779 3.920 1.00 96.88 313 PHE A O 1
ATOM 2524 N N . GLY A 1 314 ? -21.989 -16.303 5.444 1.00 95.44 314 GLY A N 1
ATOM 2525 C CA . GLY A 1 314 ? -22.831 -17.090 4.541 1.00 95.44 314 GLY A CA 1
ATOM 2526 C C . GLY A 1 314 ? -22.053 -17.751 3.400 1.00 95.44 314 GLY A C 1
ATOM 2527 O O . GLY A 1 314 ? -22.561 -17.822 2.284 1.00 95.44 314 GLY A O 1
ATOM 2528 N N . LEU A 1 315 ? -20.817 -18.177 3.662 1.00 95.81 315 LEU A N 1
ATOM 2529 C CA . LEU A 1 315 ? -19.937 -18.792 2.673 1.00 95.81 315 LEU A CA 1
ATOM 2530 C C . LEU A 1 315 ? -20.079 -20.309 2.656 1.00 95.81 315 LEU A C 1
ATOM 2532 O O . LEU A 1 315 ? -20.095 -20.951 3.708 1.00 95.81 315 LEU A O 1
ATOM 2536 N N . ASP A 1 316 ? -20.098 -20.866 1.449 1.00 92.69 316 ASP A N 1
ATOM 2537 C CA . ASP A 1 316 ? -20.083 -22.306 1.215 1.00 92.69 316 ASP A CA 1
ATOM 2538 C C . ASP A 1 316 ? -18.642 -22.744 0.929 1.00 92.69 316 ASP A C 1
ATOM 2540 O O . ASP A 1 316 ? -18.190 -22.802 -0.214 1.00 92.69 316 ASP A O 1
ATOM 2544 N N . LEU A 1 317 ? -17.875 -22.933 2.006 1.00 92.88 317 LEU A N 1
ATOM 2545 C CA . LEU A 1 317 ? -16.474 -23.339 1.927 1.00 92.88 317 LEU A CA 1
ATOM 2546 C C . LEU A 1 317 ? -16.323 -24.829 2.214 1.00 92.88 317 LEU A C 1
ATOM 2548 O O . LEU A 1 317 ? -16.885 -25.361 3.172 1.00 92.88 317 LEU A O 1
ATOM 2552 N N . GLU A 1 318 ? -15.448 -25.474 1.451 1.00 92.56 318 GLU A N 1
ATOM 2553 C CA . GLU A 1 318 ? -14.947 -26.806 1.770 1.00 92.56 318 GLU A CA 1
ATOM 2554 C C . GLU A 1 318 ? -13.957 -26.700 2.939 1.00 92.56 318 GLU A C 1
ATOM 2556 O O . GLU A 1 318 ? -12.778 -26.384 2.765 1.00 92.56 318 GLU A O 1
ATOM 2561 N N . ILE A 1 319 ? -14.452 -26.922 4.160 1.00 92.25 319 ILE A N 1
ATOM 2562 C CA . ILE A 1 319 ? -13.644 -26.837 5.382 1.00 92.25 319 ILE A CA 1
ATOM 2563 C C . ILE A 1 319 ? -13.221 -28.251 5.811 1.00 92.25 319 ILE A C 1
ATOM 2565 O O . ILE A 1 319 ? -14.085 -29.071 6.135 1.00 92.25 319 ILE A O 1
ATOM 2569 N N . PRO A 1 320 ? -11.912 -28.564 5.831 1.00 89.69 320 PRO A N 1
ATOM 2570 C CA . PRO A 1 320 ? -11.422 -29.853 6.308 1.00 89.69 320 PRO A CA 1
ATOM 2571 C C . PRO A 1 320 ? -11.629 -30.005 7.821 1.00 89.69 320 PRO A C 1
ATOM 2573 O O . PRO A 1 320 ? -11.717 -29.017 8.550 1.00 89.69 320 PRO A O 1
ATOM 2576 N N . SER A 1 321 ? -11.626 -31.249 8.312 1.00 86.44 321 SER A N 1
ATOM 2577 C CA . SER A 1 321 ? -11.737 -31.547 9.750 1.00 86.44 321 SER A CA 1
ATOM 2578 C C . SER A 1 321 ? -10.628 -30.900 10.585 1.00 86.44 321 SER A C 1
ATOM 2580 O O . SER A 1 321 ? -10.852 -30.548 11.740 1.00 86.44 321 SER A O 1
ATOM 2582 N N . GLU A 1 322 ? -9.443 -30.726 9.994 1.00 86.25 322 GLU A N 1
ATOM 2583 C CA . GLU A 1 322 ? -8.318 -30.002 10.580 1.00 86.25 322 GLU A CA 1
ATOM 2584 C C . GLU A 1 322 ? -7.883 -28.870 9.647 1.00 86.25 322 GLU A C 1
ATOM 2586 O O . GLU A 1 322 ? -7.465 -29.096 8.509 1.00 86.25 322 GLU A O 1
ATOM 2591 N N . VAL A 1 323 ? -7.967 -27.632 10.136 1.00 88.44 323 VAL A N 1
ATOM 2592 C CA . VAL A 1 323 ? -7.513 -26.451 9.398 1.00 88.44 323 VAL A CA 1
ATOM 2593 C C . VAL A 1 323 ? -6.041 -26.215 9.707 1.00 88.44 323 VAL A C 1
ATOM 2595 O O . VAL A 1 323 ? -5.686 -25.805 10.814 1.00 88.44 323 VAL A O 1
ATOM 2598 N N . ALA A 1 324 ? -5.186 -26.440 8.709 1.00 87.38 324 ALA A N 1
ATOM 2599 C CA . ALA A 1 324 ? -3.769 -26.134 8.816 1.00 87.38 324 ALA A CA 1
ATOM 2600 C C . ALA A 1 324 ? -3.564 -24.644 9.138 1.00 87.38 324 ALA A C 1
ATOM 2602 O O . ALA A 1 324 ? -4.111 -23.763 8.470 1.00 87.38 324 ALA A O 1
ATOM 2603 N N . SER A 1 325 ? -2.744 -24.365 10.150 1.00 87.38 325 SER A N 1
ATOM 2604 C CA . SER A 1 325 ? -2.330 -23.008 10.499 1.00 87.38 325 SER A CA 1
ATOM 2605 C C . SER A 1 325 ? -0.824 -22.884 10.589 1.00 87.38 325 SER A C 1
ATOM 2607 O O . SER A 1 325 ? -0.113 -23.848 10.874 1.00 87.38 325 SER A O 1
ATOM 2609 N N . THR A 1 326 ? -0.333 -21.670 10.372 1.00 84.75 326 THR A N 1
ATOM 2610 C CA . THR A 1 326 ? 1.070 -21.350 10.620 1.00 84.75 326 THR A CA 1
ATOM 2611 C C . THR A 1 326 ? 1.380 -21.406 12.119 1.00 84.75 326 THR A C 1
ATOM 2613 O O . THR A 1 326 ? 0.481 -21.475 12.961 1.00 84.75 326 THR A O 1
ATOM 2616 N N . ARG A 1 327 ? 2.670 -21.322 12.471 1.00 81.25 327 ARG A N 1
ATOM 2617 C CA . ARG A 1 327 ? 3.119 -21.244 13.873 1.00 81.25 327 ARG A CA 1
ATOM 2618 C C . ARG A 1 327 ? 2.506 -20.069 14.641 1.00 81.25 327 ARG A C 1
ATOM 2620 O O . ARG A 1 327 ? 2.366 -20.162 15.849 1.00 81.25 327 ARG A O 1
ATOM 2627 N N . ASN A 1 328 ? 2.111 -19.009 13.937 1.00 78.94 328 ASN A N 1
ATOM 2628 C CA . ASN A 1 328 ? 1.531 -17.803 14.524 1.00 78.94 328 ASN A CA 1
ATOM 2629 C C . ASN A 1 328 ? -0.008 -17.825 14.459 1.00 78.94 328 ASN A C 1
ATOM 2631 O O . ASN A 1 328 ? -0.640 -16.775 14.430 1.00 78.94 328 ASN A O 1
ATOM 2635 N N . GLY A 1 329 ? -0.613 -19.007 14.306 1.00 83.56 329 GLY A N 1
ATOM 2636 C CA . GLY A 1 329 ? -2.065 -19.191 14.321 1.00 83.56 329 GLY A CA 1
ATOM 2637 C C . GLY A 1 329 ? -2.810 -18.737 13.062 1.00 83.56 329 GLY A C 1
ATOM 2638 O O . GLY A 1 329 ? -4.012 -18.983 12.962 1.00 83.56 329 GLY A O 1
ATOM 2639 N N . SER A 1 330 ? -2.129 -18.137 12.080 1.00 89.88 330 SER A N 1
ATOM 2640 C CA . SER A 1 330 ? -2.773 -17.692 10.841 1.00 89.88 330 SER A CA 1
ATOM 2641 C C . SER A 1 330 ? -3.216 -18.867 9.974 1.00 89.88 330 SER A C 1
ATOM 2643 O O . SER A 1 330 ? -2.534 -19.893 9.895 1.00 89.88 330 SER A O 1
ATOM 2645 N N . TYR A 1 331 ? -4.354 -18.715 9.305 1.00 92.88 331 TYR A N 1
ATOM 2646 C CA . TYR A 1 331 ? -4.891 -19.719 8.391 1.00 92.88 331 TYR A CA 1
ATOM 2647 C C . TYR A 1 331 ? -5.651 -19.064 7.244 1.00 92.88 331 TYR A C 1
ATOM 2649 O O . TYR A 1 331 ? -5.988 -17.881 7.279 1.00 92.88 331 TYR A O 1
ATOM 2657 N N . ARG A 1 332 ? -5.925 -19.856 6.211 1.00 94.50 332 ARG A N 1
ATOM 2658 C CA . ARG A 1 332 ? -6.668 -19.436 5.029 1.00 94.50 332 ARG A CA 1
ATOM 2659 C C . ARG A 1 332 ? -7.395 -20.629 4.432 1.00 94.50 332 ARG A C 1
ATOM 2661 O O . ARG A 1 332 ? -6.816 -21.707 4.334 1.00 94.50 332 ARG A O 1
ATOM 2668 N N . LEU A 1 333 ? -8.617 -20.400 3.972 1.00 95.19 333 LEU A N 1
ATOM 2669 C CA . LEU A 1 333 ? -9.436 -21.365 3.249 1.00 95.19 333 LEU A CA 1
ATOM 2670 C C . LEU A 1 333 ? -9.973 -20.709 1.982 1.00 95.19 333 LEU A C 1
ATOM 2672 O O . LEU A 1 333 ? -10.334 -19.533 1.996 1.00 95.19 333 LEU A O 1
ATOM 2676 N N . VAL A 1 334 ? -9.968 -21.457 0.882 1.00 94.25 334 VAL A N 1
ATOM 2677 C CA . VAL A 1 334 ? -10.351 -20.975 -0.448 1.00 94.25 334 VAL A CA 1
ATOM 2678 C C . VAL A 1 334 ? -11.175 -22.061 -1.128 1.00 94.25 334 VAL A C 1
ATOM 2680 O O . VAL A 1 334 ? -10.707 -23.192 -1.231 1.00 94.25 334 VAL A O 1
ATOM 2683 N N . THR A 1 335 ? -12.354 -21.702 -1.630 1.00 93.00 335 THR A N 1
ATOM 2684 C CA . THR A 1 335 ? -13.214 -22.579 -2.435 1.00 93.00 335 THR A CA 1
ATOM 2685 C C . THR A 1 335 ? -13.708 -21.776 -3.631 1.00 93.00 335 THR A C 1
ATOM 2687 O O . THR A 1 335 ? -14.451 -20.807 -3.483 1.00 93.00 335 THR A O 1
ATOM 2690 N N . GLY A 1 336 ? -13.233 -22.131 -4.828 1.00 90.19 336 GLY A N 1
ATOM 2691 C CA . GLY A 1 336 ? -13.468 -21.331 -6.030 1.00 90.19 336 GLY A CA 1
ATOM 2692 C C . GLY A 1 336 ? -12.973 -19.891 -5.856 1.00 90.19 336 GLY A C 1
ATOM 2693 O O . GLY A 1 336 ? -11.783 -19.653 -5.651 1.00 90.19 336 GLY A O 1
ATOM 2694 N N . GLU A 1 337 ? -13.895 -18.934 -5.936 1.00 88.62 337 GLU A N 1
ATOM 2695 C CA . GLU A 1 337 ? -13.611 -17.498 -5.818 1.00 88.62 337 GLU A CA 1
ATOM 2696 C C . GLU A 1 337 ? -13.805 -16.943 -4.399 1.00 88.62 337 GLU A C 1
ATOM 2698 O O . GLU A 1 337 ? -13.425 -15.799 -4.135 1.00 88.62 337 GLU A O 1
ATOM 2703 N N . GLN A 1 338 ? -14.382 -17.739 -3.495 1.00 95.00 338 GLN A N 1
ATOM 2704 C CA . GLN A 1 338 ? -14.619 -17.364 -2.106 1.00 95.00 338 GLN A CA 1
ATOM 2705 C C . GLN A 1 338 ? -13.428 -17.745 -1.236 1.00 95.00 338 GLN A C 1
ATOM 2707 O O . GLN A 1 338 ? -12.773 -18.773 -1.439 1.00 95.00 338 GLN A O 1
ATOM 2712 N N . SER A 1 339 ? -13.145 -16.922 -0.231 1.00 95.69 339 SER A N 1
ATOM 2713 C CA . SER A 1 339 ? -12.096 -17.241 0.732 1.00 95.69 339 SER A CA 1
ATOM 2714 C C . SER A 1 339 ? -12.301 -16.567 2.073 1.00 95.69 339 SER A C 1
ATOM 2716 O O . SER A 1 339 ? -12.814 -15.454 2.134 1.00 95.69 339 SER A O 1
ATOM 2718 N N . ILE A 1 340 ? -11.792 -17.203 3.123 1.00 97.06 340 ILE A N 1
ATOM 2719 C CA . ILE A 1 340 ? -11.549 -16.572 4.422 1.00 97.06 340 ILE A CA 1
ATOM 2720 C C . ILE A 1 340 ? -10.075 -16.706 4.781 1.00 97.06 340 ILE A C 1
ATOM 2722 O O . ILE A 1 340 ? -9.441 -17.725 4.498 1.00 97.06 340 ILE A O 1
ATOM 2726 N N . ALA A 1 341 ? -9.530 -15.691 5.430 1.00 96.00 341 ALA A N 1
ATOM 2727 C CA . ALA A 1 341 ? -8.198 -15.704 5.999 1.00 96.00 341 ALA A CA 1
ATOM 2728 C C . ALA A 1 341 ? -8.219 -15.067 7.388 1.00 96.00 341 ALA A C 1
ATOM 2730 O O . ALA A 1 341 ? -8.886 -14.059 7.607 1.00 96.00 341 ALA A O 1
ATOM 2731 N N . TYR A 1 342 ? -7.464 -15.662 8.306 1.00 94.88 342 TYR A N 1
ATOM 2732 C CA . TYR A 1 342 ? -7.161 -15.108 9.618 1.00 94.88 342 TYR A CA 1
ATOM 2733 C C . TYR A 1 342 ? -5.661 -14.824 9.679 1.00 94.88 342 TYR A C 1
ATOM 2735 O O . TYR A 1 342 ? -4.842 -15.734 9.517 1.00 94.88 342 TYR A O 1
ATOM 2743 N N . GLY A 1 343 ? -5.302 -13.555 9.839 1.00 91.81 343 GLY A N 1
ATOM 2744 C CA . GLY A 1 343 ? -3.934 -13.069 9.940 1.00 91.81 343 GLY A CA 1
ATOM 2745 C C . GLY A 1 343 ? -3.336 -13.304 11.325 1.00 91.81 343 GLY A C 1
ATOM 2746 O O . GLY A 1 343 ? -4.042 -13.437 12.318 1.00 91.81 343 GLY A O 1
ATOM 2747 N N . SER A 1 344 ? -2.005 -13.321 11.406 1.00 87.19 344 SER A N 1
ATOM 2748 C CA . SER A 1 344 ? -1.290 -13.410 12.690 1.00 87.19 344 SER A CA 1
ATOM 2749 C C . SER A 1 344 ? -1.423 -12.149 13.548 1.00 87.19 344 SER A C 1
ATOM 2751 O O . SER A 1 344 ? -1.049 -12.159 14.711 1.00 87.19 344 SER A O 1
ATOM 2753 N N . ASP A 1 345 ? -1.917 -11.058 12.967 1.00 86.44 345 ASP A N 1
ATOM 2754 C CA . ASP A 1 345 ? -2.269 -9.811 13.647 1.00 86.44 345 ASP A CA 1
ATOM 2755 C C . ASP A 1 345 ? -3.729 -9.796 14.139 1.00 86.44 345 ASP A C 1
ATOM 2757 O O . ASP A 1 345 ? -4.224 -8.760 14.573 1.00 86.44 345 ASP A O 1
ATOM 2761 N N . GLY A 1 346 ? -4.435 -10.929 14.043 1.00 89.75 346 GLY A N 1
ATOM 2762 C CA . GLY A 1 346 ? -5.846 -11.045 14.404 1.00 89.75 346 GLY A CA 1
ATOM 2763 C C . GLY A 1 346 ? -6.819 -10.562 13.339 1.00 89.75 346 GLY A C 1
ATOM 2764 O O . GLY A 1 346 ? -8.028 -10.636 13.555 1.00 89.75 346 GLY A O 1
ATOM 2765 N N . SER A 1 347 ? -6.327 -10.066 12.200 1.00 93.19 347 SER A N 1
ATOM 2766 C CA . SER A 1 347 ? -7.208 -9.591 11.139 1.00 93.19 347 SER A CA 1
ATOM 2767 C C . SER A 1 347 ? -7.953 -10.737 10.459 1.00 93.19 347 SER A C 1
ATOM 2769 O O . SER A 1 347 ? -7.421 -11.824 10.249 1.00 93.19 347 SER A O 1
ATOM 2771 N N . ILE A 1 348 ? -9.195 -10.476 10.085 1.00 95.31 348 ILE A N 1
ATOM 2772 C CA . ILE A 1 348 ? -10.039 -11.350 9.284 1.00 95.31 348 ILE A CA 1
ATOM 2773 C C . ILE A 1 348 ? -10.174 -10.700 7.912 1.00 95.31 348 ILE A C 1
ATOM 2775 O O . ILE A 1 348 ? -10.557 -9.536 7.815 1.00 95.31 348 ILE A O 1
ATOM 2779 N N . ASP A 1 349 ? -9.894 -11.455 6.858 1.00 96.94 349 ASP A N 1
ATOM 2780 C CA . ASP A 1 349 ? -10.112 -11.054 5.471 1.00 96.94 349 ASP A CA 1
ATOM 2781 C C . ASP A 1 349 ? -11.027 -12.078 4.798 1.00 96.94 349 ASP A C 1
ATOM 2783 O O . ASP A 1 349 ? -10.797 -13.285 4.871 1.00 96.94 349 ASP A O 1
ATOM 2787 N N . VAL A 1 350 ? -12.081 -11.595 4.151 1.00 97.94 350 VAL A N 1
ATOM 2788 C CA . VAL A 1 350 ? -13.126 -12.411 3.539 1.00 97.94 350 VAL A CA 1
ATOM 2789 C C . VAL A 1 350 ? -13.374 -11.930 2.125 1.00 97.94 350 VAL A C 1
ATOM 2791 O O . VAL A 1 350 ? -13.606 -10.746 1.906 1.00 97.94 350 VAL A O 1
ATOM 2794 N N . ARG A 1 351 ? -13.380 -12.860 1.177 1.00 97.31 351 ARG A N 1
ATOM 2795 C CA . ARG A 1 351 ? -13.799 -12.628 -0.201 1.00 97.31 351 ARG A CA 1
ATOM 2796 C C . ARG A 1 351 ? -15.127 -13.329 -0.432 1.00 97.31 351 ARG A C 1
ATOM 2798 O O . ARG A 1 351 ? -15.206 -14.552 -0.326 1.00 97.31 351 ARG A O 1
ATOM 2805 N N . LEU A 1 352 ? -16.149 -12.533 -0.718 1.00 97.25 352 LEU A N 1
ATOM 2806 C CA . LEU A 1 352 ? -17.537 -12.963 -0.883 1.00 97.25 352 LEU A CA 1
ATOM 2807 C C . LEU A 1 352 ? -17.879 -13.219 -2.356 1.00 97.25 352 LEU A C 1
ATOM 2809 O O . LEU A 1 352 ? -18.613 -14.158 -2.662 1.00 97.25 352 LEU A O 1
ATOM 2813 N N . ALA A 1 353 ? -17.351 -12.383 -3.255 1.00 95.12 353 ALA A N 1
ATOM 2814 C CA . ALA A 1 353 ? -17.673 -12.405 -4.678 1.00 95.12 353 ALA A CA 1
ATOM 2815 C C . ALA A 1 353 ? -16.524 -11.864 -5.539 1.00 95.12 353 ALA A C 1
ATOM 2817 O O . ALA A 1 353 ? -15.630 -11.156 -5.061 1.00 95.12 353 ALA A O 1
ATOM 2818 N N . THR A 1 354 ? -16.571 -12.157 -6.840 1.00 93.44 354 THR A N 1
ATOM 2819 C CA . THR A 1 354 ? -15.691 -11.511 -7.815 1.00 93.44 354 THR A CA 1
ATOM 2820 C C . THR A 1 354 ? -16.246 -10.155 -8.242 1.00 93.44 354 THR A C 1
ATOM 2822 O O . THR A 1 354 ? -17.374 -10.104 -8.720 1.00 93.44 354 THR A O 1
ATOM 2825 N N . PRO A 1 355 ? -15.463 -9.062 -8.115 1.00 94.25 355 PRO A N 1
ATOM 2826 C CA . PRO A 1 355 ? -15.908 -7.737 -8.533 1.00 94.25 355 PRO A CA 1
ATOM 2827 C C . PRO A 1 355 ? -16.241 -7.676 -10.025 1.00 94.25 355 PRO A C 1
ATOM 2829 O O . PRO A 1 355 ? -15.424 -8.101 -10.853 1.00 94.25 355 PRO A O 1
ATOM 2832 N N . ASN A 1 356 ? -17.368 -7.055 -10.380 1.00 95.25 356 ASN A N 1
ATOM 2833 C CA . ASN A 1 356 ? -17.653 -6.694 -11.766 1.00 95.25 356 ASN A CA 1
ATOM 2834 C C . ASN A 1 356 ? -16.784 -5.505 -12.214 1.00 95.25 356 ASN A C 1
ATOM 2836 O O . ASN A 1 356 ? -17.131 -4.337 -12.047 1.00 95.25 356 ASN A O 1
ATOM 2840 N N . ARG A 1 357 ? -15.642 -5.808 -12.839 1.00 88.31 357 ARG A N 1
ATOM 2841 C CA . ARG A 1 357 ? -14.674 -4.803 -13.324 1.00 88.31 357 ARG A CA 1
ATOM 2842 C C . ARG A 1 357 ? -14.992 -4.233 -14.708 1.00 88.31 357 ARG A C 1
ATOM 2844 O O . ARG A 1 357 ? -14.162 -3.516 -15.263 1.00 88.31 357 ARG A O 1
ATOM 2851 N N . TYR A 1 358 ? -16.132 -4.594 -15.290 1.00 90.56 358 TYR A N 1
ATOM 2852 C CA . TYR A 1 358 ? -16.554 -4.118 -16.610 1.00 90.56 358 TYR A CA 1
ATOM 2853 C C . TYR A 1 358 ? -17.656 -3.060 -16.522 1.00 90.56 358 TYR A C 1
ATOM 2855 O O . TYR A 1 358 ? -17.920 -2.368 -17.503 1.00 90.56 358 TYR A O 1
ATOM 2863 N N . ASN A 1 359 ? -18.275 -2.895 -15.350 1.00 95.62 359 ASN A N 1
ATOM 2864 C CA . ASN A 1 359 ? -19.134 -1.754 -15.080 1.00 95.62 359 ASN A CA 1
ATOM 2865 C C . ASN A 1 359 ? -18.267 -0.542 -14.703 1.00 95.62 359 ASN A C 1
ATOM 2867 O O . ASN A 1 359 ? -17.663 -0.513 -13.634 1.00 95.62 359 ASN A O 1
ATOM 2871 N N . TYR A 1 360 ? -18.222 0.468 -15.574 1.00 95.81 360 TYR A N 1
ATOM 2872 C CA . TYR A 1 360 ? -17.509 1.728 -15.330 1.00 95.81 360 TYR A CA 1
ATOM 2873 C C . TYR A 1 360 ? -18.421 2.880 -14.890 1.00 95.81 360 TYR A C 1
ATOM 2875 O O . TYR A 1 360 ? -17.958 4.016 -14.830 1.00 95.81 360 TYR A O 1
ATOM 2883 N N . ASN A 1 361 ? -19.694 2.615 -14.576 1.00 97.19 361 ASN A N 1
ATOM 2884 C CA . ASN A 1 361 ? -20.589 3.601 -13.973 1.00 97.19 361 ASN A CA 1
ATOM 2885 C C . ASN A 1 361 ? -20.333 3.632 -12.459 1.00 97.19 361 ASN A C 1
ATOM 2887 O O . ASN A 1 361 ? -20.715 2.680 -11.780 1.00 97.19 361 ASN A O 1
ATOM 2891 N N . PRO A 1 362 ? -19.687 4.674 -11.907 1.00 96.31 362 PRO A N 1
ATOM 2892 C CA . PRO A 1 362 ? -19.242 4.637 -10.520 1.00 96.31 362 PRO A CA 1
ATOM 2893 C C . PRO A 1 362 ? -20.416 4.574 -9.540 1.00 96.31 362 PRO A C 1
ATOM 2895 O O . PRO A 1 362 ? -21.377 5.339 -9.667 1.00 96.31 362 PRO A O 1
ATOM 2898 N N . LEU A 1 363 ? -20.308 3.714 -8.523 1.00 97.38 363 LEU A N 1
ATOM 2899 C CA . LEU A 1 363 ? -21.262 3.692 -7.415 1.00 97.38 363 LEU A CA 1
ATOM 2900 C C . LEU A 1 363 ? -21.232 5.033 -6.665 1.00 97.38 363 LEU A C 1
ATOM 2902 O O . LEU A 1 363 ? -20.171 5.516 -6.260 1.00 97.38 363 LEU A O 1
ATOM 2906 N N . ALA A 1 364 ? -22.404 5.635 -6.453 1.00 97.56 364 ALA A N 1
ATOM 2907 C CA . ALA A 1 364 ? -22.513 6.878 -5.699 1.00 97.56 364 ALA A CA 1
ATOM 2908 C C . ALA A 1 364 ? -22.007 6.686 -4.259 1.00 97.56 364 ALA A C 1
ATOM 2910 O O . ALA A 1 364 ? -22.367 5.719 -3.591 1.00 97.56 364 ALA A O 1
ATOM 2911 N N . MET A 1 365 ? -21.203 7.629 -3.759 1.00 97.38 365 MET A N 1
ATOM 2912 C CA . MET A 1 365 ? -20.550 7.510 -2.446 1.00 97.38 365 MET A CA 1
ATOM 2913 C C . MET A 1 365 ? -21.533 7.327 -1.285 1.00 97.38 365 MET A C 1
ATOM 2915 O O . MET A 1 365 ? -21.264 6.538 -0.384 1.00 97.38 365 MET A O 1
ATOM 2919 N N . ASP A 1 366 ? -22.667 8.028 -1.307 1.00 98.06 366 ASP A N 1
ATOM 2920 C CA . ASP A 1 366 ? -23.663 7.919 -0.236 1.00 98.06 366 ASP A CA 1
ATOM 2921 C C . ASP A 1 366 ? -24.345 6.540 -0.268 1.00 98.06 366 ASP A C 1
ATOM 2923 O O . ASP A 1 366 ? -24.503 5.909 0.774 1.00 98.06 366 ASP A O 1
ATOM 2927 N N . SER A 1 367 ? -24.637 6.009 -1.463 1.00 98.38 367 SER A N 1
ATOM 2928 C CA . SER A 1 367 ? -25.123 4.632 -1.633 1.00 98.38 367 SER A CA 1
ATOM 2929 C C . SER A 1 367 ? -24.091 3.604 -1.170 1.00 98.38 367 SER A C 1
ATOM 2931 O O . SER A 1 367 ? -24.448 2.660 -0.471 1.00 98.38 367 SER A O 1
ATOM 2933 N N . ALA A 1 368 ? -22.812 3.803 -1.504 1.00 98.50 368 ALA A N 1
ATOM 2934 C CA . ALA A 1 368 ? -21.730 2.936 -1.050 1.00 98.50 368 ALA A CA 1
ATOM 2935 C C . ALA A 1 368 ? -21.644 2.908 0.484 1.00 98.50 368 ALA A C 1
ATOM 2937 O O . ALA A 1 368 ? -21.535 1.841 1.081 1.00 98.50 368 ALA A O 1
ATOM 2938 N N . GLN A 1 369 ? -21.742 4.073 1.132 1.00 98.62 369 GLN A N 1
ATOM 2939 C CA . GLN A 1 369 ? -21.725 4.177 2.588 1.00 98.62 369 GLN A CA 1
ATOM 2940 C C . GLN A 1 369 ? -22.928 3.469 3.229 1.00 98.62 369 GLN A C 1
ATOM 2942 O O . GLN A 1 369 ? -22.741 2.745 4.207 1.00 98.62 369 GLN A O 1
ATOM 2947 N N . THR A 1 370 ? -24.135 3.627 2.676 1.00 98.69 370 THR A N 1
ATOM 2948 C CA . THR A 1 370 ? -25.334 2.915 3.148 1.00 98.69 370 THR A CA 1
ATOM 2949 C C . THR A 1 370 ? -25.177 1.400 3.022 1.00 98.69 370 THR A C 1
ATOM 2951 O O . THR A 1 370 ? -25.322 0.697 4.019 1.00 98.69 370 THR A O 1
ATOM 2954 N N . LEU A 1 371 ? -24.799 0.896 1.844 1.00 98.81 371 LEU A N 1
ATOM 2955 C CA . LEU A 1 371 ? -24.611 -0.542 1.605 1.00 98.81 371 LEU A CA 1
ATOM 2956 C C . LEU A 1 371 ? -23.511 -1.134 2.494 1.00 98.81 371 LEU A C 1
ATOM 2958 O O . LEU A 1 371 ? -23.644 -2.241 3.015 1.00 98.81 371 LEU A O 1
ATOM 2962 N N . ALA A 1 372 ? -22.427 -0.389 2.714 1.00 98.81 372 ALA A N 1
ATOM 2963 C CA . ALA A 1 372 ? -21.364 -0.811 3.613 1.00 98.81 372 ALA A CA 1
ATOM 2964 C C . ALA A 1 372 ? -21.822 -0.871 5.075 1.00 98.81 372 ALA A C 1
ATOM 2966 O O . ALA A 1 372 ? -21.473 -1.813 5.784 1.00 98.81 372 ALA A O 1
ATOM 2967 N N . GLN A 1 373 ? -22.622 0.096 5.529 1.00 98.69 373 GLN A N 1
ATOM 2968 C CA . GLN A 1 373 ? -23.192 0.082 6.876 1.00 98.69 373 GLN A CA 1
ATOM 2969 C C . GLN A 1 373 ? -24.162 -1.095 7.065 1.00 98.69 373 GLN A C 1
ATOM 2971 O O . GLN A 1 373 ? -24.125 -1.767 8.096 1.00 98.69 373 GLN A O 1
ATOM 2976 N N . GLU A 1 374 ? -24.983 -1.393 6.057 1.00 98.56 374 GLU A N 1
ATOM 2977 C CA . GLU A 1 374 ? -25.845 -2.578 6.050 1.00 98.56 374 GLU A CA 1
ATOM 2978 C C . GLU A 1 374 ? -25.029 -3.873 6.113 1.00 98.56 374 GLU A C 1
ATOM 2980 O O . GLU A 1 374 ? -25.390 -4.789 6.850 1.00 98.56 374 GLU A O 1
ATOM 2985 N N . ALA A 1 375 ? -23.901 -3.946 5.401 1.00 98.62 375 ALA A N 1
ATOM 2986 C CA . ALA A 1 375 ? -22.986 -5.082 5.473 1.00 98.62 375 ALA A CA 1
ATOM 2987 C C . ALA A 1 375 ? -22.365 -5.238 6.872 1.00 98.62 375 ALA A C 1
ATOM 2989 O O . ALA A 1 375 ? -22.294 -6.357 7.382 1.00 98.62 375 ALA A O 1
ATOM 2990 N N . VAL A 1 376 ? -21.967 -4.133 7.518 1.00 98.56 376 VAL A N 1
ATOM 2991 C CA . VAL A 1 376 ? -21.477 -4.135 8.908 1.00 98.56 376 VAL A CA 1
ATOM 2992 C C . VAL A 1 376 ? -22.503 -4.774 9.844 1.00 98.56 376 VAL A C 1
ATOM 2994 O O . VAL A 1 376 ? -22.152 -5.713 10.559 1.00 98.56 376 VAL A O 1
ATOM 2997 N N . TRP A 1 377 ? -23.768 -4.352 9.771 1.00 97.94 377 TRP A N 1
ATOM 2998 C CA . TRP A 1 377 ? -24.850 -4.918 10.585 1.00 97.94 377 TRP A CA 1
ATOM 2999 C C . TRP A 1 377 ? -25.154 -6.372 10.241 1.00 97.94 377 TRP A C 1
ATOM 3001 O O . TRP A 1 377 ? -25.255 -7.219 11.128 1.00 97.94 377 TRP A O 1
ATOM 3011 N N . ARG A 1 378 ? -25.273 -6.684 8.946 1.00 97.56 378 ARG A N 1
ATOM 3012 C CA . ARG A 1 378 ? -25.604 -8.025 8.451 1.00 97.56 378 ARG A CA 1
ATOM 3013 C C . ARG A 1 378 ? -24.593 -9.066 8.913 1.00 97.56 378 ARG A C 1
ATOM 3015 O O . ARG A 1 378 ? -24.986 -10.168 9.283 1.00 97.56 378 ARG A O 1
ATOM 3022 N N . TYR A 1 379 ? -23.310 -8.718 8.888 1.00 97.31 379 TYR A N 1
ATOM 3023 C CA . TYR A 1 379 ? -22.230 -9.600 9.319 1.00 97.31 379 TYR A CA 1
ATOM 3024 C C . TYR A 1 379 ? -21.864 -9.406 10.797 1.00 97.31 379 TYR A C 1
ATOM 3026 O O . TYR A 1 379 ? -20.868 -9.965 11.251 1.00 97.31 379 TYR A O 1
ATOM 3034 N N . GLY A 1 380 ? -22.620 -8.609 11.559 1.00 95.69 380 GLY A N 1
ATOM 3035 C CA . GLY A 1 380 ? -22.408 -8.366 12.989 1.00 95.69 380 GLY A CA 1
ATOM 3036 C C . GLY A 1 380 ? -21.029 -7.798 13.341 1.00 95.69 380 GLY A C 1
ATOM 3037 O O . GLY A 1 380 ? -20.480 -8.127 14.391 1.00 95.69 380 GLY A O 1
ATOM 3038 N N . LEU A 1 381 ? -20.405 -7.033 12.439 1.00 95.69 381 LEU A N 1
ATOM 3039 C CA . LEU A 1 381 ? -19.044 -6.485 12.598 1.00 95.69 381 LEU A CA 1
ATOM 3040 C C . LEU A 1 381 ? -18.953 -5.394 13.675 1.00 95.69 381 LEU A C 1
ATOM 3042 O O . LEU A 1 381 ? -17.853 -5.011 14.060 1.00 95.69 381 LEU A O 1
ATOM 3046 N N . ASP A 1 382 ? -20.097 -4.944 14.181 1.00 95.00 382 ASP A N 1
ATOM 3047 C CA . ASP A 1 382 ? -20.262 -3.955 15.242 1.00 95.00 382 ASP A CA 1
ATOM 3048 C C . ASP A 1 382 ? -20.848 -4.536 16.546 1.00 95.00 382 ASP A C 1
ATOM 3050 O O . ASP A 1 382 ? -21.113 -3.790 17.487 1.00 95.00 382 ASP A O 1
ATOM 3054 N N . GLN A 1 383 ? -21.065 -5.858 16.623 1.00 89.88 383 GLN A N 1
ATOM 3055 C CA . GLN A 1 383 ? -21.715 -6.487 17.783 1.00 89.88 383 GLN A CA 1
ATOM 3056 C C . GLN A 1 383 ? -20.816 -6.558 19.019 1.00 89.88 383 GLN A C 1
ATOM 3058 O O . GLN A 1 383 ? -21.288 -6.376 20.138 1.00 89.88 383 GLN A O 1
ATOM 3063 N N . GLU A 1 384 ? -19.531 -6.850 18.823 1.00 85.00 384 GLU A N 1
ATOM 3064 C CA . GLU A 1 384 ? -18.563 -6.969 19.918 1.00 85.00 384 GLU A CA 1
ATOM 3065 C C . GLU A 1 384 ? -17.989 -5.615 20.329 1.00 85.00 384 GLU A C 1
ATOM 3067 O O . GLU A 1 384 ? -17.772 -5.347 21.511 1.00 85.00 384 GLU A O 1
ATOM 3072 N N . VAL A 1 385 ? -17.750 -4.749 19.343 1.00 92.00 385 VAL A N 1
ATOM 3073 C CA . VAL A 1 385 ? -17.240 -3.401 19.559 1.00 92.00 385 VAL A CA 1
ATOM 3074 C C . VAL A 1 385 ? -17.938 -2.419 18.629 1.00 92.00 385 VAL A C 1
ATOM 3076 O O . VAL A 1 385 ? -18.095 -2.707 17.442 1.00 92.00 385 VAL A O 1
ATOM 3079 N N . PRO A 1 386 ? -18.328 -1.236 19.131 1.00 96.25 386 PRO A N 1
ATOM 3080 C CA . PRO A 1 386 ? -18.906 -0.210 18.285 1.00 96.25 386 PRO A CA 1
ATOM 3081 C C . PRO A 1 386 ? -17.880 0.276 17.259 1.00 96.25 386 PRO A C 1
ATOM 3083 O O . PRO A 1 386 ? -16.709 0.495 17.582 1.00 96.25 386 PRO A O 1
ATOM 3086 N N . VAL A 1 387 ? -18.341 0.493 16.029 1.00 97.94 387 VAL A N 1
ATOM 3087 C CA . VAL A 1 387 ? -17.545 1.075 14.944 1.00 97.94 387 VAL A CA 1
ATOM 3088 C C . VAL A 1 387 ? -18.216 2.335 14.405 1.00 97.94 387 VAL A C 1
ATOM 3090 O O . VAL A 1 387 ? -19.439 2.462 14.425 1.00 97.94 387 VAL A O 1
ATOM 3093 N N . VAL A 1 388 ? -17.414 3.274 13.913 1.00 97.62 388 VAL A N 1
ATOM 3094 C CA . VAL A 1 388 ? -17.878 4.530 13.312 1.00 97.62 388 VAL A CA 1
ATOM 3095 C C . VAL A 1 388 ? -17.284 4.703 11.922 1.00 97.62 388 VAL A C 1
ATOM 3097 O O . VAL A 1 388 ? -16.157 4.279 11.674 1.00 97.62 388 VAL A O 1
ATOM 3100 N N . PHE A 1 389 ? -18.030 5.331 11.010 1.00 98.06 389 PHE A N 1
ATOM 3101 C CA . PHE A 1 389 ? -17.522 5.685 9.686 1.00 98.06 389 PHE A CA 1
ATOM 3102 C C . PHE A 1 389 ? -16.228 6.504 9.790 1.00 98.06 389 PHE A C 1
ATOM 3104 O O . PHE A 1 389 ? -16.130 7.431 10.594 1.00 98.06 389 PHE A O 1
ATOM 3111 N N . ASP A 1 390 ? -15.259 6.176 8.939 1.00 96.44 390 ASP A N 1
ATOM 3112 C CA . ASP A 1 390 ? -13.971 6.861 8.864 1.00 96.44 390 ASP A CA 1
ATOM 3113 C C . ASP A 1 390 ? -13.699 7.406 7.466 1.00 96.44 390 ASP A C 1
ATOM 3115 O O . ASP A 1 390 ? -13.419 8.590 7.327 1.00 96.44 390 ASP A O 1
ATOM 3119 N N . ARG A 1 391 ? -13.782 6.597 6.404 1.00 96.81 391 ARG A N 1
ATOM 3120 C CA . ARG A 1 391 ? -13.455 7.092 5.055 1.00 96.81 391 ARG A CA 1
ATOM 3121 C C . ARG A 1 391 ? -14.034 6.263 3.920 1.00 96.81 391 ARG A C 1
ATOM 3123 O O . ARG A 1 391 ? -14.412 5.109 4.096 1.00 96.81 391 ARG A O 1
ATOM 3130 N N . ILE A 1 392 ? -14.034 6.871 2.737 1.00 98.06 392 ILE A N 1
ATOM 3131 C CA . ILE A 1 392 ? -14.321 6.251 1.445 1.00 98.06 392 ILE A CA 1
ATOM 3132 C C . ILE A 1 392 ? -13.058 6.313 0.588 1.00 98.06 392 ILE A C 1
ATOM 3134 O O . ILE A 1 392 ? -12.489 7.387 0.364 1.00 98.06 392 ILE A O 1
ATOM 3138 N N . ILE A 1 393 ? -12.644 5.153 0.093 1.00 96.75 393 ILE A N 1
ATOM 3139 C CA . ILE A 1 393 ? -11.469 4.951 -0.752 1.00 96.75 393 ILE A CA 1
ATOM 3140 C C . ILE A 1 393 ? -11.959 4.463 -2.115 1.00 96.75 393 ILE A C 1
ATOM 3142 O O . ILE A 1 393 ? -12.807 3.577 -2.196 1.00 96.75 393 ILE A O 1
ATOM 3146 N N . LEU A 1 394 ? -11.427 5.023 -3.194 1.00 97.06 394 LEU A N 1
ATOM 3147 C CA . LEU A 1 394 ? -11.730 4.592 -4.554 1.00 97.06 394 LEU A CA 1
ATOM 3148 C C . LEU A 1 394 ? -10.675 3.594 -5.020 1.00 97.06 394 LEU A C 1
ATOM 3150 O O . LEU A 1 394 ? -9.480 3.897 -4.986 1.00 97.06 394 LEU A O 1
ATOM 3154 N N . SER A 1 395 ? -11.118 2.439 -5.516 1.00 96.75 395 SER A N 1
ATOM 3155 C CA . SER A 1 395 ? -10.283 1.545 -6.317 1.00 96.75 395 SER A CA 1
ATOM 3156 C C . SER A 1 395 ? -10.401 1.971 -7.773 1.00 96.75 395 SER A C 1
ATOM 3158 O O . SER A 1 395 ? -11.472 1.875 -8.375 1.00 96.75 395 SER A O 1
ATOM 3160 N N . SER A 1 396 ? -9.302 2.470 -8.331 1.00 97.38 396 SER A N 1
ATOM 3161 C CA . SER A 1 396 ? -9.276 3.013 -9.690 1.00 97.38 396 SER A CA 1
ATOM 3162 C C . SER A 1 396 ? -8.278 2.275 -10.569 1.00 97.38 396 SER A C 1
ATOM 3164 O O . SER A 1 396 ? -7.310 1.696 -10.074 1.00 97.38 396 SER A O 1
ATOM 3166 N N . GLU A 1 397 ? -8.524 2.298 -11.874 1.00 97.88 397 GLU A N 1
ATOM 3167 C CA . GLU A 1 397 ? -7.650 1.720 -12.889 1.00 97.88 397 GLU A CA 1
ATOM 3168 C C . GLU A 1 397 ? -7.595 2.567 -14.163 1.00 97.88 397 GLU A C 1
ATOM 3170 O O . GLU A 1 397 ? -8.459 3.407 -14.416 1.00 97.88 397 GLU A O 1
ATOM 3175 N N . ALA A 1 398 ? -6.562 2.336 -14.963 1.00 98.12 398 ALA A N 1
ATOM 3176 C CA . ALA A 1 398 ? -6.402 2.878 -16.304 1.00 98.12 398 ALA A CA 1
ATOM 3177 C C . ALA A 1 398 ? -5.421 2.005 -17.098 1.00 98.12 398 ALA A C 1
ATOM 3179 O O . ALA A 1 398 ? -4.730 1.147 -16.539 1.00 98.12 398 ALA A O 1
ATOM 3180 N N . GLY A 1 399 ? -5.350 2.231 -18.403 1.00 97.88 399 GLY A N 1
ATOM 3181 C CA . GLY A 1 399 ? -4.452 1.501 -19.283 1.00 97.88 399 GLY A CA 1
ATOM 3182 C C . GLY A 1 399 ? -3.989 2.320 -20.472 1.00 97.88 399 GLY A C 1
ATOM 3183 O O . GLY A 1 399 ? -4.419 3.453 -20.678 1.00 97.88 399 GLY A O 1
ATOM 3184 N N . GLY A 1 400 ? -3.087 1.751 -21.262 1.00 97.81 400 GLY A N 1
ATOM 3185 C CA . GLY A 1 400 ? -2.684 2.357 -22.519 1.00 97.81 400 GLY A CA 1
ATOM 3186 C C . GLY A 1 400 ? -1.469 1.712 -23.164 1.00 97.81 400 GLY A C 1
ATOM 3187 O O . GLY A 1 400 ? -0.914 0.725 -22.676 1.00 97.81 400 GLY A O 1
ATOM 3188 N N . THR A 1 401 ? -1.021 2.325 -24.253 1.00 97.19 401 THR A N 1
ATOM 3189 C CA . THR A 1 401 ? 0.138 1.899 -25.039 1.00 97.19 401 THR A CA 1
ATOM 3190 C C . THR A 1 401 ? 1.032 3.078 -25.409 1.00 97.19 401 THR A C 1
ATOM 3192 O O . THR A 1 401 ? 0.554 4.193 -25.600 1.00 97.19 401 THR A O 1
ATOM 3195 N N . ALA A 1 402 ? 2.337 2.824 -25.537 1.00 91.31 402 ALA A N 1
ATOM 3196 C CA . ALA A 1 402 ? 3.280 3.748 -26.173 1.00 91.31 402 ALA A CA 1
ATOM 3197 C C . ALA A 1 402 ? 3.318 3.597 -27.705 1.00 91.31 402 ALA A C 1
ATOM 3199 O O . ALA A 1 402 ? 3.931 4.411 -28.391 1.00 91.31 402 ALA A O 1
ATOM 3200 N N . ASN A 1 403 ? 2.710 2.540 -28.250 1.00 89.81 403 ASN A N 1
ATOM 3201 C CA . ASN A 1 403 ? 2.767 2.233 -29.673 1.00 89.81 403 ASN A CA 1
ATOM 3202 C C . ASN A 1 403 ? 1.845 3.157 -30.481 1.00 89.81 403 ASN A C 1
ATOM 3204 O O . ASN A 1 403 ? 0.776 3.574 -30.024 1.00 89.81 403 ASN A O 1
ATOM 3208 N N . GLY A 1 404 ? 2.231 3.423 -31.731 1.00 85.88 404 GLY A N 1
ATOM 3209 C CA . GLY A 1 404 ? 1.448 4.258 -32.641 1.00 85.88 404 GLY A CA 1
ATOM 3210 C C . GLY A 1 404 ? 1.282 5.683 -32.109 1.00 85.88 404 GLY A C 1
ATOM 3211 O O . GLY A 1 404 ? 2.262 6.332 -31.760 1.00 85.88 404 GLY A O 1
ATOM 3212 N N . SER A 1 405 ? 0.040 6.172 -32.060 1.00 80.50 405 SER A N 1
ATOM 3213 C CA . SER A 1 405 ? -0.286 7.506 -31.535 1.00 80.50 405 SER A CA 1
ATOM 3214 C C . SER A 1 405 ? -0.433 7.564 -30.008 1.00 80.50 405 SER A C 1
ATOM 3216 O O . SER A 1 405 ? -0.721 8.636 -29.487 1.00 80.50 405 SER A O 1
ATOM 3218 N N . GLY A 1 406 ? -0.273 6.439 -29.300 1.00 86.44 406 GLY A N 1
ATOM 3219 C CA . GLY A 1 406 ? -0.354 6.368 -27.840 1.00 86.44 406 GLY A CA 1
ATOM 3220 C C . GLY A 1 406 ? -1.779 6.407 -27.276 1.00 86.44 406 GLY A C 1
ATOM 3221 O O . GLY A 1 406 ? -2.204 7.415 -26.716 1.00 86.44 406 GLY A O 1
ATOM 3222 N N . GLN A 1 407 ? -2.531 5.309 -27.409 1.00 94.81 407 GLN A N 1
ATOM 3223 C CA . GLN A 1 407 ? -3.876 5.196 -26.828 1.00 94.81 407 GLN A CA 1
ATOM 3224 C C . GLN A 1 407 ? -3.820 5.112 -25.295 1.00 94.81 407 GLN A C 1
ATOM 3226 O O . GLN A 1 407 ? -2.986 4.394 -24.742 1.00 94.81 407 GLN A O 1
ATOM 3231 N N . LEU A 1 408 ? -4.759 5.792 -24.632 1.00 96.31 408 LEU A N 1
ATOM 3232 C CA . LEU A 1 408 ? -5.026 5.680 -23.199 1.00 96.31 408 LEU A CA 1
ATOM 3233 C C . LEU A 1 408 ? -6.487 5.278 -22.964 1.00 96.31 408 LEU A C 1
ATOM 3235 O O . LEU A 1 408 ? -7.385 5.807 -23.617 1.00 96.31 408 LEU A O 1
ATOM 3239 N N . ASP A 1 409 ? -6.697 4.405 -21.985 1.00 95.25 409 ASP A N 1
ATOM 3240 C CA . ASP A 1 409 ? -7.998 3.969 -21.488 1.00 95.25 409 ASP A CA 1
ATOM 3241 C C . ASP A 1 409 ? -8.174 4.441 -20.037 1.00 95.25 409 ASP A C 1
ATOM 3243 O O . ASP A 1 409 ? -7.279 4.279 -19.201 1.00 95.25 409 ASP A O 1
ATOM 3247 N N . GLY A 1 410 ? -9.347 4.984 -19.713 1.00 93.56 410 GLY A N 1
ATOM 3248 C CA . GLY A 1 410 ? -9.654 5.495 -18.376 1.00 93.56 410 GLY A CA 1
ATOM 3249 C C . GLY A 1 410 ? -9.162 6.932 -18.135 1.00 93.56 410 GLY A C 1
ATOM 3250 O O . GLY A 1 410 ? -8.858 7.654 -19.087 1.00 93.56 410 GLY A O 1
ATOM 3251 N N . PRO A 1 411 ? -9.114 7.385 -16.868 1.00 95.31 411 PRO A N 1
ATOM 3252 C CA . PRO A 1 411 ? -9.271 6.599 -15.642 1.00 95.31 411 PRO A CA 1
ATOM 3253 C C . PRO A 1 411 ? -10.703 6.114 -15.386 1.00 95.31 411 PRO A C 1
ATOM 3255 O O . PRO A 1 411 ? -11.670 6.816 -15.672 1.00 95.31 411 PRO A O 1
ATOM 3258 N N . PHE A 1 412 ? -10.824 4.927 -14.791 1.00 96.69 412 PHE A N 1
ATOM 3259 C CA . PHE A 1 412 ? -12.085 4.338 -14.346 1.00 96.69 412 PHE A CA 1
ATOM 3260 C C . PHE A 1 412 ? -12.045 4.082 -12.839 1.00 96.69 412 PHE A C 1
ATOM 3262 O O . PHE A 1 412 ? -11.080 3.516 -12.324 1.00 96.69 412 PHE A O 1
ATOM 3269 N N . THR A 1 413 ? -13.112 4.436 -12.125 1.00 96.75 413 THR A N 1
ATOM 3270 C CA . THR A 1 413 ? -13.359 3.918 -10.773 1.00 96.75 413 THR A CA 1
ATOM 3271 C C . THR A 1 413 ? -14.123 2.610 -10.910 1.00 96.75 413 THR A C 1
ATOM 3273 O O . THR A 1 413 ? -15.211 2.602 -11.475 1.00 96.75 413 THR A O 1
ATOM 3276 N N . THR A 1 414 ? -13.551 1.510 -10.422 1.00 96.25 414 THR A N 1
ATOM 3277 C CA . THR A 1 414 ? -14.106 0.147 -10.566 1.00 96.25 414 THR A CA 1
ATOM 3278 C C . THR A 1 414 ? -14.640 -0.437 -9.265 1.00 96.25 414 THR A C 1
ATOM 3280 O O . THR A 1 414 ? -15.196 -1.532 -9.258 1.00 96.25 414 THR A O 1
ATOM 3283 N N . GLY A 1 415 ? -14.473 0.284 -8.161 1.00 97.31 415 GLY A N 1
ATOM 3284 C CA . GLY A 1 415 ? -15.042 -0.082 -6.879 1.00 97.31 415 GLY A CA 1
ATOM 3285 C C . GLY A 1 415 ? -14.756 0.959 -5.810 1.00 97.31 415 GLY A C 1
ATOM 3286 O O . GLY A 1 415 ? -13.939 1.871 -5.984 1.00 97.31 415 GLY A O 1
ATOM 3287 N N . VAL A 1 416 ? -15.432 0.791 -4.684 1.00 98.19 416 VAL A N 1
ATOM 3288 C CA . VAL A 1 416 ? -15.370 1.671 -3.523 1.00 98.19 416 VAL A CA 1
ATOM 3289 C C . VAL A 1 416 ? -15.104 0.827 -2.285 1.00 98.19 416 VAL A C 1
ATOM 3291 O O . VAL A 1 416 ? -15.746 -0.195 -2.078 1.00 98.19 416 VAL A O 1
ATOM 3294 N N . ILE A 1 417 ? -14.170 1.252 -1.441 1.00 98.19 417 ILE A N 1
ATOM 3295 C CA . ILE A 1 417 ? -13.928 0.652 -0.130 1.00 98.19 417 ILE A CA 1
ATOM 3296 C C . ILE A 1 417 ? -14.383 1.656 0.922 1.00 98.19 417 ILE A C 1
ATOM 3298 O O . ILE A 1 417 ? -13.855 2.767 1.004 1.00 98.19 417 ILE A O 1
ATOM 3302 N N . VAL A 1 418 ? -15.359 1.266 1.733 1.00 98.62 418 VAL A N 1
ATOM 3303 C CA . VAL A 1 418 ? -15.831 2.057 2.872 1.00 98.62 418 VAL A CA 1
ATOM 3304 C C . VAL A 1 418 ? -15.191 1.507 4.136 1.00 98.62 418 VAL A C 1
ATOM 3306 O O . VAL A 1 418 ? -15.270 0.311 4.414 1.00 98.62 418 VAL A O 1
ATOM 3309 N N . GLN A 1 419 ? -14.538 2.380 4.892 1.00 97.88 419 GLN A N 1
ATOM 3310 C CA . GLN A 1 419 ? -13.826 2.035 6.113 1.00 97.88 419 GLN A CA 1
ATOM 3311 C C . GLN A 1 419 ? -14.514 2.629 7.341 1.00 97.88 419 GLN A C 1
ATOM 3313 O O . GLN A 1 419 ? -14.943 3.786 7.340 1.00 97.88 419 GLN A O 1
ATOM 3318 N N . PHE A 1 420 ? -14.528 1.834 8.404 1.00 98.12 420 PHE A N 1
ATOM 3319 C CA . PHE A 1 420 ? -14.976 2.173 9.743 1.00 98.12 420 PHE A CA 1
ATOM 3320 C C . PHE A 1 420 ? -13.839 1.935 10.742 1.00 98.12 420 PHE A C 1
ATOM 3322 O O . PHE A 1 420 ? -12.951 1.109 10.503 1.00 98.12 420 PHE A O 1
ATOM 3329 N N . ARG A 1 421 ? -13.877 2.640 11.871 1.00 97.12 421 ARG A N 1
ATOM 3330 C CA . ARG A 1 421 ? -12.925 2.507 12.979 1.00 97.12 421 ARG A CA 1
ATOM 3331 C C . ARG A 1 421 ? -13.640 2.067 14.244 1.00 97.12 421 ARG A C 1
ATOM 3333 O O . ARG A 1 421 ? -14.720 2.567 14.548 1.00 97.12 421 ARG A O 1
ATOM 3340 N N . GLN A 1 422 ? -13.017 1.160 14.979 1.00 97.38 422 GLN A N 1
ATOM 3341 C CA . GLN A 1 422 ? -13.413 0.765 16.320 1.00 97.38 422 GLN A CA 1
ATOM 3342 C C . GLN A 1 422 ? -13.402 1.978 17.252 1.00 97.38 422 GLN A C 1
ATOM 3344 O O . GLN A 1 422 ? -12.494 2.808 17.196 1.00 97.38 422 GLN A O 1
ATOM 3349 N N . LEU A 1 423 ? -14.391 2.051 18.136 1.00 97.00 423 LEU A N 1
ATOM 3350 C CA . LEU A 1 423 ? -14.418 2.984 19.253 1.00 97.00 423 LEU A CA 1
ATOM 3351 C C . LEU A 1 423 ? -14.021 2.261 20.544 1.00 97.00 423 LEU A C 1
ATOM 3353 O O . LEU A 1 423 ? -14.525 1.181 20.852 1.00 97.00 423 LEU A O 1
ATOM 3357 N N . ILE A 1 424 ? -13.165 2.894 21.339 1.00 94.81 424 ILE A N 1
ATOM 3358 C CA . ILE A 1 424 ? -12.866 2.508 22.721 1.00 94.81 424 ILE A CA 1
ATOM 3359 C C . ILE A 1 424 ? -13.250 3.699 23.588 1.00 94.81 424 ILE A C 1
ATOM 3361 O O . ILE A 1 424 ? -12.809 4.815 23.333 1.00 94.81 424 ILE A O 1
ATOM 3365 N N . ASN A 1 425 ? -14.122 3.494 24.578 1.00 91.19 425 ASN A N 1
ATOM 3366 C CA . ASN A 1 425 ? -14.619 4.581 25.433 1.00 91.19 425 ASN A CA 1
ATOM 3367 C C . ASN A 1 425 ? -15.170 5.791 24.629 1.00 91.19 425 ASN A C 1
ATOM 3369 O O . ASN A 1 425 ? -14.939 6.947 24.974 1.00 91.19 425 ASN A O 1
ATOM 3373 N N . GLY A 1 426 ? -15.840 5.525 23.500 1.00 92.25 426 GLY A N 1
ATOM 3374 C CA . GLY A 1 426 ? -16.377 6.556 22.600 1.00 92.25 426 GLY A CA 1
ATOM 3375 C C . GLY A 1 426 ? -15.341 7.299 21.744 1.00 92.25 426 GLY A C 1
ATOM 3376 O O . GLY A 1 426 ? -15.721 8.183 20.983 1.00 92.25 426 GLY A O 1
ATOM 3377 N N . VAL A 1 427 ? -14.056 6.943 21.829 1.00 95.31 427 VAL A N 1
ATOM 3378 C CA . VAL A 1 427 ? -12.962 7.558 21.067 1.00 95.31 427 VAL A CA 1
ATOM 3379 C C . VAL A 1 427 ? -12.462 6.586 19.987 1.00 95.31 427 VAL A C 1
ATOM 3381 O O . VAL A 1 427 ? -12.247 5.411 20.294 1.00 95.31 427 VAL A O 1
ATOM 3384 N N . PRO A 1 428 ? -12.257 7.030 18.733 1.00 96.88 428 PRO A N 1
ATOM 3385 C CA . PRO A 1 428 ? -11.741 6.170 17.670 1.00 96.88 428 PRO A CA 1
ATOM 3386 C C . PRO A 1 428 ? -10.347 5.605 17.952 1.00 96.88 428 PRO A C 1
ATOM 3388 O O . PRO A 1 428 ? -9.471 6.287 18.487 1.00 96.88 428 PRO A O 1
ATOM 3391 N N . VAL A 1 429 ? -10.125 4.366 17.520 1.00 97.00 429 VAL A N 1
ATOM 3392 C CA . VAL A 1 429 ? -8.786 3.799 17.331 1.00 97.00 429 VAL A CA 1
ATOM 3393 C C . VAL A 1 429 ? -8.151 4.442 16.098 1.00 97.00 429 VAL A C 1
ATOM 3395 O O . VAL A 1 429 ? -8.778 4.506 15.041 1.00 97.00 429 VAL A O 1
ATOM 3398 N N . ILE A 1 430 ? -6.914 4.927 16.223 1.00 95.38 430 ILE A N 1
ATOM 3399 C CA . ILE A 1 430 ? -6.194 5.655 15.161 1.00 95.38 430 ILE A CA 1
ATOM 3400 C C . ILE A 1 430 ? -4.893 4.973 14.720 1.00 95.38 430 ILE A C 1
ATOM 3402 O O . ILE A 1 430 ? -4.163 5.508 13.877 1.00 95.38 430 ILE A O 1
ATOM 3406 N N . THR A 1 431 ? -4.611 3.782 15.250 1.00 92.81 431 THR A N 1
ATOM 3407 C CA . THR A 1 431 ? -3.527 2.915 14.775 1.00 92.81 431 THR A CA 1
ATOM 3408 C C . THR A 1 431 ? -3.781 2.499 13.332 1.00 92.81 431 THR A C 1
ATOM 3410 O O . THR A 1 431 ? -4.811 1.891 13.035 1.00 92.81 431 THR A O 1
ATOM 3413 N N . PRO A 1 432 ? -2.857 2.771 12.402 1.00 84.12 432 PRO A N 1
ATOM 3414 C CA . PRO A 1 432 ? -2.970 2.254 11.048 1.00 84.12 432 PRO A CA 1
ATOM 3415 C C . PRO A 1 432 ? -2.986 0.720 11.056 1.00 84.12 432 PRO A C 1
ATOM 3417 O O . PRO A 1 432 ? -2.154 0.084 11.699 1.00 84.12 432 PRO A O 1
ATOM 3420 N N . GLY A 1 433 ? -3.958 0.123 10.365 1.00 84.62 433 GLY A N 1
ATOM 3421 C CA . GLY A 1 433 ? -4.096 -1.332 10.242 1.00 84.62 433 GLY A CA 1
ATOM 3422 C C . GLY A 1 433 ? -4.766 -2.064 11.416 1.00 84.62 433 GLY A C 1
ATOM 3423 O O . GLY A 1 433 ? -5.154 -3.217 11.231 1.00 84.62 433 GLY A O 1
ATOM 3424 N N . ALA A 1 434 ? -4.987 -1.431 12.572 1.00 91.88 434 ALA A N 1
ATOM 3425 C CA . ALA A 1 434 ? -5.657 -2.049 13.725 1.00 91.88 434 ALA A CA 1
ATOM 3426 C C . ALA A 1 434 ? -6.975 -1.338 14.065 1.00 91.88 434 ALA A C 1
ATOM 3428 O O . ALA A 1 434 ? -7.114 -0.136 13.851 1.00 91.88 434 ALA A O 1
ATOM 3429 N N . GLY A 1 435 ? -7.961 -2.079 14.582 1.00 94.94 435 GLY A N 1
ATOM 3430 C CA . GLY A 1 435 ? -9.258 -1.502 14.939 1.00 94.94 435 GLY A CA 1
ATOM 3431 C C . GLY A 1 435 ? -10.055 -1.004 13.732 1.00 94.94 435 GLY A C 1
ATOM 3432 O O . GLY A 1 435 ? -10.778 -0.019 13.850 1.00 94.94 435 GLY A O 1
ATOM 3433 N N . THR A 1 436 ? -9.921 -1.636 12.561 1.00 95.44 436 THR A N 1
ATOM 3434 C CA . THR A 1 436 ? -10.615 -1.199 11.336 1.00 95.44 436 THR A CA 1
ATOM 3435 C C . THR A 1 436 ? -11.586 -2.247 10.818 1.00 95.44 436 THR A C 1
ATOM 3437 O O . THR A 1 436 ? -11.318 -3.441 10.905 1.00 95.44 436 THR A O 1
ATOM 3440 N N . VAL A 1 437 ? -12.683 -1.797 10.213 1.00 97.62 437 VAL A N 1
ATOM 3441 C CA . VAL A 1 437 ? -13.535 -2.619 9.344 1.00 97.62 437 VAL A CA 1
ATOM 3442 C C . VAL A 1 437 ? -13.538 -1.981 7.965 1.00 97.62 437 VAL A C 1
ATOM 3444 O O . VAL A 1 437 ? -13.726 -0.774 7.852 1.00 97.62 437 VAL A O 1
ATOM 3447 N N . ARG A 1 438 ? -13.324 -2.762 6.909 1.00 97.88 438 ARG A N 1
ATOM 3448 C CA . ARG A 1 438 ? -13.366 -2.289 5.521 1.00 97.88 438 ARG A CA 1
ATOM 3449 C C . ARG A 1 438 ? -14.320 -3.156 4.717 1.00 97.88 438 ARG A C 1
ATOM 3451 O O . ARG A 1 438 ? -14.201 -4.378 4.738 1.00 97.88 438 ARG A O 1
ATOM 3458 N N . ILE A 1 439 ? -15.232 -2.512 4.001 1.00 98.69 439 ILE A N 1
ATOM 3459 C CA . ILE A 1 439 ? -16.200 -3.149 3.111 1.00 98.69 439 ILE A CA 1
ATOM 3460 C C . ILE A 1 439 ? -15.895 -2.693 1.687 1.00 98.69 439 ILE A C 1
ATOM 3462 O O . ILE A 1 439 ? -16.006 -1.504 1.389 1.00 98.69 439 ILE A O 1
ATOM 3466 N N . ALA A 1 440 ? -15.485 -3.620 0.824 1.00 98.44 440 ALA A N 1
ATOM 3467 C CA . ALA A 1 440 ? -15.277 -3.362 -0.594 1.00 98.44 440 ALA A CA 1
ATOM 3468 C C . ALA A 1 440 ? -16.562 -3.653 -1.377 1.00 98.44 440 ALA A C 1
ATOM 3470 O O . ALA A 1 440 ? -17.175 -4.708 -1.213 1.00 98.44 440 ALA A O 1
ATOM 3471 N N . LEU A 1 441 ? -16.946 -2.706 -2.225 1.00 98.69 441 LEU A N 1
ATOM 3472 C CA . LEU A 1 441 ? -18.113 -2.741 -3.094 1.00 98.69 441 LEU A CA 1
ATOM 3473 C C . LEU A 1 441 ? -17.659 -2.551 -4.542 1.00 98.69 441 LEU A C 1
ATOM 3475 O O . LEU A 1 441 ? -16.826 -1.681 -4.818 1.00 98.69 441 LEU A O 1
ATOM 3479 N N . ASP A 1 442 ? -18.216 -3.322 -5.469 1.00 98.12 442 ASP A N 1
ATOM 3480 C CA . ASP A 1 442 ? -18.096 -3.011 -6.894 1.00 98.12 442 ASP A CA 1
ATOM 3481 C C . ASP A 1 442 ? -19.150 -1.982 -7.340 1.00 98.12 442 ASP A C 1
ATOM 3483 O O . ASP A 1 442 ? -19.975 -1.505 -6.555 1.00 98.12 442 ASP A O 1
ATOM 3487 N N . ASN A 1 443 ? -19.108 -1.607 -8.618 1.00 98.25 443 ASN A N 1
ATOM 3488 C CA . ASN A 1 443 ? -20.015 -0.605 -9.175 1.00 98.25 443 ASN A CA 1
ATOM 3489 C C . ASN A 1 443 ? -21.475 -1.075 -9.307 1.00 98.25 443 ASN A C 1
ATOM 3491 O O . ASN A 1 443 ? -22.352 -0.242 -9.536 1.00 98.25 443 ASN A O 1
ATOM 3495 N N . ASP A 1 444 ? -21.754 -2.368 -9.120 1.00 98.25 444 ASP A N 1
ATOM 3496 C CA . ASP A 1 444 ? -23.122 -2.893 -9.045 1.00 98.25 444 ASP A CA 1
ATOM 3497 C C . ASP A 1 444 ? -23.702 -2.767 -7.622 1.00 98.25 444 ASP A C 1
ATOM 3499 O O . ASP A 1 444 ? -24.876 -3.060 -7.398 1.00 98.25 444 ASP A O 1
ATOM 3503 N N . GLY A 1 445 ? -22.895 -2.321 -6.651 1.00 98.00 445 GLY A N 1
ATOM 3504 C CA . GLY A 1 445 ? -23.258 -2.288 -5.235 1.00 98.00 445 GLY A CA 1
ATOM 3505 C C . GLY A 1 445 ? -23.097 -3.641 -4.538 1.00 98.00 445 GLY A C 1
ATOM 3506 O O . GLY A 1 445 ? -23.567 -3.807 -3.411 1.00 98.00 445 GLY A O 1
ATOM 3507 N N . THR A 1 446 ? -22.433 -4.611 -5.173 1.00 98.31 446 THR A N 1
ATOM 3508 C CA . THR A 1 446 ? -22.173 -5.924 -4.575 1.00 98.31 446 THR A CA 1
ATOM 3509 C C . THR A 1 446 ? -21.012 -5.822 -3.598 1.00 98.31 446 THR A C 1
ATOM 3511 O O . THR A 1 446 ? -19.952 -5.306 -3.947 1.00 98.31 446 THR A O 1
ATOM 3514 N N . VAL A 1 447 ? -21.174 -6.351 -2.381 1.00 98.50 447 VAL A N 1
ATOM 3515 C CA . VAL A 1 447 ? -20.059 -6.481 -1.431 1.00 98.50 447 VAL A CA 1
ATOM 3516 C C . VAL A 1 447 ? -19.142 -7.608 -1.897 1.00 98.50 447 VAL A C 1
ATOM 3518 O O . VAL A 1 447 ? -19.545 -8.771 -1.908 1.00 98.50 447 VAL A O 1
ATOM 3521 N N . THR A 1 448 ? -17.908 -7.278 -2.265 1.00 98.06 448 THR A N 1
ATOM 3522 C CA . THR A 1 448 ? -16.951 -8.247 -2.814 1.00 98.06 448 THR A CA 1
ATOM 3523 C C . THR A 1 448 ? -15.993 -8.765 -1.757 1.00 98.06 448 THR A C 1
ATOM 3525 O O . THR A 1 448 ? -15.678 -9.956 -1.743 1.00 98.06 448 THR A O 1
ATOM 3528 N N . ASP A 1 449 ? -15.555 -7.895 -0.847 1.00 98.06 449 ASP A N 1
ATOM 3529 C CA . ASP A 1 449 ? -14.557 -8.221 0.164 1.00 98.06 449 ASP A CA 1
ATOM 3530 C C . ASP A 1 449 ? -14.884 -7.517 1.493 1.00 98.06 449 ASP A C 1
ATOM 3532 O O . ASP A 1 449 ? -15.376 -6.386 1.524 1.00 98.06 449 ASP A O 1
ATOM 3536 N N . VAL A 1 450 ? -14.593 -8.192 2.602 1.00 98.31 450 VAL A N 1
ATOM 3537 C CA . VAL A 1 450 ? -14.711 -7.668 3.966 1.00 98.31 450 VAL A CA 1
ATOM 3538 C C . VAL A 1 450 ? -13.388 -7.882 4.683 1.00 98.31 450 VAL A C 1
ATOM 3540 O O . VAL A 1 450 ? -12.857 -8.988 4.699 1.00 98.31 450 VAL A O 1
ATOM 3543 N N . HIS A 1 451 ? -12.879 -6.839 5.325 1.00 97.19 451 HIS A N 1
ATOM 3544 C CA . HIS A 1 451 ? -11.747 -6.924 6.238 1.00 97.19 451 HIS A CA 1
ATOM 3545 C C . HIS A 1 451 ? -12.146 -6.413 7.619 1.00 97.19 451 HIS A C 1
ATOM 3547 O O . HIS A 1 451 ? -12.870 -5.424 7.732 1.00 97.19 451 HIS A O 1
ATOM 3553 N N . SER A 1 452 ? -11.637 -7.051 8.668 1.00 96.19 452 SER A N 1
ATOM 3554 C CA . SER A 1 452 ? -11.839 -6.641 10.053 1.00 96.19 452 SER A CA 1
ATOM 3555 C C . SER A 1 452 ? -10.584 -6.888 10.882 1.00 96.19 452 SER A C 1
ATOM 3557 O O . SER A 1 452 ? -10.092 -8.007 10.928 1.00 96.19 452 SER A O 1
ATOM 3559 N N . SER A 1 453 ? -10.094 -5.868 11.578 1.00 94.75 453 SER A N 1
ATOM 3560 C CA . SER A 1 453 ? -9.011 -5.950 12.569 1.00 94.75 453 SER A CA 1
ATOM 3561 C C . SER A 1 453 ? -9.439 -5.422 13.941 1.00 94.75 453 SER A C 1
ATOM 3563 O O . SER A 1 453 ? -8.606 -5.004 14.748 1.00 94.75 453 SER A O 1
ATOM 3565 N N . VAL A 1 454 ? -10.751 -5.389 14.193 1.00 94.88 454 VAL A N 1
ATOM 3566 C CA . VAL A 1 454 ? -11.309 -4.972 15.481 1.00 94.88 454 VAL A CA 1
ATOM 3567 C C . VAL A 1 454 ? -11.054 -6.019 16.557 1.00 94.88 454 VAL A C 1
ATOM 3569 O O . VAL A 1 454 ? -11.012 -7.216 16.271 1.00 94.88 454 VAL A O 1
ATOM 3572 N N . ARG A 1 455 ? -10.886 -5.564 17.799 1.00 92.88 455 ARG A N 1
ATOM 3573 C CA . ARG A 1 455 ? -10.624 -6.437 18.947 1.00 92.88 455 ARG A CA 1
ATOM 3574 C C . ARG A 1 455 ? -11.486 -6.048 20.132 1.00 92.88 455 ARG A C 1
ATOM 3576 O O . ARG A 1 455 ? -11.520 -4.881 20.515 1.00 92.88 455 ARG A O 1
ATOM 3583 N N . SER A 1 456 ? -12.134 -7.040 20.729 1.00 91.94 456 SER A N 1
ATOM 3584 C CA . SER A 1 456 ? -12.945 -6.873 21.933 1.00 91.94 456 SER A CA 1
ATOM 3585 C C . SER A 1 456 ? -12.153 -6.251 23.087 1.00 91.94 456 SER A C 1
ATOM 3587 O O . SER A 1 456 ? -10.976 -6.553 23.292 1.00 91.94 456 SER A O 1
ATOM 3589 N N . LEU A 1 457 ? -12.810 -5.375 23.846 1.00 91.69 457 LEU A N 1
ATOM 3590 C CA . LEU A 1 457 ? -12.252 -4.693 25.014 1.00 91.69 457 LEU A CA 1
ATOM 3591 C C . LEU A 1 457 ? -12.572 -5.499 26.281 1.00 91.69 457 LEU A C 1
ATOM 3593 O O . LEU A 1 457 ? -13.740 -5.708 26.596 1.00 91.69 457 LEU A O 1
ATOM 3597 N N . GLU A 1 458 ? -11.554 -5.925 27.026 1.00 91.25 458 GLU A N 1
ATOM 3598 C CA . GLU A 1 458 ? -11.729 -6.621 28.309 1.00 91.25 458 GLU A CA 1
ATOM 3599 C C . GLU A 1 458 ? -11.945 -5.647 29.464 1.00 91.25 458 GLU A C 1
ATOM 3601 O O . GLU A 1 458 ? -12.783 -5.873 30.336 1.00 91.25 458 GLU A O 1
ATOM 3606 N N . GLN A 1 459 ? -11.153 -4.573 29.500 1.00 90.56 459 GLN A N 1
ATOM 3607 C CA . GLN A 1 459 ? -11.111 -3.672 30.646 1.00 90.56 459 GLN A CA 1
ATOM 3608 C C . GLN A 1 459 ? -10.719 -2.248 30.241 1.00 90.56 459 GLN A C 1
ATOM 3610 O O . GLN A 1 459 ? -9.909 -2.046 29.339 1.00 90.56 459 GLN A O 1
ATOM 3615 N N . LEU A 1 460 ? -11.243 -1.263 30.977 1.00 90.00 460 LEU A N 1
ATOM 3616 C CA . LEU A 1 460 ? -10.724 0.106 31.027 1.00 90.00 460 LEU A CA 1
ATOM 3617 C C . LEU A 1 460 ? -10.097 0.381 32.397 1.00 90.00 460 LEU A C 1
ATOM 3619 O O . LEU A 1 460 ? -10.638 -0.019 33.430 1.00 90.00 460 LEU A O 1
ATOM 3623 N N . SER A 1 461 ? -8.964 1.078 32.406 1.00 83.50 461 SER A N 1
ATOM 3624 C CA . SER A 1 461 ? -8.195 1.396 33.610 1.00 83.50 461 SER A CA 1
ATOM 3625 C C . SER A 1 461 ? -7.810 2.873 33.654 1.00 83.50 461 SER A C 1
ATOM 3627 O O . SER A 1 461 ? -7.346 3.432 32.664 1.00 83.50 461 SER A O 1
ATOM 3629 N N . SER A 1 462 ? -7.934 3.492 34.831 1.00 75.44 462 SER A N 1
ATOM 3630 C CA . SER A 1 462 ? -7.383 4.822 35.141 1.00 75.44 462 SER A CA 1
ATOM 3631 C C . SER A 1 462 ? -5.927 4.769 35.622 1.00 75.44 462 SER A C 1
ATOM 3633 O O . SER A 1 462 ? -5.399 5.751 36.138 1.00 75.44 462 SER A O 1
ATOM 3635 N N . ARG A 1 463 ? -5.269 3.613 35.494 1.00 67.06 463 ARG A N 1
ATOM 3636 C CA . ARG A 1 463 ? -3.849 3.425 35.794 1.00 67.06 463 ARG A CA 1
ATOM 3637 C C . ARG A 1 463 ? -3.116 2.936 34.550 1.00 67.06 463 ARG A C 1
ATOM 3639 O O . ARG A 1 463 ? -3.564 1.939 33.972 1.00 67.06 463 ARG A O 1
ATOM 3646 N N . PRO A 1 464 ? -1.985 3.558 34.184 1.00 60.34 464 PRO A N 1
ATOM 3647 C CA . PRO A 1 464 ? -1.081 2.974 33.210 1.00 60.34 464 PRO A CA 1
ATOM 3648 C C . PRO A 1 464 ? -0.560 1.626 33.709 1.00 60.34 464 PRO A C 1
ATOM 3650 O O . PRO A 1 464 ? -0.194 1.491 34.877 1.00 60.34 464 PRO A O 1
ATOM 3653 N N . VAL A 1 465 ? -0.499 0.618 32.839 1.00 55.03 465 VAL A N 1
ATOM 3654 C CA . VAL A 1 465 ? -0.082 -0.744 33.225 1.00 55.03 465 VAL A CA 1
ATOM 3655 C C . VAL A 1 465 ? 1.380 -0.775 33.706 1.00 55.03 465 VAL A C 1
ATOM 3657 O O . VAL A 1 465 ? 1.750 -1.621 34.517 1.00 55.03 465 VAL A O 1
ATOM 3660 N N . ARG A 1 466 ? 2.201 0.207 33.301 1.00 51.34 466 ARG A N 1
ATOM 3661 C CA . ARG A 1 466 ? 3.611 0.355 33.708 1.00 51.34 466 ARG A CA 1
ATOM 3662 C C . ARG A 1 466 ? 3.840 1.140 35.010 1.00 51.34 466 ARG A C 1
ATOM 3664 O O . ARG A 1 466 ? 4.972 1.537 35.284 1.00 51.34 466 ARG A O 1
ATOM 3671 N N . SER A 1 467 ? 2.828 1.353 35.854 1.00 44.66 467 SER A N 1
ATOM 3672 C CA . SER A 1 467 ? 3.070 1.871 37.207 1.00 44.66 467 SER A CA 1
ATOM 3673 C C . SER A 1 467 ? 3.595 0.752 38.120 1.00 44.66 467 SER A C 1
ATOM 3675 O O . SER A 1 467 ? 2.827 -0.085 38.585 1.00 44.66 467 SER A O 1
ATOM 3677 N N . ALA A 1 468 ? 4.903 0.743 38.399 1.00 35.69 468 ALA A N 1
ATOM 3678 C CA . ALA A 1 468 ? 5.575 -0.219 39.288 1.00 35.69 468 ALA A CA 1
ATOM 3679 C C . ALA A 1 468 ? 5.197 -0.098 40.785 1.00 35.69 468 ALA A C 1
ATOM 3681 O O . ALA A 1 468 ? 5.816 -0.727 41.643 1.00 35.69 468 ALA A O 1
ATOM 3682 N N . SER A 1 469 ? 4.215 0.730 41.135 1.00 40.34 469 SER A N 1
ATOM 3683 C CA . SER A 1 469 ? 3.777 0.936 42.512 1.00 40.34 469 SER A CA 1
ATOM 3684 C C . SER A 1 469 ? 2.687 -0.064 42.907 1.00 40.34 469 SER A C 1
ATOM 3686 O O . SER A 1 469 ? 1.682 -0.236 42.216 1.00 40.34 469 SER A O 1
ATOM 3688 N N . ALA A 1 470 ? 2.884 -0.708 44.062 1.00 39.38 470 ALA A N 1
ATOM 3689 C CA . ALA A 1 470 ? 1.871 -1.525 44.723 1.00 39.38 470 ALA A CA 1
ATOM 3690 C C . ALA A 1 470 ? 0.548 -0.743 44.872 1.00 39.38 470 ALA A C 1
ATOM 3692 O O . ALA A 1 470 ? 0.581 0.482 45.033 1.00 39.38 470 ALA A O 1
ATOM 3693 N N . PRO A 1 471 ? -0.618 -1.418 44.832 1.00 42.22 471 PRO A N 1
ATOM 3694 C CA . PRO A 1 471 ? -1.897 -0.736 44.956 1.00 42.22 471 PRO A CA 1
ATOM 3695 C C . PRO A 1 471 ? -1.952 0.029 46.290 1.00 42.22 471 PRO A C 1
ATOM 3697 O O . PRO A 1 471 ? -1.761 -0.591 47.338 1.00 42.22 471 PRO A O 1
ATOM 3700 N N . PRO A 1 472 ? -2.224 1.349 46.302 1.00 45.31 472 PRO A N 1
ATOM 3701 C CA . PRO A 1 472 ? -2.637 2.009 47.530 1.00 45.31 472 PRO A CA 1
ATOM 3702 C C . PRO A 1 472 ? -3.927 1.351 48.053 1.00 45.31 472 PRO A C 1
ATOM 3704 O O . PRO A 1 472 ? -4.717 0.838 47.248 1.00 45.31 472 PRO A O 1
ATOM 3707 N N . PRO A 1 473 ? -4.128 1.327 49.383 1.00 37.62 473 PRO A N 1
ATOM 3708 C CA . PRO A 1 473 ? -5.312 0.742 50.003 1.00 37.62 473 PRO A CA 1
ATOM 3709 C C . PRO A 1 473 ? -6.590 1.328 49.391 1.00 37.62 473 PRO A C 1
ATOM 3711 O O . PRO A 1 473 ? -6.613 2.504 49.033 1.00 37.62 473 PRO A O 1
ATOM 3714 N N . GLN A 1 474 ? -7.622 0.486 49.247 1.00 39.06 474 GLN A N 1
ATOM 3715 C CA . GLN A 1 474 ? -8.919 0.829 48.653 1.00 39.06 474 GLN A CA 1
ATOM 3716 C C . GLN A 1 474 ? -9.426 2.189 49.154 1.00 39.06 474 GLN A C 1
ATOM 3718 O O . GLN A 1 474 ? -9.817 2.342 50.308 1.00 39.06 474 GLN A O 1
ATOM 3723 N N . GLY A 1 475 ? -9.396 3.160 48.248 1.00 40.16 475 GLY A N 1
ATOM 3724 C CA . GLY A 1 475 ? -9.868 4.525 48.411 1.00 40.16 475 GLY A CA 1
ATOM 3725 C C . GLY A 1 475 ? -9.782 5.200 47.047 1.00 40.16 475 GLY A C 1
ATOM 3726 O O . GLY A 1 475 ? -8.771 5.053 46.359 1.00 40.16 475 GLY A O 1
ATOM 3727 N N . ASP A 1 476 ? -10.877 5.830 46.631 1.00 41.88 476 ASP A N 1
ATOM 3728 C CA . ASP A 1 476 ? -11.153 6.330 45.282 1.00 41.88 476 ASP A CA 1
ATOM 3729 C C . ASP A 1 476 ? -9.934 6.938 44.571 1.00 41.88 476 ASP A C 1
ATOM 3731 O O . ASP A 1 476 ? -9.436 8.009 44.923 1.00 41.88 476 ASP A O 1
ATOM 3735 N N . ILE A 1 477 ? -9.457 6.254 43.529 1.00 43.28 477 ILE A N 1
ATOM 3736 C CA . ILE A 1 477 ? -8.459 6.814 42.617 1.00 43.28 477 ILE A CA 1
ATOM 3737 C C . ILE A 1 477 ? -9.222 7.783 41.720 1.00 43.28 477 ILE A C 1
ATOM 3739 O O . ILE A 1 477 ? -9.952 7.356 40.823 1.00 43.28 477 ILE A O 1
ATOM 3743 N N . ALA A 1 478 ? -9.079 9.081 41.983 1.00 47.38 478 ALA A N 1
ATOM 3744 C CA . ALA A 1 478 ? -9.652 10.114 41.134 1.00 47.38 478 ALA A CA 1
ATOM 3745 C C . ALA A 1 478 ? -9.192 9.907 39.673 1.00 47.38 478 ALA A C 1
ATOM 3747 O O . ALA A 1 478 ? -8.003 9.651 39.448 1.00 47.38 478 ALA A O 1
ATOM 3748 N N . PRO A 1 479 ? -10.094 10.003 38.677 1.00 50.03 479 PRO A N 1
ATOM 3749 C CA . PRO A 1 479 ? -9.701 9.999 37.274 1.00 50.03 479 PRO A CA 1
ATOM 3750 C C . PRO A 1 479 ? -8.656 11.092 37.041 1.00 50.03 479 PRO A C 1
ATOM 3752 O O . PRO A 1 479 ? -8.835 12.219 37.509 1.00 50.03 479 PRO A O 1
ATOM 3755 N N . VAL A 1 480 ? -7.579 10.787 36.313 1.00 55.56 480 VAL A N 1
ATOM 3756 C CA . VAL A 1 480 ? -6.668 11.838 35.849 1.00 55.56 480 VAL A CA 1
ATOM 3757 C C . VAL A 1 480 ? -7.453 12.690 34.858 1.00 55.56 480 VAL A C 1
ATOM 3759 O O . VAL A 1 480 ? -7.853 12.214 33.794 1.00 55.56 480 VAL A O 1
ATOM 3762 N N . LEU A 1 481 ? -7.746 13.928 35.259 1.00 55.00 481 LEU A N 1
ATOM 3763 C CA . LEU A 1 481 ? -8.396 14.903 34.394 1.00 55.00 481 LEU A CA 1
ATOM 3764 C C . LEU A 1 481 ? -7.499 15.174 33.188 1.00 55.00 481 LEU A C 1
ATOM 3766 O O . LEU A 1 481 ? -6.272 15.222 33.310 1.00 55.00 481 LEU A O 1
ATOM 3770 N N . ALA A 1 482 ? -8.127 15.333 32.027 1.00 53.94 482 ALA A N 1
ATOM 3771 C CA . ALA A 1 482 ? -7.420 15.626 30.795 1.00 53.94 482 ALA A CA 1
ATOM 3772 C C . ALA A 1 482 ? -6.562 16.900 30.951 1.00 53.94 482 ALA A C 1
ATOM 3774 O O . ALA A 1 482 ? -7.049 17.878 31.525 1.00 53.94 482 ALA A O 1
ATOM 3775 N N . PRO A 1 483 ? -5.302 16.922 30.472 1.00 55.66 483 PRO A N 1
ATOM 3776 C CA . PRO A 1 483 ? -4.538 18.159 30.431 1.00 55.66 483 PRO A CA 1
ATOM 3777 C C . PRO A 1 483 ? -5.262 19.189 29.552 1.00 55.66 483 PRO A C 1
ATOM 3779 O O . PRO A 1 483 ? -5.971 18.819 28.617 1.00 55.66 483 PRO A O 1
ATOM 3782 N N . GLU A 1 484 ? -5.064 20.478 29.836 1.00 56.25 484 GLU A N 1
ATOM 3783 C CA . GLU A 1 484 ? -5.608 21.571 29.019 1.00 56.25 484 GLU A CA 1
ATOM 3784 C C . GLU A 1 484 ? -5.301 21.353 27.518 1.00 56.25 484 GLU A C 1
ATOM 3786 O O . GLU A 1 484 ? -4.191 20.915 27.190 1.00 56.25 484 GLU A O 1
ATOM 3791 N N . PRO A 1 485 ? -6.226 21.674 26.586 1.00 54.34 485 PRO A N 1
ATOM 3792 C CA . PRO A 1 485 ? -6.074 21.389 25.152 1.00 54.34 485 PRO A CA 1
ATOM 3793 C C . PRO A 1 485 ? -4.776 21.918 24.522 1.00 54.34 485 PRO A C 1
ATOM 3795 O O . PRO A 1 485 ? -4.277 21.342 23.564 1.00 54.34 485 PRO A O 1
ATOM 3798 N N . SER A 1 486 ? -4.187 22.982 25.071 1.00 57.97 486 SER A N 1
ATOM 3799 C CA . SER A 1 486 ? -2.913 23.545 24.605 1.00 57.97 486 SER A CA 1
ATOM 3800 C C . SER A 1 486 ? -1.692 22.651 24.869 1.00 57.97 486 SER A C 1
ATOM 3802 O O . SER A 1 486 ? -0.625 22.890 24.303 1.00 57.97 486 SER A O 1
ATOM 3804 N N . ASN A 1 487 ? -1.817 21.617 25.707 1.00 79.44 487 ASN A N 1
ATOM 3805 C CA . ASN A 1 487 ? -0.682 20.795 26.114 1.00 79.44 487 ASN A CA 1
ATOM 3806 C C . ASN A 1 487 ? -0.268 19.773 25.036 1.00 79.44 487 ASN A C 1
ATOM 3808 O O . ASN A 1 487 ? 0.923 19.593 24.783 1.00 79.44 487 ASN A O 1
ATOM 3812 N N . TYR A 1 488 ? -1.214 19.129 24.338 1.00 86.75 488 TYR A N 1
ATOM 3813 C CA . TYR A 1 488 ? -0.851 18.077 23.373 1.00 86.75 488 TYR A CA 1
ATOM 3814 C C . TYR A 1 488 ? -0.099 18.625 22.152 1.00 86.75 488 TYR A C 1
ATOM 3816 O O . TYR A 1 488 ? 0.799 17.961 21.636 1.00 86.75 488 TYR A O 1
ATOM 3824 N N . GLU A 1 489 ? -0.406 19.845 21.705 1.00 88.69 489 GLU A N 1
ATOM 3825 C CA . GLU A 1 489 ? 0.313 20.481 20.596 1.00 88.69 489 GLU A CA 1
ATOM 3826 C C . GLU A 1 489 ? 1.781 20.747 20.952 1.00 88.69 489 GLU A C 1
ATOM 3828 O O . GLU A 1 489 ? 2.669 20.528 20.123 1.00 88.69 489 GLU A O 1
ATOM 3833 N N . GLN A 1 490 ? 2.048 21.156 22.198 1.00 89.00 490 GLN A N 1
ATOM 3834 C CA . GLN A 1 490 ? 3.404 21.360 22.712 1.00 89.00 490 GLN A CA 1
ATOM 3835 C C . GLN A 1 490 ? 4.159 20.035 22.837 1.00 89.00 490 GLN A C 1
ATOM 3837 O O . GLN A 1 490 ? 5.314 19.955 22.418 1.00 89.00 490 GLN A O 1
ATOM 3842 N N . LEU A 1 491 ? 3.502 18.979 23.332 1.00 90.81 491 LEU A N 1
ATOM 3843 C CA . LEU A 1 491 ? 4.074 17.630 23.378 1.00 90.81 491 LEU A CA 1
ATOM 3844 C C . LEU A 1 491 ? 4.442 17.135 21.973 1.00 90.81 491 LEU A C 1
ATOM 3846 O O . LEU A 1 491 ? 5.561 16.671 21.757 1.00 90.81 491 LEU A O 1
ATOM 3850 N N . LEU A 1 492 ? 3.545 17.299 20.996 1.00 94.00 492 LEU A N 1
ATOM 3851 C CA . LEU A 1 492 ? 3.804 16.955 19.597 1.00 94.00 492 LEU A CA 1
ATOM 3852 C C . LEU A 1 492 ? 4.959 17.781 19.003 1.00 94.00 492 LEU A C 1
ATOM 3854 O O . LEU A 1 492 ? 5.769 17.251 18.245 1.00 94.00 492 LEU A O 1
ATOM 3858 N N . ALA A 1 493 ? 5.056 19.077 19.309 1.00 92.44 493 ALA A N 1
ATOM 3859 C CA . ALA A 1 493 ? 6.155 19.925 18.840 1.00 92.44 493 ALA A CA 1
ATOM 3860 C C . ALA A 1 493 ? 7.507 19.516 19.450 1.00 92.44 493 ALA A C 1
ATOM 3862 O O . ALA A 1 493 ? 8.515 19.450 18.737 1.00 92.44 493 ALA A O 1
ATOM 3863 N N . ALA A 1 494 ? 7.526 19.196 20.746 1.00 92.38 494 ALA A N 1
ATOM 3864 C CA . ALA A 1 494 ? 8.709 18.692 21.430 1.00 92.38 494 ALA A CA 1
ATOM 3865 C C . ALA A 1 494 ? 9.139 17.336 20.855 1.00 92.38 494 ALA A C 1
ATOM 3867 O O . ALA A 1 494 ? 10.317 17.149 20.549 1.00 92.38 494 ALA A O 1
ATOM 3868 N N . GLU A 1 495 ? 8.193 16.419 20.630 1.00 94.94 495 GLU A N 1
ATOM 3869 C CA . GLU A 1 495 ? 8.482 15.114 20.035 1.00 94.94 495 GLU A CA 1
ATOM 3870 C C . GLU A 1 495 ? 9.053 15.243 18.627 1.00 94.94 495 GLU A C 1
ATOM 3872 O O . GLU A 1 495 ? 10.098 14.669 18.328 1.00 94.94 495 GLU A O 1
ATOM 3877 N N . PHE A 1 496 ? 8.433 16.062 17.778 1.00 94.62 496 PHE A N 1
ATOM 3878 C CA . PHE A 1 496 ? 8.966 16.297 16.442 1.00 94.62 496 PHE A CA 1
ATOM 3879 C C . PHE A 1 496 ? 10.379 16.898 16.479 1.00 94.62 496 PHE A C 1
ATOM 3881 O O . PHE A 1 496 ? 11.248 16.474 15.720 1.00 94.62 496 PHE A O 1
ATOM 3888 N N . SER A 1 497 ? 10.652 17.819 17.409 1.00 92.56 497 SER A N 1
ATOM 3889 C CA . SER A 1 497 ? 11.996 18.388 17.585 1.00 92.56 497 SER A CA 1
ATOM 3890 C C . SER A 1 497 ? 13.027 17.316 17.962 1.00 92.56 497 SER A C 1
ATOM 3892 O O . SER A 1 497 ? 14.147 17.334 17.449 1.00 92.56 497 SER A O 1
ATOM 3894 N N . ARG A 1 498 ? 12.651 16.337 18.802 1.00 91.88 498 ARG A N 1
ATOM 3895 C CA . ARG A 1 498 ? 13.508 15.179 19.120 1.00 91.88 498 ARG A CA 1
ATOM 3896 C C . ARG A 1 498 ? 13.758 14.301 17.897 1.00 91.88 498 ARG A C 1
ATOM 3898 O O . ARG A 1 498 ? 14.899 13.902 17.666 1.00 91.88 498 ARG A O 1
ATOM 3905 N N . GLN A 1 499 ? 12.720 14.016 17.111 1.00 91.50 499 GLN A N 1
ATOM 3906 C CA . GLN A 1 499 ? 12.853 13.230 15.881 1.00 91.50 499 GLN A CA 1
ATOM 3907 C C . GLN A 1 499 ? 13.787 13.921 14.881 1.00 91.50 499 GLN A C 1
ATOM 3909 O O . GLN A 1 499 ? 14.705 13.288 14.365 1.00 91.50 499 GLN A O 1
ATOM 3914 N N . LEU A 1 500 ? 13.626 15.231 14.678 1.00 88.94 500 LEU A N 1
ATOM 3915 C CA . LEU A 1 500 ? 14.470 16.024 13.786 1.00 88.94 500 LEU A CA 1
ATOM 3916 C C . LEU A 1 500 ? 15.939 16.039 14.232 1.00 88.94 500 LEU A C 1
ATOM 3918 O O . LEU A 1 500 ? 16.843 15.869 13.410 1.00 88.94 500 LEU A O 1
ATOM 3922 N N . ALA A 1 501 ? 16.185 16.195 15.536 1.00 88.75 501 ALA A N 1
ATOM 3923 C CA . ALA A 1 501 ? 17.527 16.111 16.105 1.00 88.75 501 ALA A CA 1
ATOM 3924 C C . ALA A 1 501 ? 18.142 14.717 15.901 1.00 88.75 501 ALA A C 1
ATOM 3926 O O . ALA A 1 501 ? 19.315 14.612 15.552 1.00 88.75 501 ALA A O 1
ATOM 3927 N N . SER A 1 502 ? 17.349 13.649 16.051 1.00 87.94 502 SER A N 1
ATOM 3928 C CA . SER A 1 502 ? 17.802 12.278 15.793 1.00 87.94 502 SER A CA 1
ATOM 3929 C C . SER A 1 502 ? 18.170 12.054 14.326 1.00 87.94 502 SER A C 1
ATOM 3931 O O . SER A 1 502 ? 19.222 11.474 14.066 1.00 87.94 502 SER A O 1
ATOM 3933 N N . LEU A 1 503 ? 17.361 12.541 13.378 1.00 84.44 503 LEU A N 1
ATOM 3934 C CA . LEU A 1 503 ? 17.673 12.469 11.945 1.00 84.44 503 LEU A CA 1
ATOM 3935 C C . LEU A 1 503 ? 18.963 13.230 11.620 1.00 84.44 503 LEU A C 1
ATOM 3937 O O . LEU A 1 503 ? 19.834 12.709 10.935 1.00 84.44 503 LEU A O 1
ATOM 3941 N N . SER A 1 504 ? 19.116 14.428 12.187 1.00 81.69 504 SER A N 1
ATOM 3942 C CA . SER A 1 504 ? 20.307 15.266 12.004 1.00 81.69 504 SER A CA 1
ATOM 3943 C C . SER A 1 504 ? 21.577 14.617 12.570 1.00 81.69 504 SER A C 1
ATOM 3945 O O . SER A 1 504 ? 22.654 14.735 11.993 1.00 81.69 504 SER A O 1
ATOM 3947 N N . ALA A 1 505 ? 21.462 13.916 13.702 1.00 84.56 505 ALA A N 1
ATOM 3948 C CA . ALA A 1 505 ? 22.588 13.272 14.375 1.00 84.56 505 ALA A CA 1
ATOM 3949 C C . ALA A 1 505 ? 23.061 11.978 13.692 1.00 84.56 505 ALA A C 1
ATOM 3951 O O . ALA A 1 505 ? 24.199 11.567 13.909 1.00 84.56 505 ALA A O 1
ATOM 3952 N N . ARG A 1 506 ? 22.218 11.337 12.871 1.00 78.69 506 ARG A N 1
ATOM 3953 C CA . ARG A 1 506 ? 22.563 10.100 12.145 1.00 78.69 506 ARG A CA 1
ATOM 3954 C C . ARG A 1 506 ? 23.636 10.302 11.067 1.00 78.69 506 ARG A C 1
ATOM 3956 O O . ARG A 1 506 ? 24.197 9.321 10.589 1.00 78.69 506 ARG A O 1
ATOM 3963 N N . GLY A 1 507 ? 23.963 11.548 10.721 1.00 65.06 507 GLY A N 1
ATOM 3964 C CA . GLY A 1 507 ? 24.873 11.845 9.619 1.00 65.06 507 GLY A CA 1
ATOM 3965 C C . GLY A 1 507 ? 24.254 11.491 8.264 1.00 65.06 507 GLY A C 1
ATOM 3966 O O . GLY A 1 507 ? 23.091 11.102 8.180 1.00 65.06 507 GLY A O 1
ATOM 3967 N N . GLY A 1 508 ? 25.028 11.659 7.194 1.00 63.22 508 GLY A N 1
ATOM 3968 C CA . GLY A 1 508 ? 24.529 11.589 5.818 1.00 63.22 508 GLY A CA 1
ATOM 3969 C C . GLY A 1 508 ? 24.299 12.981 5.226 1.00 63.22 508 GLY A C 1
ATOM 3970 O O . GLY A 1 508 ? 24.010 13.943 5.935 1.00 63.22 508 GLY A O 1
ATOM 3971 N N . GLY A 1 509 ? 24.518 13.127 3.921 1.00 62.72 509 GLY A N 1
ATOM 3972 C CA . GLY A 1 509 ? 24.283 14.399 3.242 1.00 62.72 509 GLY A CA 1
ATOM 3973 C C . GLY A 1 509 ? 22.788 14.732 3.163 1.00 62.72 509 GLY A C 1
ATOM 3974 O O . GLY A 1 509 ? 21.968 13.879 2.815 1.00 62.72 509 GLY A O 1
ATOM 3975 N N . GLY A 1 510 ? 22.447 16.000 3.393 1.00 67.88 510 GLY A N 1
ATOM 3976 C CA . GLY A 1 510 ? 21.096 16.536 3.207 1.00 67.88 510 GLY A CA 1
ATOM 3977 C C . GLY A 1 510 ? 20.368 16.727 4.528 1.00 67.88 510 GLY A C 1
ATOM 3978 O O . GLY A 1 510 ? 19.826 15.791 5.102 1.00 67.88 510 GLY A O 1
ATOM 3979 N N . MET A 1 511 ? 20.341 17.969 5.003 1.00 74.69 511 MET A N 1
ATOM 3980 C CA . MET A 1 511 ? 19.531 18.345 6.157 1.00 74.69 511 MET A CA 1
ATOM 3981 C C . MET A 1 511 ? 18.097 18.651 5.709 1.00 74.69 511 MET A C 1
ATOM 3983 O O . MET A 1 511 ? 17.908 19.162 4.601 1.00 74.69 511 MET A O 1
ATOM 3987 N N . PRO A 1 512 ? 17.091 18.396 6.561 1.00 82.75 512 PRO A N 1
ATOM 3988 C CA . PRO A 1 512 ? 15.744 18.928 6.384 1.00 82.75 512 PRO A CA 1
ATOM 3989 C C . PRO A 1 512 ? 15.786 20.428 6.061 1.00 82.75 512 PRO A C 1
ATOM 3991 O O . PRO A 1 512 ? 16.336 21.210 6.836 1.00 82.75 512 PRO A O 1
ATOM 3994 N N . LEU A 1 513 ? 15.228 20.826 4.916 1.00 85.12 513 LEU A N 1
ATOM 3995 C CA . LEU A 1 513 ? 15.176 22.228 4.485 1.00 85.12 513 LEU A CA 1
ATOM 3996 C C . LEU A 1 513 ? 13.914 22.919 4.996 1.00 85.12 513 LEU A C 1
ATOM 3998 O O . LEU A 1 513 ? 13.952 24.053 5.461 1.00 85.12 513 LEU A O 1
ATOM 4002 N N . GLU A 1 514 ? 12.793 22.213 4.904 1.00 92.00 514 GLU A N 1
ATOM 4003 C CA . GLU A 1 514 ? 11.486 22.664 5.361 1.00 92.00 514 GLU A CA 1
ATOM 4004 C C . GLU A 1 514 ? 10.664 21.456 5.812 1.00 92.00 514 GLU A C 1
ATOM 4006 O O . GLU A 1 514 ? 10.898 20.316 5.396 1.00 92.00 514 GLU A O 1
ATOM 4011 N N . PHE A 1 515 ? 9.680 21.710 6.663 1.00 94.12 515 PHE A N 1
ATOM 4012 C CA . PHE A 1 515 ? 8.687 20.720 7.038 1.00 94.12 515 PHE A CA 1
ATOM 4013 C C . PHE A 1 515 ? 7.319 21.380 7.146 1.00 94.12 515 PHE A C 1
ATOM 4015 O O . PHE A 1 515 ? 7.200 22.560 7.479 1.00 94.12 515 PHE A O 1
ATOM 4022 N N . THR A 1 516 ? 6.276 20.607 6.873 1.00 95.50 516 THR A N 1
ATOM 4023 C CA . THR A 1 516 ? 4.890 21.069 6.944 1.00 95.50 516 THR A CA 1
ATOM 4024 C C . THR A 1 516 ? 4.023 20.014 7.609 1.00 95.50 516 THR A C 1
ATOM 4026 O O . THR A 1 516 ? 4.220 18.813 7.422 1.00 95.50 516 THR A O 1
ATOM 4029 N N . THR A 1 517 ? 3.054 20.455 8.409 1.00 94.75 517 THR A N 1
ATOM 4030 C CA . THR A 1 517 ? 2.007 19.556 8.900 1.00 94.75 517 THR A CA 1
ATOM 4031 C C . THR A 1 517 ? 1.115 19.170 7.730 1.00 94.75 517 THR A C 1
ATOM 4033 O O . THR A 1 517 ? 0.620 20.050 7.022 1.00 94.75 517 THR A O 1
ATOM 4036 N N . VAL A 1 518 ? 0.877 17.872 7.534 1.00 93.81 518 VAL A N 1
ATOM 4037 C CA . VAL A 1 518 ? -0.077 17.426 6.512 1.00 93.81 518 VAL A CA 1
ATOM 4038 C C . VAL A 1 518 ? -1.481 17.865 6.954 1.00 93.81 518 VAL A C 1
ATOM 4040 O O . VAL A 1 518 ? -1.854 17.613 8.107 1.00 93.81 518 VAL A O 1
ATOM 4043 N N . PRO A 1 519 ? -2.270 18.528 6.092 1.00 91.31 519 PRO A N 1
ATOM 4044 C CA . PRO A 1 519 ? -3.601 19.005 6.455 1.00 91.31 519 PRO A CA 1
ATOM 4045 C C . PRO A 1 519 ? -4.502 17.894 7.004 1.00 91.31 519 PRO A C 1
ATOM 4047 O O . PRO A 1 519 ? -4.474 16.769 6.511 1.00 91.31 519 PRO A O 1
ATOM 4050 N N . ASN A 1 520 ? -5.325 18.224 8.006 1.00 90.31 520 ASN A N 1
ATOM 4051 C CA . ASN A 1 520 ? -6.301 17.314 8.625 1.00 90.31 520 ASN A CA 1
ATOM 4052 C C . ASN A 1 520 ? -5.704 15.996 9.160 1.00 90.31 520 ASN A C 1
ATOM 4054 O O . ASN A 1 520 ? -6.401 14.988 9.224 1.00 90.31 520 ASN A O 1
ATOM 4058 N N . SER A 1 521 ? -4.418 15.988 9.527 1.00 93.56 521 SER A N 1
ATOM 4059 C CA . SER A 1 521 ? -3.733 14.794 10.044 1.00 93.56 521 SER A CA 1
ATOM 4060 C C . SER A 1 521 ? -3.587 14.752 11.563 1.00 93.56 521 SER A C 1
ATOM 4062 O O . SER A 1 521 ? -3.218 13.71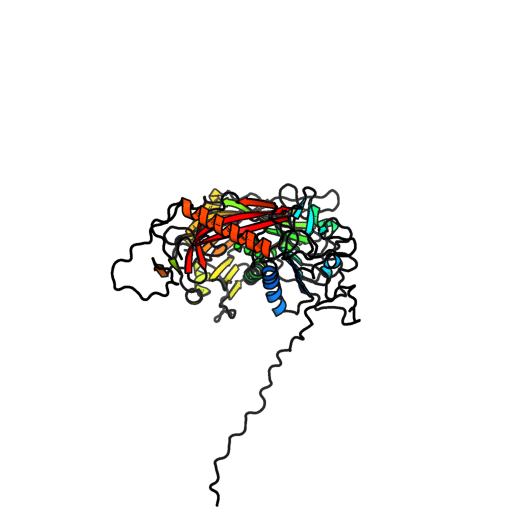0 12.103 1.00 93.56 521 SER A O 1
ATOM 4064 N N . THR A 1 522 ? -3.822 15.876 12.247 1.00 94.94 522 THR A N 1
ATOM 4065 C CA . THR A 1 522 ? -3.799 15.919 13.709 1.00 94.94 522 THR A CA 1
ATOM 4066 C C . THR A 1 522 ? -5.047 15.235 14.245 1.00 94.94 522 THR A C 1
ATOM 4068 O O . THR A 1 522 ? -6.152 15.629 13.883 1.00 94.94 522 THR A O 1
ATOM 4071 N N . GLU A 1 523 ? -4.880 14.234 15.102 1.00 95.50 523 GLU A N 1
ATOM 4072 C CA . GLU A 1 523 ? -5.985 13.471 15.677 1.00 95.50 523 GLU A CA 1
ATOM 4073 C C . GLU A 1 523 ? -5.625 12.944 17.074 1.00 95.50 523 GLU A C 1
ATOM 4075 O O . GLU A 1 523 ? -4.472 12.608 17.359 1.00 95.50 523 GLU A O 1
ATOM 4080 N N . ILE A 1 524 ? -6.629 12.874 17.944 1.00 95.00 524 ILE A N 1
ATOM 4081 C CA . ILE A 1 524 ? -6.602 12.235 19.255 1.00 95.00 524 ILE A CA 1
ATOM 4082 C C . ILE A 1 524 ? -7.378 10.929 19.154 1.00 95.00 524 ILE A C 1
ATOM 4084 O O . ILE A 1 524 ? -8.517 10.904 18.686 1.00 95.00 524 ILE A O 1
ATOM 4088 N N . GLY A 1 525 ? -6.775 9.849 19.632 1.00 95.94 525 GLY A N 1
ATOM 4089 C CA . GLY A 1 525 ? -7.394 8.539 19.564 1.00 95.94 525 GLY A CA 1
ATOM 4090 C C . GLY A 1 525 ? -6.625 7.470 20.309 1.00 95.94 525 GLY A C 1
ATOM 4091 O O . GLY A 1 525 ? -5.577 7.734 20.895 1.00 95.94 525 GLY A O 1
ATOM 4092 N N . TYR A 1 526 ? -7.163 6.259 20.291 1.00 96.50 526 TYR A N 1
ATOM 4093 C CA . TYR A 1 526 ? -6.494 5.102 20.869 1.00 96.50 526 TYR A CA 1
ATOM 4094 C C . TYR A 1 526 ? -5.474 4.515 19.893 1.00 96.50 526 TYR A C 1
ATOM 4096 O O . TYR A 1 526 ? -5.800 4.253 18.734 1.00 96.50 526 TYR A O 1
ATOM 4104 N N . ASP A 1 527 ? -4.256 4.293 20.375 1.00 95.31 527 ASP A N 1
ATOM 4105 C CA . ASP A 1 527 ? -3.220 3.517 19.706 1.00 95.31 527 ASP A CA 1
ATOM 4106 C C . ASP A 1 527 ? -3.121 2.127 20.330 1.00 95.31 527 ASP A C 1
ATOM 4108 O O . ASP A 1 527 ? -3.017 2.004 21.549 1.00 95.31 527 ASP A O 1
ATOM 4112 N N . ILE A 1 528 ? -3.188 1.087 19.510 1.00 93.94 528 ILE A N 1
ATOM 4113 C CA . ILE A 1 528 ? -3.091 -0.307 19.908 1.00 93.94 528 ILE A CA 1
ATOM 4114 C C . ILE A 1 528 ? -1.629 -0.745 19.817 1.00 93.94 528 ILE A C 1
ATOM 4116 O O . ILE A 1 528 ? -1.070 -0.824 18.722 1.00 93.94 528 ILE A O 1
ATOM 4120 N N . ASP A 1 529 ? -1.050 -1.094 20.963 1.00 89.75 529 ASP A N 1
ATOM 4121 C CA . ASP A 1 529 ? 0.266 -1.720 21.088 1.00 89.75 529 ASP A CA 1
ATOM 4122 C C . ASP A 1 529 ? 0.125 -3.041 21.855 1.00 89.75 529 ASP A C 1
ATOM 4124 O O . ASP A 1 529 ? -0.211 -3.072 23.042 1.00 89.75 529 ASP A O 1
ATOM 4128 N N . GLY A 1 530 ? 0.320 -4.161 21.156 1.00 89.25 530 GLY A N 1
ATOM 4129 C CA . GLY A 1 530 ? 0.025 -5.485 21.701 1.00 89.25 530 GLY A CA 1
ATOM 4130 C C . GLY A 1 530 ? -1.439 -5.593 22.132 1.00 89.25 530 GLY A C 1
ATOM 4131 O O . GLY A 1 530 ? -2.340 -5.402 21.318 1.00 89.25 530 GLY A O 1
ATOM 4132 N N . ASP A 1 531 ? -1.679 -5.897 23.405 1.00 91.62 531 ASP A N 1
ATOM 4133 C CA . ASP A 1 531 ? -3.023 -6.013 23.992 1.00 91.62 531 ASP A CA 1
ATOM 4134 C C . ASP A 1 531 ? -3.474 -4.726 24.705 1.00 91.62 531 ASP A C 1
ATOM 4136 O O . ASP A 1 531 ? -4.513 -4.707 25.365 1.00 91.62 531 ASP A O 1
ATOM 4140 N N . GLU A 1 532 ? -2.711 -3.640 24.592 1.00 91.69 532 GLU A N 1
ATOM 4141 C CA . GLU A 1 532 ? -3.018 -2.357 25.219 1.00 91.69 532 GLU A CA 1
ATOM 4142 C C . GLU A 1 532 ? -3.529 -1.352 24.187 1.00 91.69 532 GLU A C 1
ATOM 4144 O O . GLU A 1 532 ? -3.047 -1.288 23.061 1.00 91.69 532 GLU A O 1
ATOM 4149 N N . ALA A 1 533 ? -4.508 -0.544 24.590 1.00 94.25 533 ALA A N 1
ATOM 4150 C CA . ALA A 1 533 ? -4.986 0.611 23.849 1.00 94.25 533 ALA A CA 1
ATOM 4151 C C . ALA A 1 533 ? -4.676 1.880 24.655 1.00 94.25 533 ALA A C 1
ATOM 4153 O O . ALA A 1 533 ? -5.301 2.148 25.687 1.00 94.25 533 ALA A O 1
ATOM 4154 N N . ILE A 1 534 ? -3.711 2.661 24.178 1.00 92.62 534 ILE A N 1
ATOM 4155 C CA . ILE A 1 534 ? -3.171 3.855 24.834 1.00 92.62 534 ILE A CA 1
ATOM 4156 C C . ILE A 1 534 ? -3.758 5.095 24.170 1.00 92.62 534 ILE A C 1
ATOM 4158 O O . ILE A 1 534 ? -3.769 5.207 22.948 1.00 92.62 534 ILE A O 1
ATOM 4162 N N . LEU A 1 535 ? -4.240 6.054 24.957 1.00 92.56 535 LEU A N 1
ATOM 4163 C CA . LEU A 1 535 ? -4.747 7.305 24.401 1.00 92.56 535 LEU A CA 1
ATOM 4164 C C . LEU A 1 535 ? -3.577 8.214 23.990 1.00 92.56 535 LEU A C 1
ATOM 4166 O O . LEU A 1 535 ? -2.742 8.589 24.820 1.00 92.56 535 LEU A O 1
ATOM 4170 N N . ILE A 1 536 ? -3.541 8.598 22.717 1.00 93.88 536 ILE A N 1
ATOM 4171 C CA . ILE A 1 536 ? -2.463 9.385 22.114 1.00 93.88 536 ILE A CA 1
ATOM 4172 C C . ILE A 1 536 ? -3.000 10.630 21.400 1.00 93.88 536 ILE A C 1
ATOM 4174 O O . ILE A 1 536 ? -4.165 10.696 21.007 1.00 93.88 536 ILE A O 1
ATOM 4178 N N . ALA A 1 537 ? -2.114 11.599 21.182 1.00 94.69 537 ALA A N 1
ATOM 4179 C CA . ALA A 1 537 ? -2.253 12.580 20.116 1.00 94.69 537 ALA A CA 1
ATOM 4180 C C . ALA A 1 537 ? -1.240 12.249 19.027 1.00 94.69 537 ALA A C 1
ATOM 4182 O O . ALA A 1 537 ? -0.104 11.849 19.305 1.00 94.69 537 ALA A O 1
ATOM 4183 N N . ARG A 1 538 ? -1.639 12.458 17.778 1.00 95.25 538 ARG A N 1
ATOM 4184 C CA . ARG A 1 538 ? -0.806 12.197 16.613 1.00 95.25 538 ARG A CA 1
ATOM 4185 C C . ARG A 1 538 ? -0.966 13.294 15.584 1.00 95.25 538 ARG A C 1
ATOM 4187 O O . ARG A 1 538 ? -2.048 13.851 15.458 1.00 95.25 538 ARG A O 1
ATOM 4194 N N . LYS A 1 539 ? 0.086 13.569 14.818 1.00 95.00 539 LYS A N 1
ATOM 4195 C CA . LYS A 1 539 ? 0.010 14.342 13.571 1.00 95.00 539 LYS A CA 1
ATOM 4196 C C . LYS A 1 539 ? 0.989 13.814 12.531 1.00 95.00 539 LYS A C 1
ATOM 4198 O O . LYS A 1 539 ? 2.003 13.203 12.876 1.00 95.00 539 LYS A O 1
ATOM 4203 N N . ALA A 1 540 ? 0.705 14.088 11.266 1.00 95.38 540 ALA A N 1
ATOM 4204 C CA . ALA A 1 540 ? 1.604 13.797 10.162 1.00 95.38 540 ALA A CA 1
ATOM 4205 C C . ALA A 1 540 ? 2.452 15.025 9.822 1.00 95.38 540 ALA A C 1
ATOM 4207 O O . ALA A 1 540 ? 1.918 16.127 9.667 1.00 95.38 540 ALA A O 1
ATOM 4208 N N . ILE A 1 541 ? 3.757 14.830 9.647 1.00 96.06 541 ILE A N 1
ATOM 4209 C CA . ILE A 1 541 ? 4.668 15.860 9.143 1.00 96.06 541 ILE A CA 1
ATOM 4210 C C . ILE A 1 541 ? 5.310 15.377 7.842 1.00 96.06 541 ILE A C 1
ATOM 4212 O O . ILE A 1 541 ? 5.876 14.287 7.795 1.00 96.06 541 ILE A O 1
ATOM 4216 N N . GLU A 1 542 ? 5.245 16.197 6.795 1.00 96.69 542 GLU A N 1
ATOM 4217 C CA . GLU A 1 542 ? 6.033 16.027 5.574 1.00 96.69 542 GLU A CA 1
ATOM 4218 C C . GLU A 1 542 ? 7.311 16.859 5.689 1.00 96.69 542 GLU A C 1
ATOM 4220 O O . GLU A 1 542 ? 7.253 18.062 5.946 1.00 96.69 542 GLU A O 1
ATOM 4225 N N . VAL A 1 543 ? 8.461 16.217 5.500 1.00 94.94 543 VAL A N 1
ATOM 4226 C CA . VAL A 1 543 ? 9.782 16.852 5.516 1.00 94.94 543 VAL A CA 1
ATOM 4227 C C . VAL A 1 543 ? 10.331 16.876 4.095 1.00 94.94 543 VAL A C 1
ATOM 4229 O O . VAL A 1 543 ? 10.304 15.860 3.398 1.00 94.94 543 VAL A O 1
ATOM 4232 N N . ASN A 1 544 ? 10.830 18.032 3.667 1.00 93.88 544 ASN A N 1
ATOM 4233 C CA . ASN A 1 544 ? 11.512 18.221 2.393 1.00 93.88 544 ASN A CA 1
ATOM 4234 C C . ASN A 1 544 ? 13.024 18.295 2.629 1.00 93.88 544 ASN A C 1
ATOM 4236 O O . ASN A 1 544 ? 13.509 19.117 3.408 1.00 93.88 544 ASN A O 1
ATOM 4240 N N . PHE A 1 545 ? 13.761 17.454 1.915 1.00 91.00 545 PHE A N 1
ATOM 4241 C CA . PHE A 1 545 ? 15.216 17.334 2.000 1.00 91.00 545 PHE A CA 1
ATOM 4242 C C . PHE A 1 545 ? 15.936 18.005 0.818 1.00 91.00 545 PHE A C 1
ATOM 4244 O O . PHE A 1 545 ? 17.150 17.881 0.664 1.00 91.00 545 PHE A O 1
ATOM 4251 N N . GLY A 1 546 ? 15.197 18.740 -0.019 1.00 88.62 546 GLY A N 1
ATOM 4252 C CA . GLY A 1 546 ? 15.704 19.373 -1.233 1.00 88.62 546 GLY A CA 1
ATOM 4253 C C . GLY A 1 546 ? 15.712 18.434 -2.433 1.00 88.62 546 GLY A C 1
ATOM 4254 O O . GLY A 1 546 ? 15.408 17.250 -2.322 1.00 88.62 546 GLY A O 1
ATOM 4255 N N . ASN A 1 547 ? 16.020 18.982 -3.614 1.00 86.44 547 ASN A N 1
ATOM 4256 C CA . ASN A 1 547 ? 16.108 18.233 -4.880 1.00 86.44 547 ASN A CA 1
ATOM 4257 C C . ASN A 1 547 ? 14.854 17.397 -5.204 1.00 86.44 547 ASN A C 1
ATOM 4259 O O . ASN A 1 547 ? 14.923 16.380 -5.884 1.00 86.44 547 ASN A O 1
ATOM 4263 N N . GLY A 1 548 ? 13.701 17.830 -4.683 1.00 88.56 548 GLY A N 1
ATOM 4264 C CA . GLY A 1 548 ? 12.425 17.140 -4.825 1.00 88.56 548 GLY A CA 1
ATOM 4265 C C . GLY A 1 548 ? 12.316 15.822 -4.045 1.00 88.56 548 GLY A C 1
ATOM 4266 O O . GLY A 1 548 ? 11.425 15.031 -4.347 1.00 88.56 548 GLY A O 1
ATOM 4267 N N . TYR A 1 549 ? 13.175 15.590 -3.048 1.00 93.31 549 TYR A N 1
ATOM 4268 C CA . TYR A 1 549 ? 13.061 14.488 -2.095 1.00 93.31 549 TYR A CA 1
ATOM 4269 C C . TYR A 1 549 ? 12.251 14.912 -0.878 1.00 93.31 549 TYR A C 1
ATOM 4271 O O . TYR A 1 549 ? 12.566 15.884 -0.190 1.00 93.31 549 TYR A O 1
ATOM 4279 N N . ARG A 1 550 ? 11.193 14.155 -0.599 1.00 94.75 550 ARG A N 1
ATOM 4280 C CA . ARG A 1 550 ? 10.325 14.361 0.562 1.00 94.75 550 ARG A CA 1
ATOM 4281 C C . ARG A 1 550 ? 10.041 13.039 1.243 1.00 94.75 550 ARG A C 1
ATOM 4283 O O . ARG A 1 550 ? 10.152 11.995 0.603 1.00 94.75 550 ARG A O 1
ATOM 4290 N N . LYS A 1 551 ? 9.655 13.075 2.513 1.00 95.56 551 LYS A N 1
ATOM 4291 C CA . LYS A 1 551 ? 9.185 11.893 3.246 1.00 95.56 551 LYS A CA 1
ATOM 4292 C C . LYS A 1 551 ? 8.208 12.306 4.345 1.00 95.56 551 LYS A C 1
ATOM 4294 O O . LYS A 1 551 ? 8.300 13.421 4.860 1.00 95.56 551 LYS A O 1
ATOM 4299 N N . ARG A 1 552 ? 7.266 11.424 4.686 1.00 96.25 552 ARG A N 1
ATOM 4300 C CA . ARG A 1 552 ? 6.288 11.653 5.760 1.00 96.25 552 ARG A CA 1
ATOM 4301 C C . ARG A 1 552 ? 6.617 10.866 7.021 1.00 96.25 552 ARG A C 1
ATOM 4303 O O . ARG A 1 552 ? 7.057 9.719 6.945 1.00 96.25 552 ARG A O 1
ATOM 4310 N N . TYR A 1 553 ? 6.342 11.486 8.164 1.00 94.94 553 TYR A N 1
ATOM 4311 C CA . TYR A 1 553 ? 6.619 10.968 9.500 1.00 94.94 553 TYR A CA 1
ATOM 4312 C C . TYR A 1 553 ? 5.410 11.131 10.403 1.00 94.94 553 TYR A C 1
ATOM 4314 O O . TYR A 1 553 ? 4.734 12.165 10.389 1.00 94.94 553 TYR A O 1
ATOM 4322 N N . TRP A 1 554 ? 5.150 10.106 11.211 1.00 93.88 554 TRP A N 1
ATOM 4323 C CA . TRP A 1 554 ? 4.149 10.184 12.261 1.00 93.88 554 TRP A CA 1
ATOM 4324 C C . TRP A 1 554 ? 4.803 10.712 13.529 1.00 93.88 554 TRP A C 1
ATOM 4326 O O . TRP A 1 554 ? 5.771 10.143 14.032 1.00 93.88 554 TRP A O 1
ATOM 4336 N N . VAL A 1 555 ? 4.245 11.794 14.054 1.00 95.19 555 VAL A N 1
ATOM 4337 C CA . VAL A 1 555 ? 4.610 12.345 15.354 1.00 95.19 555 VAL A CA 1
ATOM 4338 C C . VAL A 1 555 ? 3.513 11.935 16.317 1.00 95.19 555 VAL A C 1
ATOM 4340 O O . VAL A 1 555 ? 2.383 12.398 16.176 1.00 95.19 555 VAL A O 1
ATOM 4343 N N . THR A 1 556 ? 3.841 11.056 17.256 1.00 93.88 556 THR A N 1
ATOM 4344 C CA . THR A 1 556 ? 2.892 10.465 18.203 1.00 93.88 556 THR A CA 1
ATOM 4345 C C . THR A 1 556 ? 3.364 10.731 19.623 1.00 93.88 556 THR A C 1
ATOM 4347 O O . THR A 1 556 ? 4.535 10.516 19.931 1.00 93.88 556 THR A O 1
ATOM 4350 N N . VAL A 1 557 ? 2.455 11.165 20.493 1.00 92.44 557 VAL A N 1
ATOM 4351 C CA . VAL A 1 557 ? 2.723 11.337 21.924 1.00 92.44 557 VAL A CA 1
ATOM 4352 C C . VAL A 1 557 ? 1.618 10.693 22.757 1.00 92.44 557 VAL A C 1
ATOM 4354 O O . VAL A 1 557 ? 0.439 10.893 22.450 1.00 92.44 557 VAL A O 1
ATOM 4357 N N . PRO A 1 558 ? 1.961 9.940 23.817 1.00 90.12 558 PRO A N 1
ATOM 4358 C CA . PRO A 1 558 ? 0.968 9.480 24.773 1.00 90.12 558 PRO A CA 1
ATOM 4359 C C . PRO A 1 558 ? 0.385 10.678 25.519 1.00 90.12 558 PRO A C 1
ATOM 4361 O O . PRO A 1 558 ? 1.109 11.566 25.968 1.00 90.12 558 PRO A O 1
ATOM 4364 N N . LEU A 1 559 ? -0.938 10.697 25.644 1.00 86.19 559 LEU A N 1
ATOM 4365 C CA . LEU A 1 559 ? -1.661 11.656 26.485 1.00 86.19 559 LEU A CA 1
ATOM 4366 C C . LEU A 1 559 ? -1.920 11.075 27.870 1.00 86.19 559 LEU A C 1
ATOM 4368 O O . LEU A 1 559 ? -2.171 11.812 28.822 1.00 86.19 559 LEU A O 1
ATOM 4372 N N . PHE A 1 560 ? -1.869 9.746 27.961 1.00 72.06 560 PHE A N 1
ATOM 4373 C CA . PHE A 1 560 ? -2.068 8.994 29.179 1.00 72.06 560 PHE A CA 1
ATOM 4374 C C . PHE A 1 560 ? -1.398 7.626 29.062 1.00 72.06 560 PHE A C 1
ATOM 4376 O O . PHE A 1 560 ? -1.848 6.789 28.282 1.00 72.06 560 PHE A O 1
ATOM 4383 N N . GLY A 1 561 ? -0.311 7.413 29.804 1.00 57.44 561 GLY A N 1
ATOM 4384 C CA . GLY A 1 561 ? 0.508 6.202 29.737 1.00 57.44 561 GLY A CA 1
ATOM 4385 C C . GLY A 1 561 ? 1.720 6.270 30.648 1.00 57.44 561 GLY A C 1
ATOM 4386 O O . GLY A 1 561 ? 2.165 7.404 30.934 1.00 57.44 561 GLY A O 1
#

Radius of gyration: 26.04 Å; chains: 1; bounding box: 67×86×83 Å

Sequence (561 aa):
MTLAQPTQIPPAANVPQSETPEIPSVPLFAENPLGQDSKDGLRGGANLYGGCSIEVGCGCSFGTLRYTHEDAQGWLDYVKKFAPLNFWYQDCGVQPWLYYEPYDDWQDTYGVDAVMAFYHSGHGGMDANGVFYLPMSKPWGNEGCTIVSSSDKLVWGNERVRYIFLSTCLSLRVLGGHNPIRTWNPSNRGWRMLFGYETVSWDNPNYGKFFWEEWNKNKSFSTAWLDASWRIAHDQAPSVVACGASADEAKNRLFNERYFSRERVSNAWYWWRWYNVARSSQPQLVLPQHLLVGRLQPLDATRPAAHSLAARFGLDLEIPSEVASTRNGSYRLVTGEQSIAYGSDGSIDVRLATPNRYNYNPLAMDSAQTLAQEAVWRYGLDQEVPVVFDRIILSSEAGGTANGSGQLDGPFTTGVIVQFRQLINGVPVITPGAGTVRIALDNDGTVTDVHSSVRSLEQLSSRPVRSASAPPPQGDIAPVLAPEPSNYEQLLAAEFSRQLASLSARGGGGMPLEFTTVPNSTEIGYDIDGDEAILIARKAIEVNFGNGYRKRYWVTVPLFG